Protein AF-0000000086642633 (afdb_homodimer)

Organism: NCBI:txid1208366

Structure (mmCIF, N/CA/C/O backbone):
data_AF-0000000086642633-model_v1
#
loop_
_entity.id
_entity.type
_entity.pdbx_description
1 polymer 'Tryptophan synthase beta chain-like PALP domain-containing protein'
#
loop_
_atom_site.group_PDB
_atom_site.id
_atom_site.type_symbol
_atom_site.label_atom_id
_atom_site.label_alt_id
_atom_site.label_comp_id
_atom_site.label_asym_id
_atom_site.label_entity_id
_atom_site.label_seq_id
_atom_site.pdbx_PDB_ins_code
_atom_site.Cartn_x
_atom_site.Cartn_y
_atom_site.Cartn_z
_atom_site.occupancy
_atom_site.B_iso_or_equiv
_atom_site.auth_seq_id
_atom_site.auth_comp_id
_atom_site.auth_asym_id
_atom_site.auth_atom_id
_atom_site.pdbx_PDB_model_num
ATOM 1 N N . MET A 1 1 ? 8.461 11.648 30.156 1 89.94 1 MET A N 1
ATOM 2 C CA . MET A 1 1 ? 7.816 10.391 30.516 1 89.94 1 MET A CA 1
ATOM 3 C C . MET A 1 1 ? 8.172 9.289 29.531 1 89.94 1 MET A C 1
ATOM 5 O O . MET A 1 1 ? 8.703 9.57 28.453 1 89.94 1 MET A O 1
ATOM 9 N N . ASP A 1 2 ? 7.84 8.078 29.891 1 93.12 2 ASP A N 1
ATOM 10 C CA . ASP A 1 2 ? 8.156 6.945 29.031 1 93.12 2 ASP A CA 1
ATOM 11 C C . ASP A 1 2 ? 7.156 6.832 27.891 1 93.12 2 ASP A C 1
ATOM 13 O O . ASP A 1 2 ? 6.02 7.293 28 1 93.12 2 ASP A O 1
ATOM 17 N N . THR A 1 3 ? 7.684 6.23 26.844 1 94.31 3 THR A N 1
ATOM 18 C CA . THR A 1 3 ? 6.844 6.059 25.656 1 94.31 3 THR A CA 1
ATOM 19 C C . THR A 1 3 ? 5.582 5.273 26 1 94.31 3 THR A C 1
ATOM 21 O O . THR A 1 3 ? 4.504 5.566 25.484 1 94.31 3 THR A O 1
ATOM 24 N N . SER A 1 4 ? 5.703 4.363 26.859 1 95.5 4 SER A N 1
ATOM 25 C CA . SER A 1 4 ? 4.559 3.545 27.234 1 95.5 4 SER A CA 1
ATOM 26 C C . SER A 1 4 ? 3.475 4.387 27.906 1 95.5 4 SER A C 1
ATOM 28 O O . SER A 1 4 ? 2.281 4.141 27.703 1 95.5 4 SER A O 1
ATOM 30 N N . ALA A 1 5 ? 3.865 5.359 28.656 1 95.75 5 ALA A N 1
ATOM 31 C CA . ALA A 1 5 ? 2.91 6.238 29.328 1 95.75 5 ALA A CA 1
ATOM 32 C C . ALA A 1 5 ? 2.143 7.082 28.312 1 95.75 5 ALA A C 1
ATOM 34 O O . ALA A 1 5 ? 0.933 7.281 28.453 1 95.75 5 ALA A O 1
ATOM 35 N N . VAL A 1 6 ? 2.832 7.578 27.328 1 96.56 6 VAL A N 1
ATOM 36 C CA . VAL A 1 6 ? 2.186 8.352 26.266 1 96.56 6 VAL A CA 1
ATOM 37 C C . VAL A 1 6 ? 1.169 7.484 25.531 1 96.56 6 VAL A C 1
ATOM 39 O O . VAL A 1 6 ? 0.028 7.898 25.312 1 96.56 6 VAL A O 1
ATOM 42 N N . ARG A 1 7 ? 1.552 6.273 25.172 1 96.31 7 ARG A N 1
ATOM 43 C CA . ARG A 1 7 ? 0.683 5.34 24.453 1 96.31 7 ARG A CA 1
ATOM 44 C C . ARG A 1 7 ? -0.564 5.023 25.281 1 96.31 7 ARG A C 1
ATOM 46 O O . ARG A 1 7 ? -1.667 4.941 24.734 1 96.31 7 ARG A O 1
ATOM 53 N N . GLU A 1 8 ? -0.361 4.809 26.547 1 96 8 GLU A N 1
ATOM 54 C CA . GLU A 1 8 ? -1.474 4.465 27.422 1 96 8 GLU A CA 1
ATOM 55 C C . GLU A 1 8 ? -2.502 5.59 27.484 1 96 8 GLU A C 1
ATOM 57 O O . GLU A 1 8 ? -3.707 5.336 27.5 1 96 8 GLU A O 1
ATOM 62 N N . GLN A 1 9 ? -2.025 6.812 27.547 1 96.62 9 GLN A N 1
ATOM 63 C CA . GLN A 1 9 ? -2.934 7.953 27.562 1 96.62 9 GLN A CA 1
ATOM 64 C C . GLN A 1 9 ? -3.723 8.055 26.266 1 96.62 9 GLN A C 1
ATOM 66 O O . GLN A 1 9 ? -4.926 8.32 26.281 1 96.62 9 GLN A O 1
ATOM 71 N N . ILE A 1 10 ? -3.039 7.812 25.172 1 97.5 10 ILE A N 1
ATOM 72 C CA . ILE A 1 10 ? -3.68 7.938 23.859 1 97.5 10 ILE A CA 1
ATOM 73 C C . ILE A 1 10 ? -4.672 6.797 23.656 1 97.5 10 ILE A C 1
ATOM 75 O O . ILE A 1 10 ? -5.738 6.988 23.062 1 97.5 10 ILE A O 1
ATOM 79 N N . ASP A 1 11 ? -4.34 5.629 24.156 1 95.88 11 ASP A N 1
ATOM 80 C CA . ASP A 1 11 ? -5.168 4.438 24 1 95.88 11 ASP A CA 1
ATOM 81 C C . ASP A 1 11 ? -6.52 4.609 24.688 1 95.88 11 ASP A C 1
ATOM 83 O O . ASP A 1 11 ? -7.465 3.873 24.406 1 95.88 11 ASP A O 1
ATOM 87 N N . GLN A 1 12 ? -6.645 5.59 25.578 1 96.44 12 GLN A N 1
ATOM 88 C CA . GLN A 1 12 ? -7.891 5.844 26.297 1 96.44 12 GLN A CA 1
ATOM 89 C C . GLN A 1 12 ? -8.859 6.66 25.453 1 96.44 12 GLN A C 1
ATOM 91 O O . GLN A 1 12 ? -10.047 6.75 25.766 1 96.44 12 GLN A O 1
ATOM 96 N N . LEU A 1 13 ? -8.375 7.238 24.406 1 97.44 13 LEU A N 1
ATOM 97 C CA . LEU A 1 13 ? -9.203 8.109 23.578 1 97.44 13 LEU A CA 1
ATOM 98 C C . LEU A 1 13 ? -10.047 7.285 22.609 1 97.44 13 LEU A C 1
ATOM 100 O O . LEU A 1 13 ? -9.609 6.234 22.125 1 97.44 13 LEU A O 1
ATOM 104 N N . PRO A 1 14 ? -11.305 7.801 22.297 1 97.38 14 PRO A N 1
ATOM 105 C CA . PRO A 1 14 ? -12.086 7.113 21.266 1 97.38 14 PRO A CA 1
ATOM 106 C C . PRO A 1 14 ? -11.336 7.004 19.938 1 97.38 14 PRO A C 1
ATOM 108 O O . PRO A 1 14 ? -10.742 7.98 19.484 1 97.38 14 PRO A O 1
ATOM 111 N N . ARG A 1 15 ? -11.359 5.805 19.391 1 97.62 15 ARG A N 1
ATOM 112 C CA . ARG A 1 15 ? -10.594 5.547 18.172 1 97.62 15 ARG A CA 1
ATOM 113 C C . ARG A 1 15 ? -11.258 4.48 17.328 1 97.62 15 ARG A C 1
ATOM 115 O O . ARG A 1 15 ? -11.656 3.428 17.828 1 97.62 15 ARG A O 1
ATOM 122 N N . ALA A 1 16 ? -11.516 4.777 16.047 1 97.25 16 ALA A N 1
ATOM 123 C CA . ALA A 1 16 ? -11.898 3.754 15.086 1 97.25 16 ALA A CA 1
ATOM 124 C C . ALA A 1 16 ? -10.68 3.119 14.43 1 97.25 16 ALA A C 1
ATOM 126 O O . ALA A 1 16 ? -10.117 3.672 13.477 1 97.25 16 ALA A O 1
ATOM 127 N N . ARG A 1 17 ? -10.328 1.979 14.875 1 96.06 17 ARG A N 1
ATOM 128 C CA . ARG A 1 17 ? -9.094 1.347 14.414 1 96.06 17 ARG A CA 1
ATOM 129 C C . ARG A 1 17 ? -9.297 0.68 13.055 1 96.06 17 ARG A C 1
ATOM 131 O O . ARG A 1 17 ? -9.758 -0.46 12.984 1 96.06 17 ARG A O 1
ATOM 138 N N . VAL A 1 18 ? -8.891 1.393 12 1 97.06 18 VAL A N 1
ATOM 139 C CA . VAL A 1 18 ? -9.094 0.884 10.648 1 97.06 18 VAL A CA 1
ATOM 140 C C . VAL A 1 18 ? -7.75 0.584 9.992 1 97.06 18 VAL A C 1
ATOM 142 O O . VAL A 1 18 ? -7.68 -0.142 9 1 97.06 18 VAL A O 1
ATOM 145 N N . GLY A 1 19 ? -6.699 1.185 10.445 1 97.38 19 GLY A N 1
ATOM 146 C CA . GLY A 1 19 ? -5.363 0.936 9.938 1 97.38 19 GLY A CA 1
ATOM 147 C C . GLY A 1 19 ? -4.629 -0.162 10.68 1 97.38 19 GLY A C 1
ATOM 148 O O . GLY A 1 19 ? -5.199 -0.81 11.562 1 97.38 19 GLY A O 1
ATOM 149 N N . PHE A 1 20 ? -3.408 -0.444 10.281 1 97.44 20 PHE A N 1
ATOM 150 C CA . PHE A 1 20 ? -2.572 -1.478 10.883 1 97.44 20 PHE A CA 1
ATOM 151 C C . PHE A 1 20 ? -1.32 -0.87 11.5 1 97.44 20 PHE A C 1
ATOM 153 O O . PHE A 1 20 ? -0.539 -0.209 10.812 1 97.44 20 PHE A O 1
ATOM 160 N N . TYR A 1 21 ? -1.123 -1.052 12.805 1 96.62 21 TYR A N 1
ATOM 161 C CA . TYR A 1 21 ? -0.053 -0.41 13.562 1 96.62 21 TYR A CA 1
ATOM 162 C C . TYR A 1 21 ? 0.633 -1.406 14.492 1 96.62 21 TYR A C 1
ATOM 164 O O . TYR A 1 21 ? 0.026 -2.396 14.906 1 96.62 21 TYR A O 1
ATOM 172 N N . PRO A 1 22 ? 1.928 -1.089 14.953 1 97.31 22 PRO A N 1
ATOM 173 C CA . PRO A 1 22 ? 2.75 -0.004 14.414 1 97.31 22 PRO A CA 1
ATOM 174 C C . PRO A 1 22 ? 3.1 -0.206 12.945 1 97.31 22 PRO A C 1
ATOM 176 O O . PRO A 1 22 ? 3.236 -1.344 12.484 1 97.31 22 PRO A O 1
ATOM 179 N N . THR A 1 23 ? 3.141 0.868 12.172 1 97.69 23 THR A N 1
ATOM 180 C CA . THR A 1 23 ? 3.623 0.768 10.797 1 97.69 23 THR A CA 1
ATOM 181 C C . THR A 1 23 ? 5.102 0.398 10.766 1 97.69 23 THR A C 1
ATOM 183 O O . THR A 1 23 ? 5.809 0.567 11.766 1 97.69 23 THR A O 1
ATOM 186 N N . PRO A 1 24 ? 5.59 -0.108 9.664 1 97.69 24 PRO A N 1
ATOM 187 C CA . PRO A 1 24 ? 6.984 -0.553 9.594 1 97.69 24 PRO A CA 1
ATOM 188 C C . PRO A 1 24 ? 7.977 0.593 9.773 1 97.69 24 PRO A C 1
ATOM 190 O O . PRO A 1 24 ? 7.68 1.735 9.414 1 97.69 24 PRO A O 1
ATOM 193 N N . PHE A 1 25 ? 9.039 0.326 10.391 1 98.19 25 PHE A N 1
ATOM 194 C CA . PHE A 1 25 ? 10.242 1.142 10.516 1 98.19 25 PHE A CA 1
ATOM 195 C C . PHE A 1 25 ? 11.484 0.34 10.141 1 98.19 25 PHE A C 1
ATOM 197 O O . PHE A 1 25 ? 11.781 -0.684 10.758 1 98.19 25 PHE A O 1
ATOM 204 N N . HIS A 1 26 ? 12.227 0.811 9.086 1 97.88 26 HIS A N 1
ATOM 205 C CA . HIS A 1 26 ? 13.336 -0.009 8.609 1 97.88 26 HIS A CA 1
ATOM 206 C C . HIS A 1 26 ? 14.43 0.851 7.992 1 97.88 26 HIS A C 1
ATOM 208 O O . HIS A 1 26 ? 14.18 1.978 7.562 1 97.88 26 HIS A O 1
ATOM 214 N N . GLN A 1 27 ? 15.602 0.299 7.934 1 98.12 27 GLN A N 1
ATOM 215 C CA . GLN A 1 27 ? 16.734 0.985 7.309 1 98.12 27 GLN A CA 1
ATOM 216 C C . GLN A 1 27 ? 16.672 0.856 5.789 1 98.12 27 GLN A C 1
ATOM 218 O O . GLN A 1 27 ? 16.312 -0.198 5.262 1 98.12 27 GLN A O 1
ATOM 223 N N . LEU A 1 28 ? 16.969 1.914 5.086 1 98.12 28 LEU A N 1
ATOM 224 C CA . LEU A 1 28 ? 17.219 1.903 3.648 1 98.12 28 LEU A CA 1
ATOM 225 C C . LEU A 1 28 ? 18.688 1.612 3.352 1 98.12 28 LEU A C 1
ATOM 227 O O . LEU A 1 28 ? 19.469 2.533 3.107 1 98.12 28 LEU A O 1
ATOM 231 N N . HIS A 1 29 ? 19.047 0.388 3.283 1 97.31 29 HIS A N 1
ATOM 232 C CA . HIS A 1 29 ? 20.438 -0.034 3.277 1 97.31 29 HIS A CA 1
ATOM 233 C C . HIS A 1 29 ? 21.172 0.493 2.047 1 97.31 29 HIS A C 1
ATOM 235 O O . HIS A 1 29 ? 22.312 0.971 2.148 1 97.31 29 HIS A O 1
ATOM 241 N N . ASN A 1 30 ? 20.531 0.387 0.901 1 97.69 30 ASN A N 1
ATOM 242 C CA . ASN A 1 30 ? 21.203 0.783 -0.331 1 97.69 30 ASN A CA 1
ATOM 243 C C . ASN A 1 30 ? 21.5 2.281 -0.354 1 97.69 30 ASN A C 1
ATOM 245 O O . ASN A 1 30 ? 22.609 2.693 -0.661 1 97.69 30 ASN A O 1
ATOM 249 N N . LEU A 1 31 ? 20.547 3.119 -0.002 1 98.12 31 LEU A N 1
ATOM 250 C CA . LEU A 1 31 ? 20.75 4.562 -0 1 98.12 31 LEU A CA 1
ATOM 251 C C . LEU A 1 31 ? 21.688 4.98 1.134 1 98.12 31 LEU A C 1
ATOM 253 O O . LEU A 1 31 ? 22.453 5.934 0.994 1 98.12 31 LEU A O 1
ATOM 257 N N . SER A 1 32 ? 21.562 4.281 2.271 1 98.5 32 SER A N 1
ATOM 258 C CA . SER A 1 32 ? 22.484 4.559 3.367 1 98.5 32 SER A CA 1
ATOM 259 C C . SER A 1 32 ? 23.938 4.438 2.91 1 98.5 32 SER A C 1
ATOM 261 O O . SER A 1 32 ? 24.75 5.328 3.168 1 98.5 32 SER A O 1
ATOM 263 N N . ASN A 1 33 ? 24.203 3.332 2.215 1 97.62 33 ASN A N 1
ATOM 264 C CA . ASN A 1 33 ? 25.562 3.086 1.725 1 97.62 33 ASN A CA 1
ATOM 265 C C . ASN A 1 33 ? 26 4.16 0.737 1 97.62 33 ASN A C 1
ATOM 267 O O . ASN A 1 33 ? 27.141 4.609 0.773 1 97.62 33 ASN A O 1
ATOM 271 N N . LYS A 1 34 ? 25.141 4.621 -0.072 1 97.25 34 LYS A N 1
ATOM 272 C CA . LYS A 1 34 ? 25.453 5.59 -1.118 1 97.25 34 LYS A CA 1
ATOM 273 C C . LYS A 1 34 ? 25.625 6.988 -0.539 1 97.25 34 LYS A C 1
ATOM 275 O O . LYS A 1 34 ? 26.438 7.773 -1.039 1 97.25 34 LYS A O 1
ATOM 280 N N . LEU A 1 35 ? 24.859 7.305 0.552 1 98.06 35 LEU A N 1
ATOM 281 C CA . LEU A 1 35 ? 24.781 8.688 1.021 1 98.06 35 LEU A CA 1
ATOM 282 C C . LEU A 1 35 ? 25.688 8.898 2.229 1 98.06 35 LEU A C 1
ATOM 284 O O . LEU A 1 35 ? 25.969 10.039 2.607 1 98.06 35 LEU A O 1
ATOM 288 N N . GLY A 1 36 ? 26.141 7.848 2.855 1 98.06 36 GLY A N 1
ATOM 289 C CA . GLY A 1 36 ? 27.047 7.949 3.99 1 98.06 36 GLY A CA 1
ATOM 290 C C . GLY A 1 36 ? 26.344 8.328 5.281 1 98.06 36 GLY A C 1
ATOM 291 O O . GLY A 1 36 ? 26.938 8.953 6.156 1 98.06 36 GLY A O 1
ATOM 292 N N . VAL A 1 37 ? 25.062 8.141 5.363 1 98.56 37 VAL A N 1
ATOM 293 C CA . VAL A 1 37 ? 24.266 8.258 6.578 1 98.56 37 VAL A CA 1
ATOM 294 C C . VAL A 1 37 ? 23.484 6.969 6.809 1 98.56 37 VAL A C 1
ATOM 296 O O . VAL A 1 37 ? 23.406 6.109 5.926 1 98.56 37 VAL A O 1
ATOM 299 N N . ASN A 1 38 ? 23.047 6.723 8.023 1 98.62 38 ASN A N 1
ATOM 300 C CA . ASN A 1 38 ? 22.094 5.656 8.297 1 98.62 38 ASN A CA 1
ATOM 301 C C . ASN A 1 38 ? 20.656 6.133 8.125 1 98.62 38 ASN A C 1
ATOM 303 O O . ASN A 1 38 ? 20.078 6.73 9.039 1 98.62 38 ASN A O 1
ATOM 307 N N . LEU A 1 39 ? 20.141 5.812 6.988 1 98.75 39 LEU A N 1
ATOM 308 C CA . LEU A 1 39 ? 18.812 6.32 6.609 1 98.75 39 LEU A CA 1
ATOM 309 C C . LEU A 1 39 ? 17.734 5.297 6.922 1 98.75 39 LEU A C 1
ATOM 311 O O . LEU A 1 39 ? 17.828 4.137 6.52 1 98.75 39 LEU A O 1
ATOM 315 N N . TYR A 1 40 ? 16.734 5.742 7.652 1 98.75 40 TYR A N 1
ATOM 316 C CA . TYR A 1 40 ? 15.578 4.926 8 1 98.75 40 TYR A CA 1
ATOM 317 C C . TYR A 1 40 ? 14.297 5.539 7.449 1 98.75 40 TYR A C 1
ATOM 319 O O . TYR A 1 40 ? 14.266 6.719 7.102 1 98.75 40 TYR A O 1
ATOM 327 N N . MET A 1 41 ? 13.32 4.707 7.355 1 98.5 41 MET A N 1
ATOM 328 C CA . MET A 1 41 ? 12.023 5.188 6.906 1 98.5 41 MET A CA 1
ATOM 329 C C . MET A 1 41 ? 10.906 4.641 7.793 1 98.5 41 MET A C 1
ATOM 331 O O . MET A 1 41 ? 10.891 3.453 8.117 1 98.5 41 MET A O 1
ATOM 335 N N . LYS A 1 42 ? 10.039 5.52 8.328 1 98.69 42 LYS A N 1
ATOM 336 C CA . LYS A 1 42 ? 8.773 5.168 8.953 1 98.69 42 LYS A CA 1
ATOM 337 C C . LYS A 1 42 ? 7.645 5.125 7.926 1 98.69 42 LYS A C 1
ATOM 339 O O . LYS A 1 42 ? 7.363 6.129 7.266 1 98.69 42 LYS A O 1
ATOM 344 N N . ARG A 1 43 ? 6.941 3.973 7.816 1 98.12 43 ARG A N 1
ATOM 345 C CA . ARG A 1 43 ? 6.148 3.67 6.629 1 98.12 43 ARG A CA 1
ATOM 346 C C . ARG A 1 43 ? 4.66 3.885 6.891 1 98.12 43 ARG A C 1
ATOM 348 O O . ARG A 1 43 ? 3.857 2.967 6.727 1 98.12 43 ARG A O 1
ATOM 355 N N . GLU A 1 44 ? 4.262 5.105 7.129 1 97.44 44 GLU A N 1
ATOM 356 C CA . GLU A 1 44 ? 2.84 5.398 7.285 1 97.44 44 GLU A CA 1
ATOM 357 C C . GLU A 1 44 ? 2.084 5.164 5.98 1 97.44 44 GLU A C 1
ATOM 359 O O . GLU A 1 44 ? 0.856 5.047 5.977 1 97.44 44 GLU A O 1
ATOM 364 N N . ASP A 1 45 ? 2.822 5.152 4.832 1 96.81 45 ASP A N 1
ATOM 365 C CA . ASP A 1 45 ? 2.209 4.84 3.545 1 96.81 45 ASP A CA 1
ATOM 366 C C . ASP A 1 45 ? 1.659 3.414 3.531 1 96.81 45 ASP A C 1
ATOM 368 O O . ASP A 1 45 ? 0.883 3.051 2.646 1 96.81 45 ASP A O 1
ATOM 372 N N . LEU A 1 46 ? 2.008 2.617 4.535 1 96.94 46 LEU A N 1
ATOM 373 C CA . LEU A 1 46 ? 1.561 1.229 4.602 1 96.94 46 LEU A CA 1
ATOM 374 C C . LEU A 1 46 ? 0.578 1.029 5.75 1 96.94 46 LEU A C 1
ATOM 376 O O . LEU A 1 46 ? 0.412 -0.089 6.242 1 96.94 46 LEU A O 1
ATOM 380 N N . ALA A 1 47 ? -0.109 2.074 6.172 1 96.31 47 ALA A N 1
ATOM 381 C CA . ALA A 1 47 ? -0.974 2.029 7.348 1 96.31 47 ALA A CA 1
ATOM 382 C C . ALA A 1 47 ? -2.287 1.317 7.035 1 96.31 47 ALA A C 1
ATOM 384 O O . ALA A 1 47 ? -3.002 0.891 7.945 1 96.31 47 ALA A O 1
ATOM 385 N N . GLY A 1 48 ? -2.639 1.139 5.707 1 93.88 48 GLY A N 1
ATOM 386 C CA . GLY A 1 48 ? -3.963 0.637 5.379 1 93.88 48 GLY A CA 1
ATOM 387 C C . GLY A 1 48 ? -5.062 1.657 5.609 1 93.88 48 GLY A C 1
ATOM 388 O O . GLY A 1 48 ? -4.781 2.834 5.852 1 93.88 48 GLY A O 1
ATOM 389 N N . PRO A 1 49 ? -6.332 1.353 5.465 1 93.69 49 PRO A N 1
ATOM 390 C CA . PRO A 1 49 ? -6.801 0.006 5.129 1 93.69 49 PRO A CA 1
ATOM 391 C C . PRO A 1 49 ? -6.523 -0.365 3.672 1 93.69 49 PRO A C 1
ATOM 393 O O . PRO A 1 49 ? -6.559 -1.545 3.314 1 93.69 49 PRO A O 1
ATOM 396 N N . SER A 1 50 ? -6.34 0.641 2.844 1 91.06 50 SER A N 1
ATOM 397 C CA . SER A 1 50 ? -6.008 0.37 1.449 1 91.06 50 SER A CA 1
ATOM 398 C C . SER A 1 50 ? -4.496 0.294 1.246 1 91.06 50 SER A C 1
ATOM 400 O O . SER A 1 50 ? -3.729 0.744 2.098 1 91.06 50 SER A O 1
ATOM 402 N N . ALA A 1 51 ? -4.148 -0.262 0.122 1 88.94 51 ALA A N 1
ATOM 403 C CA . ALA A 1 51 ? -2.736 -0.234 -0.248 1 88.94 51 ALA A CA 1
ATOM 404 C C . ALA A 1 51 ? -2.289 1.185 -0.589 1 88.94 51 ALA A C 1
ATOM 406 O O . ALA A 1 51 ? -1.113 1.524 -0.434 1 88.94 51 ALA A O 1
ATOM 407 N N . ILE A 1 52 ? -3.217 1.964 -1.113 1 90.94 52 ILE A N 1
ATOM 408 C CA . ILE A 1 52 ? -2.965 3.389 -1.3 1 90.94 52 ILE A CA 1
ATOM 409 C C . ILE A 1 52 ? -3.443 4.164 -0.073 1 90.94 52 ILE A C 1
ATOM 411 O O . ILE A 1 52 ? -4.617 4.523 0.021 1 90.94 52 ILE A O 1
ATOM 415 N N . SER A 1 53 ? -2.488 4.379 0.812 1 93.12 53 SER A N 1
ATOM 416 C CA . SER A 1 53 ? -2.799 4.898 2.141 1 93.12 53 SER A CA 1
ATOM 417 C C . SER A 1 53 ? -1.773 5.938 2.582 1 93.12 53 SER A C 1
ATOM 419 O O . SER A 1 53 ? -1.029 6.473 1.757 1 93.12 53 SER A O 1
ATOM 421 N N . GLY A 1 54 ? -1.869 6.27 3.857 1 95.19 54 GLY A N 1
ATOM 422 C CA . GLY A 1 54 ? -0.939 7.254 4.387 1 95.19 54 GLY A CA 1
ATOM 423 C C . GLY A 1 54 ? -1.243 7.648 5.82 1 95.19 54 GLY A C 1
ATOM 424 O O . GLY A 1 54 ? -2.021 6.977 6.504 1 95.19 54 GLY A O 1
ATOM 425 N N . SER A 1 55 ? -0.583 8.711 6.207 1 95.19 55 SER A N 1
ATOM 426 C CA . SER A 1 55 ? -0.589 9.117 7.605 1 95.19 55 SER A CA 1
ATOM 427 C C . SER A 1 55 ? -1.941 9.703 8.008 1 95.19 55 SER A C 1
ATOM 429 O O . SER A 1 55 ? -2.26 9.789 9.195 1 95.19 55 SER A O 1
ATOM 431 N N . LYS A 1 56 ? -2.715 10.141 7.039 1 95.12 56 LYS A N 1
ATOM 432 C CA . LYS A 1 56 ? -4 10.742 7.371 1 95.12 56 LYS A CA 1
ATOM 433 C C . LYS A 1 56 ? -5 9.688 7.844 1 95.12 56 LYS A C 1
ATOM 435 O O . LYS A 1 56 ? -6.012 10.023 8.469 1 95.12 56 LYS A O 1
ATOM 440 N N . VAL A 1 57 ? -4.715 8.492 7.559 1 96.38 57 VAL A N 1
ATOM 441 C CA . VAL A 1 57 ? -5.562 7.422 8.086 1 96.38 57 VAL A CA 1
ATOM 442 C C . VAL A 1 57 ? -5.5 7.418 9.609 1 96.38 57 VAL A C 1
ATOM 444 O O . VAL A 1 57 ? -6.531 7.348 10.281 1 96.38 57 VAL A O 1
ATOM 447 N N . ARG A 1 58 ? -4.344 7.551 10.102 1 96.25 58 ARG A N 1
ATOM 448 C CA . ARG A 1 58 ? -4.184 7.574 11.547 1 96.25 58 ARG A CA 1
ATOM 449 C C . ARG A 1 58 ? -4.918 8.758 12.164 1 96.25 58 ARG A C 1
ATOM 451 O O . ARG A 1 58 ? -5.539 8.633 13.219 1 96.25 58 ARG A O 1
ATOM 458 N N . LEU A 1 59 ? -4.809 9.906 11.531 1 96.81 59 LEU A N 1
ATOM 459 C CA . LEU A 1 59 ? -5.535 11.086 11.984 1 96.81 59 LEU A CA 1
ATOM 460 C C . LEU A 1 59 ? -7.039 10.828 12 1 96.81 59 LEU A C 1
ATOM 462 O O . LEU A 1 59 ? -7.711 11.133 12.984 1 96.81 59 LEU A O 1
ATOM 466 N N . SER A 1 60 ? -7.473 10.234 10.938 1 97.19 60 SER A N 1
ATOM 467 C CA . SER A 1 60 ? -8.906 10.008 10.773 1 97.19 60 SER A CA 1
ATOM 468 C C . SER A 1 60 ? -9.453 9.094 11.859 1 97.19 60 SER A C 1
ATOM 470 O O . SER A 1 60 ? -10.609 9.219 12.266 1 97.19 60 SER A O 1
ATOM 472 N N . GLU A 1 61 ? -8.664 8.188 12.383 1 98.12 61 GLU A N 1
ATOM 473 C CA . GLU A 1 61 ? -9.141 7.203 13.352 1 98.12 61 GLU A CA 1
ATOM 474 C C . GLU A 1 61 ? -9.656 7.883 14.617 1 98.12 61 GLU A C 1
ATOM 476 O O . GLU A 1 61 ? -10.617 7.41 15.234 1 98.12 61 GLU A O 1
ATOM 481 N N . PHE A 1 62 ? -9.055 8.961 15.016 1 98.19 62 PHE A N 1
ATOM 482 C CA . PHE A 1 62 ? -9.469 9.648 16.234 1 98.19 62 PHE A CA 1
ATOM 483 C C . PHE A 1 62 ? -10.711 10.5 15.977 1 98.19 62 PHE A C 1
ATOM 485 O O . PHE A 1 62 ? -11.578 10.609 16.844 1 98.19 62 PHE A O 1
ATOM 492 N N . ILE A 1 63 ? -10.805 11.07 14.789 1 98 63 ILE A N 1
ATOM 493 C CA . ILE A 1 63 ? -11.992 11.828 14.414 1 98 63 ILE A CA 1
ATOM 494 C C . ILE A 1 63 ? -13.18 10.883 14.266 1 98 63 ILE A C 1
ATOM 496 O O . ILE A 1 63 ? -14.25 11.117 14.844 1 98 63 ILE A O 1
ATOM 500 N N . LEU A 1 64 ? -12.977 9.82 13.578 1 97.94 64 LEU A N 1
ATOM 501 C CA . LEU A 1 64 ? -14.047 8.875 13.281 1 97.94 64 LEU A CA 1
ATOM 502 C C . LEU A 1 64 ? -14.461 8.117 14.539 1 97.94 64 LEU A C 1
ATOM 504 O O . LEU A 1 64 ? -15.641 7.789 14.711 1 97.94 64 LEU A O 1
ATOM 508 N N . GLY A 1 65 ? -13.438 7.801 15.391 1 97.88 65 GLY A N 1
ATOM 509 C CA . GLY A 1 65 ? -13.773 7.168 16.656 1 97.88 65 GLY A CA 1
ATOM 510 C C . GLY A 1 65 ? -14.742 7.988 17.5 1 97.88 65 GLY A C 1
ATOM 511 O O . GLY A 1 65 ? -15.711 7.453 18.031 1 97.88 65 GLY A O 1
ATOM 512 N N . GLN A 1 66 ? -14.438 9.289 17.578 1 97.06 66 GLN A N 1
ATOM 513 C CA . GLN A 1 66 ? -15.336 10.188 18.297 1 97.06 66 GLN A CA 1
ATOM 514 C C . GLN A 1 66 ? -16.688 10.297 17.594 1 97.06 66 GLN A C 1
ATOM 516 O O . GLN A 1 66 ? -17.734 10.312 18.25 1 97.06 66 GLN A O 1
ATOM 521 N N . ALA A 1 67 ? -16.672 10.383 16.281 1 97.5 67 ALA A N 1
ATOM 522 C CA . ALA A 1 67 ? -17.891 10.5 15.484 1 97.5 67 ALA A CA 1
ATOM 523 C C . ALA A 1 67 ? -18.797 9.289 15.688 1 97.5 67 ALA A C 1
ATOM 525 O O . ALA A 1 67 ? -20 9.438 15.922 1 97.5 67 ALA A O 1
ATOM 526 N N . VAL A 1 68 ? -18.219 8.125 15.641 1 97.12 68 VAL A N 1
ATOM 527 C CA . VAL A 1 68 ? -18.984 6.898 15.82 1 97.12 68 VAL A CA 1
ATOM 528 C C . VAL A 1 68 ? -19.578 6.871 17.234 1 97.12 68 VAL A C 1
ATOM 530 O O . VAL A 1 68 ? -20.766 6.578 17.391 1 97.12 68 VAL A O 1
ATOM 533 N N . LYS A 1 69 ? -18.844 7.219 18.219 1 97.12 69 LYS A N 1
ATOM 534 C CA . LYS A 1 69 ? -19.281 7.25 19.609 1 97.12 69 LYS A CA 1
ATOM 535 C C . LYS A 1 69 ? -20.469 8.203 19.797 1 97.12 69 LYS A C 1
ATOM 537 O O . LYS A 1 69 ? -21.375 7.934 20.578 1 97.12 69 LYS A O 1
ATOM 542 N N . GLU A 1 70 ? -20.453 9.242 19.047 1 97.31 70 GLU A N 1
ATOM 543 C CA . GLU A 1 70 ? -21.469 10.281 19.203 1 97.31 70 GLU A CA 1
ATOM 544 C C . GLU A 1 70 ? -22.625 10.094 18.234 1 97.31 70 GLU A C 1
ATOM 546 O O . GLU A 1 70 ? -23.547 10.914 18.172 1 97.31 70 GLU A O 1
ATOM 551 N N . GLY A 1 71 ? -22.531 9.141 17.391 1 97.19 71 GLY A N 1
ATOM 552 C CA . GLY A 1 71 ? -23.656 8.766 16.531 1 97.19 71 GLY A CA 1
ATOM 553 C C . GLY A 1 71 ? -23.688 9.516 15.219 1 97.19 71 GLY A C 1
ATOM 554 O O . GLY A 1 71 ? -24.75 9.68 14.609 1 97.19 71 GLY A O 1
ATOM 555 N N . TYR A 1 72 ? -22.578 10.062 14.812 1 97.94 72 TYR A N 1
ATOM 556 C CA . TYR A 1 72 ? -22.5 10.648 13.484 1 97.94 72 TYR A CA 1
ATOM 557 C C . TYR A 1 72 ? -22.609 9.578 12.406 1 97.94 72 TYR A C 1
ATOM 559 O O . TYR A 1 72 ? -22.172 8.438 12.602 1 97.94 72 TYR A O 1
ATOM 567 N N . THR A 1 73 ? -23.156 9.992 11.281 1 98.06 73 THR A N 1
ATOM 568 C CA . THR A 1 73 ? -23.344 9.047 10.188 1 98.06 73 THR A CA 1
ATOM 569 C C . THR A 1 73 ? -22.531 9.453 8.969 1 98.06 73 THR A C 1
ATOM 571 O O . THR A 1 73 ? -22.281 8.641 8.078 1 98.06 73 THR A O 1
ATOM 574 N N . HIS A 1 74 ? -22.172 10.789 8.883 1 98.19 74 HIS A N 1
ATOM 575 C CA . HIS A 1 74 ? -21.469 11.32 7.727 1 98.19 74 HIS A CA 1
ATOM 576 C C . HIS A 1 74 ? -20.234 12.109 8.148 1 98.19 74 HIS A C 1
ATOM 578 O O . HIS A 1 74 ? -20.203 12.664 9.25 1 98.19 74 HIS A O 1
ATOM 584 N N . VAL A 1 75 ? -19.312 12.078 7.305 1 97.44 75 VAL A N 1
ATOM 585 C CA . VAL A 1 75 ? -18.141 12.945 7.453 1 97.44 75 VAL A CA 1
ATOM 586 C C . VAL A 1 75 ? -17.969 13.781 6.191 1 97.44 75 VAL A C 1
ATOM 588 O O . VAL A 1 75 ? -17.984 13.258 5.078 1 97.44 75 VAL A O 1
ATOM 591 N N . ILE A 1 76 ? -17.781 15.094 6.316 1 97.69 76 ILE A N 1
ATOM 592 C CA . ILE A 1 76 ? -17.562 16.016 5.211 1 97.69 76 ILE A CA 1
ATOM 593 C C . ILE A 1 76 ? -16.156 16.625 5.316 1 97.69 76 ILE A C 1
ATOM 595 O O . ILE A 1 76 ? -15.773 17.141 6.371 1 97.69 76 ILE A O 1
ATOM 599 N N . THR A 1 77 ? -15.398 16.453 4.305 1 95.25 77 THR A N 1
ATOM 600 C CA . THR A 1 77 ? -14.07 17.047 4.285 1 95.25 77 THR A CA 1
ATOM 601 C C . THR A 1 77 ? -13.773 17.672 2.924 1 95.25 77 THR A C 1
ATOM 603 O O . THR A 1 77 ? -14.609 17.625 2.018 1 95.25 77 THR A O 1
ATOM 606 N N . HIS A 1 78 ? -12.625 18.422 2.822 1 92.19 78 HIS A N 1
ATOM 607 C CA . HIS A 1 78 ? -12.305 19.125 1.58 1 92.19 78 HIS A CA 1
ATOM 608 C C . HIS A 1 78 ? -10.805 19.109 1.306 1 92.19 78 HIS A C 1
ATOM 610 O O . HIS A 1 78 ? -10.016 18.75 2.182 1 92.19 78 HIS A O 1
ATOM 616 N N . GLY A 1 79 ? -10.438 19.391 0.08 1 88.69 79 GLY A N 1
ATOM 617 C CA . GLY A 1 79 ? -9.07 19.5 -0.386 1 88.69 79 GLY A CA 1
ATOM 618 C C . GLY A 1 79 ? -8.961 19.844 -1.859 1 88.69 79 GLY A C 1
ATOM 619 O O . GLY A 1 79 ? -9.977 20.078 -2.523 1 88.69 79 GLY A O 1
ATOM 620 N N . ALA A 1 80 ? -7.703 19.938 -2.301 1 82.5 80 ALA A N 1
ATOM 621 C CA . ALA A 1 80 ? -7.488 20.078 -3.74 1 82.5 80 ALA A CA 1
ATOM 622 C C . ALA A 1 80 ? -7.914 18.812 -4.48 1 82.5 80 ALA A C 1
ATOM 624 O O . ALA A 1 80 ? -8.055 17.75 -3.873 1 82.5 80 ALA A O 1
ATOM 625 N N . HIS A 1 81 ? -8.156 18.891 -5.742 1 78.88 81 HIS A N 1
ATOM 626 C CA . HIS A 1 81 ? -8.656 17.75 -6.516 1 78.88 81 HIS A CA 1
ATOM 627 C C . HIS A 1 81 ? -7.711 16.562 -6.422 1 78.88 81 HIS A C 1
ATOM 629 O O . HIS A 1 81 ? -8.148 15.414 -6.543 1 78.88 81 HIS A O 1
ATOM 635 N N . LEU A 1 82 ? -6.469 16.781 -6.121 1 79.56 82 LEU A N 1
ATOM 636 C CA . LEU A 1 82 ? -5.473 15.719 -6.02 1 79.56 82 LEU A CA 1
ATOM 637 C C . LEU A 1 82 ? -5.242 15.32 -4.566 1 79.56 82 LEU A C 1
ATOM 639 O O . LEU A 1 82 ? -4.324 14.555 -4.266 1 79.56 82 LEU A O 1
ATOM 643 N N . THR A 1 83 ? -6.102 15.672 -3.732 1 85.56 83 THR A N 1
ATOM 644 C CA . THR A 1 83 ? -5.828 15.594 -2.303 1 85.56 83 THR A CA 1
ATOM 645 C C . THR A 1 83 ? -5.672 14.141 -1.864 1 85.56 83 THR A C 1
ATOM 647 O O . THR A 1 83 ? -6.559 13.312 -2.098 1 85.56 83 THR A O 1
ATOM 650 N N . ASN A 1 84 ? -4.562 13.875 -1.143 1 89.44 84 ASN A N 1
ATOM 651 C CA . ASN A 1 84 ? -4.324 12.586 -0.512 1 89.44 84 ASN A CA 1
ATOM 652 C C . ASN A 1 84 ? -5.219 12.383 0.708 1 89.44 84 ASN A C 1
ATOM 654 O O . ASN A 1 84 ? -5.723 11.281 0.939 1 89.44 84 ASN A O 1
ATOM 658 N N . SER A 1 85 ? -5.418 13.461 1.423 1 92 85 SER A N 1
ATOM 659 C CA . SER A 1 85 ? -6.223 13.375 2.637 1 92 85 SER A CA 1
ATOM 660 C C . SER A 1 85 ? -7.668 13.008 2.312 1 92 85 SER A C 1
ATOM 662 O O . SER A 1 85 ? -8.305 12.258 3.055 1 92 85 SER A O 1
ATOM 664 N N . GLY A 1 86 ? -8.156 13.57 1.247 1 93.31 86 GLY A N 1
ATOM 665 C CA . GLY A 1 86 ? -9.516 13.234 0.849 1 93.31 86 GLY A CA 1
ATOM 666 C C . GLY A 1 86 ? -9.719 11.75 0.625 1 93.31 86 GLY A C 1
ATOM 667 O O . GLY A 1 86 ? -10.672 11.164 1.132 1 93.31 86 GLY A O 1
ATOM 668 N N . LEU A 1 87 ? -8.805 11.172 -0.102 1 94.5 87 LEU A N 1
ATOM 669 C CA . LEU A 1 87 ? -8.883 9.75 -0.391 1 94.5 87 LEU A CA 1
ATOM 670 C C . LEU A 1 87 ? -8.742 8.93 0.886 1 94.5 87 LEU A C 1
ATOM 672 O O . LEU A 1 87 ? -9.531 8.008 1.129 1 94.5 87 LEU A O 1
ATOM 676 N N . GLN A 1 88 ? -7.727 9.211 1.676 1 95.69 88 GLN A N 1
ATOM 677 C CA . GLN A 1 88 ? -7.441 8.445 2.889 1 95.69 88 GLN A CA 1
ATOM 678 C C . GLN A 1 88 ? -8.594 8.547 3.883 1 95.69 88 GLN A C 1
ATOM 680 O O . GLN A 1 88 ? -8.977 7.551 4.5 1 95.69 88 GLN A O 1
ATOM 685 N N . PHE A 1 89 ? -9.172 9.719 3.975 1 94.81 89 PHE A N 1
ATOM 686 C CA . PHE A 1 89 ? -10.305 9.914 4.871 1 94.81 89 PHE A CA 1
ATOM 687 C C . PHE A 1 89 ? -11.523 9.141 4.375 1 94.81 89 PHE A C 1
ATOM 689 O O . PHE A 1 89 ? -12.25 8.547 5.168 1 94.81 89 PHE A O 1
ATOM 696 N N . ALA A 1 90 ? -11.773 9.227 3.092 1 95.88 90 ALA A N 1
ATOM 697 C CA . ALA A 1 90 ? -12.914 8.516 2.516 1 95.88 90 ALA A CA 1
ATOM 698 C C . ALA A 1 90 ? -12.805 7.016 2.764 1 95.88 90 ALA A C 1
ATOM 700 O O . ALA A 1 90 ? -13.773 6.379 3.184 1 95.88 90 ALA A O 1
ATOM 701 N N . ALA A 1 91 ? -11.648 6.477 2.529 1 96.88 91 ALA A N 1
ATOM 702 C CA . ALA A 1 91 ? -11.43 5.051 2.746 1 96.88 91 ALA A CA 1
ATOM 703 C C . ALA A 1 91 ? -11.609 4.684 4.215 1 96.88 91 ALA A C 1
ATOM 705 O O . ALA A 1 91 ? -12.25 3.678 4.539 1 96.88 91 ALA A O 1
ATOM 706 N N . ALA A 1 92 ? -11.062 5.488 5.094 1 97.69 92 ALA A N 1
ATOM 707 C CA . ALA A 1 92 ? -11.172 5.242 6.531 1 97.69 92 ALA A CA 1
ATOM 708 C C . ALA A 1 92 ? -12.617 5.324 6.992 1 97.69 92 ALA A C 1
ATOM 710 O O . ALA A 1 92 ? -13.07 4.512 7.805 1 97.69 92 ALA A O 1
ATOM 711 N N . ALA A 1 93 ? -13.312 6.328 6.48 1 97.62 93 ALA A N 1
ATOM 712 C CA . ALA A 1 93 ? -14.719 6.496 6.844 1 97.62 93 ALA A CA 1
ATOM 713 C C . ALA A 1 93 ? -15.539 5.289 6.406 1 97.62 93 ALA A C 1
ATOM 715 O O . ALA A 1 93 ? -16.328 4.758 7.191 1 97.62 93 ALA A O 1
ATOM 716 N N . ALA A 1 94 ? -15.328 4.84 5.168 1 96.5 94 ALA A N 1
ATOM 717 C CA . ALA A 1 94 ? -16.031 3.666 4.668 1 96.5 94 ALA A CA 1
ATOM 718 C C . ALA A 1 94 ? -15.789 2.453 5.559 1 96.5 94 ALA A C 1
ATOM 720 O O . ALA A 1 94 ? -16.734 1.779 5.98 1 96.5 94 ALA A O 1
ATOM 721 N N . ALA A 1 95 ? -14.586 2.246 5.906 1 97.19 95 ALA A N 1
ATOM 722 C CA . ALA A 1 95 ? -14.203 1.109 6.742 1 97.19 95 ALA A CA 1
ATOM 723 C C . ALA A 1 95 ? -14.836 1.214 8.125 1 97.19 95 ALA A C 1
ATOM 725 O O . ALA A 1 95 ? -15.172 0.198 8.742 1 97.19 95 ALA A O 1
ATOM 726 N N . ALA A 1 96 ? -14.992 2.447 8.641 1 97.44 96 ALA A N 1
ATOM 727 C CA . ALA A 1 96 ? -15.523 2.68 9.977 1 97.44 96 ALA A CA 1
ATOM 728 C C . ALA A 1 96 ? -17.047 2.684 9.961 1 97.44 96 ALA A C 1
ATOM 730 O O . ALA A 1 96 ? -17.688 2.857 11.008 1 97.44 96 ALA A O 1
ATOM 731 N N . GLY A 1 97 ? -17.609 2.553 8.766 1 96.38 97 GLY A N 1
ATOM 732 C CA . GLY A 1 97 ? -19.062 2.479 8.656 1 96.38 97 GLY A CA 1
ATOM 733 C C . GLY A 1 97 ? -19.719 3.84 8.523 1 96.38 97 GLY A C 1
ATOM 734 O O . GLY A 1 97 ? -20.906 3.984 8.781 1 96.38 97 GLY A O 1
ATOM 735 N N . LEU A 1 98 ? -18.969 4.875 8.234 1 97.62 98 LEU A N 1
ATOM 736 C CA . LEU A 1 98 ? -19.5 6.215 8 1 97.62 98 LEU A CA 1
ATOM 737 C C . LEU A 1 98 ? -19.5 6.539 6.508 1 97.62 98 LEU A C 1
ATOM 739 O O . LEU A 1 98 ? -18.781 5.906 5.727 1 97.62 98 LEU A O 1
ATOM 743 N N . THR A 1 99 ? -20.297 7.52 6.105 1 97.56 99 THR A N 1
ATOM 744 C CA . THR A 1 99 ? -20.391 7.934 4.711 1 97.56 99 THR A CA 1
ATOM 745 C C . THR A 1 99 ? -19.578 9.195 4.465 1 97.56 99 THR A C 1
ATOM 747 O O . THR A 1 99 ? -19.844 10.25 5.043 1 97.56 99 THR A O 1
ATOM 750 N N . PRO A 1 100 ? -18.594 9.109 3.602 1 97.62 100 PRO A N 1
ATOM 751 C CA . PRO A 1 100 ? -17.781 10.289 3.324 1 97.62 100 PRO A CA 1
ATOM 752 C C . PRO A 1 100 ? -18.359 11.18 2.229 1 97.62 100 PRO A C 1
ATOM 754 O O . PRO A 1 100 ? -18.984 10.672 1.287 1 97.62 100 PRO A O 1
ATOM 757 N N . ILE A 1 101 ? -18.172 12.477 2.332 1 97.88 101 ILE A N 1
ATOM 758 C CA . ILE A 1 101 ? -18.484 13.484 1.328 1 97.88 101 ILE A CA 1
ATOM 759 C C . ILE A 1 101 ? -17.281 14.398 1.121 1 97.88 101 ILE A C 1
ATOM 761 O O . ILE A 1 101 ? -16.688 14.891 2.088 1 97.88 101 ILE A O 1
ATOM 765 N N . LEU A 1 102 ? -16.969 14.617 -0.181 1 96.75 102 LEU A N 1
ATOM 766 C CA . LEU A 1 102 ? -15.75 15.375 -0.49 1 96.75 102 LEU A CA 1
ATOM 767 C C . LEU A 1 102 ? -16.094 16.656 -1.244 1 96.75 102 LEU A C 1
ATOM 769 O O . LEU A 1 102 ? -16.875 16.625 -2.197 1 96.75 102 LEU A O 1
ATOM 773 N N . TYR A 1 103 ? -15.531 17.766 -0.798 1 94.06 103 TYR A N 1
ATOM 774 C CA . TYR A 1 103 ? -15.477 19.016 -1.553 1 94.06 103 TYR A CA 1
ATOM 775 C C . TYR A 1 103 ? -14.07 19.281 -2.07 1 94.06 103 TYR A C 1
ATOM 777 O O . TYR A 1 103 ? -13.133 19.438 -1.283 1 94.06 103 TYR A O 1
ATOM 785 N N . LEU A 1 104 ? -13.938 19.328 -3.381 1 90.62 104 LEU A N 1
ATOM 786 C CA . LEU A 1 104 ? -12.625 19.453 -3.998 1 90.62 104 LEU A CA 1
ATOM 787 C C . LEU A 1 104 ? -12.516 20.75 -4.785 1 90.62 104 LEU A C 1
ATOM 789 O O . LEU A 1 104 ? -13.43 21.109 -5.535 1 90.62 104 LEU A O 1
ATOM 793 N N . THR A 1 105 ? -11.422 21.391 -4.523 1 84.44 105 THR A N 1
ATOM 794 C CA . THR A 1 105 ? -11.141 22.594 -5.309 1 84.44 105 THR A CA 1
ATOM 795 C C . THR A 1 105 ? -10.305 22.25 -6.539 1 84.44 105 THR A C 1
ATOM 797 O O . THR A 1 105 ? -9.414 21.391 -6.473 1 84.44 105 THR A O 1
ATOM 800 N N . ARG A 1 106 ? -10.641 22.859 -7.59 1 80 106 ARG A N 1
ATOM 801 C CA . ARG A 1 106 ? -9.898 22.656 -8.828 1 80 106 ARG A CA 1
ATOM 802 C C . ARG A 1 106 ? -9.539 24 -9.469 1 80 106 ARG A C 1
ATOM 804 O O . ARG A 1 106 ? -10.398 24.859 -9.633 1 80 106 ARG A O 1
ATOM 811 N N . ASP A 1 107 ? -8.305 24.062 -9.711 1 72.81 107 ASP A N 1
ATOM 812 C CA . ASP A 1 107 ? -7.852 25.219 -10.484 1 72.81 107 ASP A CA 1
ATOM 813 C C . ASP A 1 107 ? -7.902 24.922 -11.984 1 72.81 107 ASP A C 1
ATOM 815 O O . ASP A 1 107 ? -7.043 24.219 -12.516 1 72.81 107 ASP A O 1
ATOM 819 N N . LEU A 1 108 ? -8.789 25.516 -12.672 1 74.38 108 LEU A N 1
ATOM 820 C CA . LEU A 1 108 ? -9.016 25.219 -14.086 1 74.38 108 LEU A CA 1
ATOM 821 C C . LEU A 1 108 ? -7.859 25.734 -14.938 1 74.38 108 LEU A C 1
ATOM 823 O O . LEU A 1 108 ? -7.652 25.266 -16.062 1 74.38 108 LEU A O 1
ATOM 827 N N . THR A 1 109 ? -7.098 26.656 -14.367 1 68.88 109 THR A N 1
ATOM 828 C CA . THR A 1 109 ? -5.961 27.203 -15.109 1 68.88 109 THR A CA 1
ATOM 829 C C . THR A 1 109 ? -4.852 26.172 -15.242 1 68.88 109 THR A C 1
ATOM 831 O O . THR A 1 109 ? -4.27 26 -16.312 1 68.88 109 THR A O 1
ATOM 834 N N . HIS A 1 110 ? -4.602 25.484 -14.164 1 64.56 110 HIS A N 1
ATOM 835 C CA . HIS A 1 110 ? -3.479 24.562 -14.156 1 64.56 110 HIS A CA 1
ATOM 836 C C . HIS A 1 110 ? -3.934 23.141 -14.484 1 64.56 110 HIS A C 1
ATOM 838 O O . HIS A 1 110 ? -3.162 22.344 -15.039 1 64.56 110 HIS A O 1
ATOM 844 N N . HIS A 1 111 ? -5.199 22.891 -14.172 1 67.38 111 HIS A N 1
ATOM 845 C CA . HIS A 1 111 ? -5.594 21.484 -14.242 1 67.38 111 HIS A CA 1
ATOM 846 C C . HIS A 1 111 ? -6.617 21.266 -15.352 1 67.38 111 HIS A C 1
ATOM 848 O O . HIS A 1 111 ? -6.91 20.109 -15.703 1 67.38 111 HIS A O 1
ATOM 854 N N . GLY A 1 112 ? -7.016 22.312 -16 1 65.5 112 GLY A N 1
ATOM 855 C CA . GLY A 1 112 ? -7.984 22.203 -17.078 1 65.5 112 GLY A CA 1
ATOM 856 C C . GLY A 1 112 ? -9.305 21.609 -16.625 1 65.5 112 GLY A C 1
ATOM 857 O O . GLY A 1 112 ? -9.586 21.547 -15.43 1 65.5 112 GLY A O 1
ATOM 858 N N . GLU A 1 113 ? -10.141 21.359 -17.594 1 70.75 113 GLU A N 1
ATOM 859 C CA . GLU A 1 113 ? -11.422 20.703 -17.344 1 70.75 113 GLU A CA 1
ATOM 860 C C . GLU A 1 113 ? -11.219 19.234 -16.953 1 70.75 113 GLU A C 1
ATOM 862 O O . GLU A 1 113 ? -10.219 18.625 -17.328 1 70.75 113 GLU A O 1
ATOM 867 N N . LEU A 1 114 ? -12.109 18.906 -16.078 1 71.88 114 LEU A N 1
ATOM 868 C CA . LEU A 1 114 ? -12.039 17.5 -15.711 1 71.88 114 LEU A CA 1
ATOM 869 C C . LEU A 1 114 ? -12.398 16.609 -16.891 1 71.88 114 LEU A C 1
ATOM 871 O O . LEU A 1 114 ? -13.547 16.594 -17.328 1 71.88 114 LEU A O 1
ATOM 875 N N . ASP A 1 115 ? -11.43 16.016 -17.516 1 69.62 115 ASP A N 1
ATOM 876 C CA . ASP A 1 115 ? -11.695 15.172 -18.672 1 69.62 115 ASP A CA 1
ATOM 877 C C . ASP A 1 115 ? -11.562 13.695 -18.328 1 69.62 115 ASP A C 1
ATOM 879 O O . ASP A 1 115 ? -12.086 12.828 -19.047 1 69.62 115 ASP A O 1
ATOM 883 N N . GLU A 1 116 ? -10.844 13.453 -17.297 1 76 116 GLU A N 1
ATOM 884 C CA . GLU A 1 116 ? -10.641 12.078 -16.859 1 76 116 GLU A CA 1
ATOM 885 C C . GLU A 1 116 ? -10.398 11.992 -15.359 1 76 116 GLU A C 1
ATOM 887 O O . GLU A 1 116 ? -9.789 12.891 -14.773 1 76 116 GLU A O 1
ATOM 892 N N . TYR A 1 117 ? -10.891 10.953 -14.758 1 83.19 117 TYR A N 1
ATOM 893 C CA . TYR A 1 117 ? -10.586 10.695 -13.359 1 83.19 117 TYR A CA 1
ATOM 894 C C . TYR A 1 117 ? -9.266 9.945 -13.227 1 83.19 117 TYR A C 1
ATOM 896 O O . TYR A 1 117 ? -9.078 8.883 -13.828 1 83.19 117 TYR A O 1
ATOM 904 N N . ARG A 1 118 ? -8.359 10.547 -12.492 1 85.81 118 ARG A N 1
ATOM 905 C CA . ARG A 1 118 ? -7.043 9.953 -12.289 1 85.81 118 ARG A CA 1
ATOM 906 C C . ARG A 1 118 ? -6.645 9.984 -10.82 1 85.81 118 ARG A C 1
ATOM 908 O O . ARG A 1 118 ? -7.195 10.758 -10.039 1 85.81 118 ARG A O 1
ATOM 915 N N . GLY A 1 119 ? -5.703 9.102 -10.5 1 89.38 119 GLY A N 1
ATOM 916 C CA . GLY A 1 119 ? -5.109 9.117 -9.172 1 89.38 119 GLY A CA 1
ATOM 917 C C . GLY A 1 119 ? -6.133 8.992 -8.055 1 89.38 119 GLY A C 1
ATOM 918 O O . GLY A 1 119 ? -6.969 8.086 -8.078 1 89.38 119 GLY A O 1
ATOM 919 N N . ASN A 1 120 ? -6.082 9.922 -7.137 1 91.69 120 ASN A N 1
ATOM 920 C CA . ASN A 1 120 ? -6.969 9.906 -5.98 1 91.69 120 ASN A CA 1
ATOM 921 C C . ASN A 1 120 ? -8.43 10.062 -6.391 1 91.69 120 ASN A C 1
ATOM 923 O O . ASN A 1 120 ? -9.312 9.422 -5.809 1 91.69 120 ASN A O 1
ATOM 927 N N . LEU A 1 121 ? -8.633 10.906 -7.363 1 90.25 121 LEU A N 1
ATOM 928 C CA . LEU A 1 121 ? -10 11.148 -7.797 1 90.25 121 LEU A CA 1
ATOM 929 C C . LEU A 1 121 ? -10.617 9.875 -8.375 1 90.25 121 LEU A C 1
ATOM 931 O O . LEU A 1 121 ? -11.797 9.594 -8.141 1 90.25 121 LEU A O 1
ATOM 935 N N . PHE A 1 122 ? -9.836 9.195 -9.117 1 90.56 122 PHE A N 1
ATOM 936 C CA . PHE A 1 122 ? -10.305 7.934 -9.68 1 90.56 122 PHE A CA 1
ATOM 937 C C . PHE A 1 122 ? -10.68 6.953 -8.578 1 90.56 122 PHE A C 1
ATOM 939 O O . PHE A 1 122 ? -11.727 6.301 -8.648 1 90.56 122 PHE A O 1
ATOM 946 N N . LEU A 1 123 ? -9.898 6.805 -7.598 1 93.25 123 LEU A N 1
ATOM 947 C CA . LEU A 1 123 ? -10.141 5.898 -6.48 1 93.25 123 LEU A CA 1
ATOM 948 C C . LEU A 1 123 ? -11.383 6.328 -5.699 1 93.25 123 LEU A C 1
ATOM 950 O O . LEU A 1 123 ? -12.172 5.484 -5.27 1 93.25 123 LEU A O 1
ATOM 954 N N . ASN A 1 124 ? -11.531 7.641 -5.512 1 93.5 124 ASN A N 1
ATOM 955 C CA . ASN A 1 124 ? -12.758 8.141 -4.887 1 93.5 124 ASN A CA 1
ATOM 956 C C . ASN A 1 124 ? -14 7.727 -5.672 1 93.5 124 ASN A C 1
ATOM 958 O O . ASN A 1 124 ? -15.031 7.406 -5.082 1 93.5 124 ASN A O 1
ATOM 962 N N . LYS A 1 125 ? -13.867 7.785 -6.934 1 91.25 125 LYS A N 1
ATOM 963 C CA . LYS A 1 125 ? -14.992 7.398 -7.789 1 91.25 125 LYS A CA 1
ATOM 964 C C . LYS A 1 125 ? -15.297 5.91 -7.648 1 91.25 125 LYS A C 1
ATOM 966 O O . LYS A 1 125 ? -16.469 5.512 -7.605 1 91.25 125 LYS A O 1
ATOM 971 N N . ILE A 1 126 ? -14.273 5.109 -7.645 1 92.25 126 ILE A N 1
ATOM 972 C CA . ILE A 1 126 ? -14.453 3.674 -7.453 1 92.25 126 ILE A CA 1
ATOM 973 C C . ILE A 1 126 ? -15.203 3.416 -6.152 1 92.25 126 ILE A C 1
ATOM 975 O O . ILE A 1 126 ? -16.062 2.537 -6.09 1 92.25 126 ILE A O 1
ATOM 979 N N . MET A 1 127 ? -14.938 4.207 -5.113 1 94.06 127 MET A N 1
ATOM 980 C CA . MET A 1 127 ? -15.602 4.082 -3.816 1 94.06 127 MET A CA 1
ATOM 981 C C . MET A 1 127 ? -17 4.695 -3.855 1 94.06 127 MET A C 1
ATOM 983 O O . MET A 1 127 ? -17.75 4.59 -2.887 1 94.06 127 MET A O 1
ATOM 987 N N . ASP A 1 128 ? -17.281 5.375 -4.914 1 93.19 128 ASP A N 1
ATOM 988 C CA . ASP A 1 128 ? -18.578 6.047 -5.098 1 93.19 128 ASP A CA 1
ATOM 989 C C . ASP A 1 128 ? -18.766 7.141 -4.055 1 93.19 128 ASP A C 1
ATOM 991 O O . ASP A 1 128 ? -19.859 7.289 -3.498 1 93.19 128 ASP A O 1
ATOM 995 N N . VAL A 1 129 ? -17.766 7.863 -3.779 1 95.5 129 VAL A N 1
ATOM 996 C CA . VAL A 1 129 ? -17.828 8.953 -2.814 1 95.5 129 VAL A CA 1
ATOM 997 C C . VAL A 1 129 ? -18.547 10.156 -3.432 1 95.5 129 VAL A C 1
ATOM 999 O O . VAL A 1 129 ? -18.219 10.578 -4.543 1 95.5 129 VAL A O 1
ATOM 1002 N N . GLU A 1 130 ? -19.562 10.664 -2.74 1 96.44 130 GLU A N 1
ATOM 1003 C CA . GLU A 1 130 ? -20.141 11.938 -3.15 1 96.44 130 GLU A CA 1
ATOM 1004 C C . GLU A 1 130 ? -19.078 13.039 -3.186 1 96.44 130 GLU A C 1
ATOM 1006 O O . GLU A 1 130 ? -18.469 13.352 -2.164 1 96.44 130 GLU A O 1
ATOM 1011 N N . THR A 1 131 ? -18.875 13.57 -4.41 1 94.56 131 THR A N 1
ATOM 1012 C CA . THR A 1 131 ? -17.812 14.555 -4.586 1 94.56 131 THR A CA 1
ATOM 1013 C C . THR A 1 131 ? -18.344 15.82 -5.238 1 94.56 131 THR A C 1
ATOM 1015 O O . THR A 1 131 ? -19 15.758 -6.281 1 94.56 131 THR A O 1
ATOM 1018 N N . HIS A 1 132 ? -18.094 16.938 -4.586 1 93.56 132 HIS A N 1
ATOM 1019 C CA . HIS A 1 132 ? -18.469 18.25 -5.105 1 93.56 132 HIS A CA 1
ATOM 1020 C C . HIS A 1 132 ? -17.234 19.047 -5.527 1 93.56 132 HIS A C 1
ATOM 1022 O O . HIS A 1 132 ? -16.266 19.156 -4.762 1 93.56 132 HIS A O 1
ATOM 1028 N N . PHE A 1 133 ? -17.297 19.609 -6.746 1 89.69 133 PHE A N 1
ATOM 1029 C CA . PHE A 1 133 ? -16.172 20.375 -7.258 1 89.69 133 PHE A CA 1
ATOM 1030 C C . PHE A 1 133 ? -16.438 21.875 -7.145 1 89.69 133 PHE A C 1
ATOM 1032 O O . PHE A 1 133 ? -17.516 22.344 -7.5 1 89.69 133 PHE A O 1
ATOM 1039 N N . ILE A 1 134 ? -15.508 22.5 -6.555 1 86.06 134 ILE A N 1
ATOM 1040 C CA . ILE A 1 134 ? -15.5 23.953 -6.527 1 86.06 134 ILE A CA 1
ATOM 1041 C C . ILE A 1 134 ? -14.391 24.484 -7.441 1 86.06 134 ILE A C 1
ATOM 1043 O O . ILE A 1 134 ? -13.211 24.453 -7.074 1 86.06 134 ILE A O 1
ATOM 1047 N N . ASN A 1 135 ? -14.812 24.938 -8.625 1 82.31 135 ASN A N 1
ATOM 1048 C CA . ASN A 1 135 ? -13.867 25.359 -9.656 1 82.31 135 ASN A CA 1
ATOM 1049 C C . ASN A 1 135 ? -13.484 26.828 -9.5 1 82.31 135 ASN A C 1
ATOM 1051 O O . ASN A 1 135 ? -14.32 27.656 -9.148 1 82.31 135 ASN A O 1
ATOM 1055 N N . SER A 1 136 ? -12.234 27.016 -9.578 1 71.31 136 SER A N 1
ATOM 1056 C CA . SER A 1 136 ? -11.758 28.406 -9.602 1 71.31 136 SER A CA 1
ATOM 1057 C C . SER A 1 136 ? -10.953 28.688 -10.859 1 71.31 136 SER A C 1
ATOM 1059 O O . SER A 1 136 ? -10.43 27.766 -11.492 1 71.31 136 SER A O 1
ATOM 1061 N N . LYS A 1 137 ? -11.203 29.859 -11.453 1 65.38 137 LYS A N 1
ATOM 1062 C CA . LYS A 1 137 ? -10.398 30.297 -12.586 1 65.38 137 LYS A CA 1
ATOM 1063 C C . LYS A 1 137 ? -9.328 31.297 -12.148 1 65.38 137 LYS A C 1
ATOM 1065 O O . LYS A 1 137 ? -9.648 32.375 -11.625 1 65.38 137 LYS A O 1
ATOM 1070 N N . GLY A 1 138 ? -8.094 31 -12.227 1 55.75 138 GLY A N 1
ATOM 1071 C CA . GLY A 1 138 ? -6.953 31.875 -12.031 1 55.75 138 GLY A CA 1
ATOM 1072 C C . GLY A 1 138 ? -6.789 32.312 -10.586 1 55.75 138 GLY A C 1
ATOM 1073 O O . GLY A 1 138 ? -7.68 32.125 -9.766 1 55.75 138 GLY A O 1
ATOM 1074 N N . GLY A 1 139 ? -5.484 32.781 -10.023 1 49.75 139 GLY A N 1
ATOM 1075 C CA . GLY A 1 139 ? -4.992 33.656 -8.961 1 49.75 139 GLY A CA 1
ATOM 1076 C C . GLY A 1 139 ? -4.938 32.969 -7.613 1 49.75 139 GLY A C 1
ATOM 1077 O O . GLY A 1 139 ? -5.086 33.594 -6.57 1 49.75 139 GLY A O 1
ATOM 1078 N N . GLY A 1 140 ? -4.535 31.594 -7.617 1 51.03 140 GLY A N 1
ATOM 1079 C CA . GLY A 1 140 ? -4.184 31.016 -6.332 1 51.03 140 GLY A CA 1
ATOM 1080 C C . GLY A 1 140 ? -5.309 31.078 -5.316 1 51.03 140 GLY A C 1
ATOM 1081 O O . GLY A 1 140 ? -5.059 31.188 -4.113 1 51.03 140 GLY A O 1
ATOM 1082 N N . GLN A 1 141 ? -6.438 31.281 -5.711 1 49.25 141 GLN A N 1
ATOM 1083 C CA . GLN A 1 141 ? -7.578 31.766 -4.945 1 49.25 141 GLN A CA 1
ATOM 1084 C C . GLN A 1 141 ? -7.984 30.766 -3.863 1 49.25 141 GLN A C 1
ATOM 1086 O O . GLN A 1 141 ? -8.523 31.156 -2.822 1 49.25 141 GLN A O 1
ATOM 1091 N N . TRP A 1 142 ? -7.723 29.547 -4.059 1 51.09 142 TRP A N 1
ATOM 1092 C CA . TRP A 1 142 ? -8.352 28.625 -3.111 1 51.09 142 TRP A CA 1
ATOM 1093 C C . TRP A 1 142 ? -7.738 28.766 -1.723 1 51.09 142 TRP A C 1
ATOM 1095 O O . TRP A 1 142 ? -8.367 28.438 -0.719 1 51.09 142 TRP A O 1
ATOM 1105 N N . MET A 1 143 ? -6.473 29.172 -1.811 1 51.16 143 MET A N 1
ATOM 1106 C CA . MET A 1 143 ? -5.781 29.406 -0.546 1 51.16 143 MET A CA 1
ATOM 1107 C C . MET A 1 143 ? -6.086 30.797 0.003 1 51.16 143 MET A C 1
ATOM 1109 O O . MET A 1 143 ? -5.656 31.141 1.105 1 51.16 143 MET A O 1
ATOM 1113 N N . VAL A 1 144 ? -6.988 31.422 -0.898 1 51.78 144 VAL A N 1
ATOM 1114 C CA . VAL A 1 144 ? -7.293 32.781 -0.448 1 51.78 144 VAL A CA 1
ATOM 1115 C C . VAL A 1 144 ? -8.633 32.781 0.293 1 51.78 144 VAL A C 1
ATOM 1117 O O . VAL A 1 144 ? -9.43 31.859 0.159 1 51.78 144 VAL A O 1
ATOM 1120 N N . ASN A 1 145 ? -8.781 33.719 1.146 1 57.72 145 ASN A N 1
ATOM 1121 C CA . ASN A 1 145 ? -9.875 33.969 2.08 1 57.72 145 ASN A CA 1
ATOM 1122 C C . ASN A 1 145 ? -11.234 33.719 1.422 1 57.72 145 ASN A C 1
ATOM 1124 O O . ASN A 1 145 ? -12.117 33.125 2.014 1 57.72 145 ASN A O 1
ATOM 1128 N N . GLU A 1 146 ? -11.359 34.062 0.162 1 62 146 GLU A N 1
ATOM 1129 C CA . GLU A 1 146 ? -12.672 33.906 -0.462 1 62 146 GLU A CA 1
ATOM 1130 C C . GLU A 1 146 ? -12.953 32.469 -0.818 1 62 146 GLU A C 1
ATOM 1132 O O . GLU A 1 146 ? -14.078 31.984 -0.643 1 62 146 GLU A O 1
ATOM 1137 N N . GLY A 1 147 ? -11.969 31.781 -1.227 1 69.5 147 GLY A N 1
ATOM 1138 C CA . GLY A 1 147 ? -12.109 30.375 -1.546 1 69.5 147 GLY A CA 1
ATOM 1139 C C . GLY A 1 147 ? -12.445 29.516 -0.338 1 69.5 147 GLY A C 1
ATOM 1140 O O . GLY A 1 147 ? -13.328 28.656 -0.406 1 69.5 147 GLY A O 1
ATOM 1141 N N . ASN A 1 148 ? -11.898 29.891 0.694 1 75.38 148 ASN A N 1
ATOM 1142 C CA . ASN A 1 148 ? -12.156 29.188 1.941 1 75.38 148 ASN A CA 1
ATOM 1143 C C . ASN A 1 148 ? -13.594 29.406 2.422 1 75.38 148 ASN A C 1
ATOM 1145 O O . ASN A 1 148 ? -14.219 28.484 2.955 1 75.38 148 ASN A O 1
ATOM 1149 N N . LYS A 1 149 ? -14.07 30.625 2.223 1 80.69 149 LYS A N 1
ATOM 1150 C CA . LYS A 1 149 ? -15.438 30.938 2.627 1 80.69 149 LYS A CA 1
ATOM 1151 C C . LYS A 1 149 ? -16.453 30.141 1.805 1 80.69 149 LYS A C 1
ATOM 1153 O O . LYS A 1 149 ? -17.438 29.625 2.344 1 80.69 149 LYS A O 1
ATOM 1158 N N . ILE A 1 150 ? -16.156 30.062 0.588 1 85.56 150 ILE A N 1
ATOM 1159 C CA . ILE A 1 150 ? -17.062 29.328 -0.293 1 85.56 150 ILE A CA 1
ATOM 1160 C C . ILE A 1 150 ? -17.078 27.844 0.081 1 85.56 150 ILE A C 1
ATOM 1162 O O . ILE A 1 150 ? -18.141 27.234 0.181 1 85.56 150 ILE A O 1
ATOM 1166 N N . ILE A 1 151 ? -15.977 27.359 0.375 1 88.12 151 ILE A N 1
ATOM 1167 C CA . ILE A 1 151 ? -15.859 25.938 0.697 1 88.12 151 ILE A CA 1
ATOM 1168 C C . ILE A 1 151 ? -16.531 25.656 2.035 1 88.12 151 ILE A C 1
ATOM 1170 O O . ILE A 1 151 ? -17.297 24.703 2.162 1 88.12 151 ILE A O 1
ATOM 1174 N N . THR A 1 152 ? -16.281 26.5 2.947 1 89.5 152 THR A N 1
ATOM 1175 C CA . THR A 1 152 ? -16.859 26.312 4.277 1 89.5 152 THR A CA 1
ATOM 1176 C C . THR A 1 152 ? -18.375 26.422 4.227 1 89.5 152 THR A C 1
ATOM 1178 O O . THR A 1 152 ? -19.078 25.594 4.82 1 89.5 152 THR A O 1
ATOM 1181 N N . SER A 1 153 ? -18.859 27.391 3.502 1 93.31 153 SER A N 1
ATOM 1182 C CA . SER A 1 153 ? -20.297 27.578 3.4 1 93.31 153 SER A CA 1
ATOM 1183 C C . SER A 1 153 ? -20.953 26.406 2.684 1 93.31 153 SER A C 1
ATOM 1185 O O . SER A 1 153 ? -22.062 26 3.037 1 93.31 153 SER A O 1
ATOM 1187 N N . SER A 1 154 ? -20.297 25.922 1.703 1 94.62 154 SER A N 1
ATOM 1188 C CA . SER A 1 154 ? -20.828 24.781 0.961 1 94.62 154 SER A CA 1
ATOM 1189 C C . SER A 1 154 ? -20.906 23.547 1.84 1 94.62 154 SER A C 1
ATOM 1191 O O . SER A 1 154 ? -21.906 22.812 1.8 1 94.62 154 SER A O 1
ATOM 1193 N N . MET A 1 155 ? -19.938 23.281 2.611 1 96.19 155 MET A N 1
ATOM 1194 C CA . MET A 1 155 ? -19.922 22.125 3.504 1 96.19 155 MET A CA 1
ATOM 1195 C C . MET A 1 155 ? -20.984 22.266 4.586 1 96.19 155 MET A C 1
ATOM 1197 O O . MET A 1 155 ? -21.672 21.297 4.906 1 96.19 155 MET A O 1
ATOM 1201 N N . GLU A 1 156 ? -21.156 23.484 5.066 1 97.31 156 GLU A N 1
ATOM 1202 C CA . GLU A 1 156 ? -22.172 23.734 6.078 1 97.31 156 GLU A CA 1
ATOM 1203 C C . GLU A 1 156 ? -23.578 23.547 5.508 1 97.31 156 GLU A C 1
ATOM 1205 O O . GLU A 1 156 ? -24.469 23.031 6.188 1 97.31 156 GLU A O 1
ATOM 1210 N N . ALA A 1 157 ? -23.734 23.984 4.332 1 97.62 157 ALA A N 1
ATOM 1211 C CA . ALA A 1 157 ? -25.031 23.797 3.676 1 97.62 157 ALA A CA 1
ATOM 1212 C C . ALA A 1 157 ? -25.359 22.312 3.514 1 97.62 157 ALA A C 1
ATOM 1214 O O . ALA A 1 157 ? -26.5 21.906 3.748 1 97.62 157 ALA A O 1
ATOM 1215 N N . ARG A 1 158 ? -24.406 21.562 3.098 1 97.88 158 ARG A N 1
ATOM 1216 C CA . ARG A 1 158 ? -24.609 20.125 2.932 1 97.88 158 ARG A CA 1
ATOM 1217 C C . ARG A 1 158 ? -24.906 19.453 4.27 1 97.88 158 ARG A C 1
ATOM 1219 O O . ARG A 1 158 ? -25.734 18.547 4.352 1 97.88 158 ARG A O 1
ATOM 1226 N N . ARG A 1 159 ? -24.219 19.875 5.32 1 98.19 159 ARG A N 1
ATOM 1227 C CA . ARG A 1 159 ? -24.5 19.375 6.66 1 98.19 159 ARG A CA 1
ATOM 1228 C C . ARG A 1 159 ? -25.938 19.656 7.066 1 98.1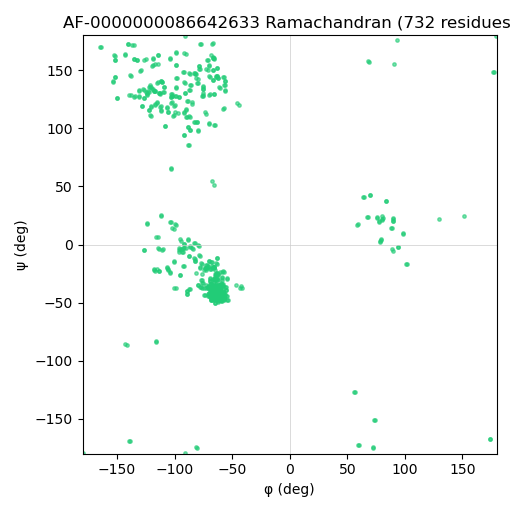9 159 ARG A C 1
ATOM 1230 O O . ARG A 1 159 ? -26.625 18.781 7.602 1 98.19 159 ARG A O 1
ATOM 1237 N N . ALA A 1 160 ? -26.391 20.844 6.773 1 98.25 160 ALA A N 1
ATOM 1238 C CA . ALA A 1 160 ? -27.75 21.219 7.113 1 98.25 160 ALA A CA 1
ATOM 1239 C C . ALA A 1 160 ? -28.766 20.344 6.375 1 98.25 160 ALA A C 1
ATOM 1241 O O . ALA A 1 160 ? -29.781 19.938 6.949 1 98.25 160 ALA A O 1
ATOM 1242 N N . GLU A 1 161 ? -28.484 20.094 5.137 1 98.31 161 GLU A N 1
ATOM 1243 C CA . GLU A 1 161 ? -29.344 19.203 4.355 1 98.31 161 GLU A CA 1
ATOM 1244 C C . GLU A 1 161 ? -29.422 17.812 4.98 1 98.31 161 GLU A C 1
ATOM 1246 O O . GLU A 1 161 ? -30.5 17.234 5.086 1 98.31 161 GLU A O 1
ATOM 1251 N N . LEU A 1 162 ? -28.297 17.312 5.375 1 98.25 162 LEU A N 1
ATOM 1252 C CA . LEU A 1 162 ? -28.219 15.984 5.98 1 98.25 162 LEU A CA 1
ATOM 1253 C C . LEU A 1 162 ? -28.969 15.953 7.309 1 98.25 162 LEU A C 1
ATOM 1255 O O . LEU A 1 162 ? -29.688 14.992 7.602 1 98.25 162 LEU A O 1
ATOM 1259 N N . GLU A 1 163 ? -28.797 17.016 8.055 1 97.62 163 GLU A N 1
ATOM 1260 C CA . GLU A 1 163 ? -29.484 17.094 9.344 1 97.62 163 GLU A CA 1
ATOM 1261 C C . GLU A 1 163 ? -31 17.141 9.164 1 97.62 163 GLU A C 1
ATOM 1263 O O . GLU A 1 163 ? -31.734 16.547 9.945 1 97.62 163 GLU A O 1
ATOM 1268 N N . ALA A 1 164 ? -31.391 17.828 8.125 1 98.06 164 ALA A N 1
ATOM 1269 C CA . ALA A 1 164 ? -32.812 17.875 7.812 1 98.06 164 ALA A CA 1
ATOM 1270 C C . ALA A 1 164 ? -33.344 16.5 7.449 1 98.06 164 ALA A C 1
ATOM 1272 O O . ALA A 1 164 ? -34.531 16.203 7.66 1 98.06 164 ALA A O 1
ATOM 1273 N N . GLU A 1 165 ? -32.531 15.672 7 1 97.62 165 GLU A N 1
ATOM 1274 C CA . GLU A 1 165 ? -32.906 14.312 6.602 1 97.62 165 GLU A CA 1
ATOM 1275 C C . GLU A 1 165 ? -32.75 13.336 7.762 1 97.62 165 GLU A C 1
ATOM 1277 O O . GLU A 1 165 ? -32.969 12.133 7.602 1 97.62 165 GLU A O 1
ATOM 1282 N N . GLY A 1 166 ? -32.25 13.82 8.953 1 97.69 166 GLY A N 1
ATOM 1283 C CA . GLY A 1 166 ? -32.156 12.984 10.141 1 97.69 166 GLY A CA 1
ATOM 1284 C C . GLY A 1 166 ? -30.766 12.406 10.352 1 97.69 166 GLY A C 1
ATOM 1285 O O . GLY A 1 166 ? -30.578 11.539 11.203 1 97.69 166 GLY A O 1
ATOM 1286 N N . HIS A 1 167 ? -29.812 12.883 9.562 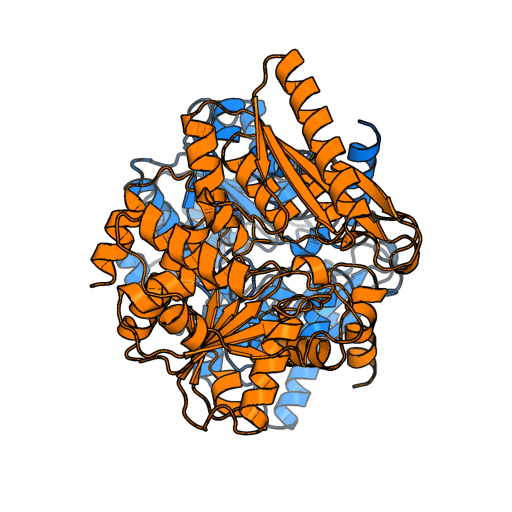1 98.12 167 HIS A N 1
ATOM 1287 C CA . HIS A 1 167 ? -28.438 12.43 9.703 1 98.12 167 HIS A CA 1
ATOM 1288 C C . HIS A 1 167 ? -27.609 13.422 10.516 1 98.12 167 HIS A C 1
ATOM 1290 O O . HIS A 1 167 ? -28.078 14.508 10.836 1 98.12 167 HIS A O 1
ATOM 1296 N N . ARG A 1 168 ? -26.484 12.969 10.938 1 98.12 168 ARG A N 1
ATOM 1297 C CA . ARG A 1 168 ? -25.484 13.828 11.578 1 98.12 168 ARG A CA 1
ATOM 1298 C C . ARG A 1 168 ? -24.156 13.773 10.836 1 98.12 168 ARG A C 1
ATOM 1300 O O . ARG A 1 168 ? -23.656 12.688 10.523 1 98.12 168 ARG A O 1
ATOM 1307 N N . ALA A 1 169 ? -23.609 14.969 10.57 1 98 169 ALA A N 1
ATOM 1308 C CA . ALA A 1 169 ? -22.375 15.016 9.812 1 98 169 ALA A CA 1
ATOM 1309 C C . ALA A 1 169 ? -21.297 15.82 10.547 1 98 169 ALA A C 1
ATOM 1311 O O . ALA A 1 169 ? -21.578 16.891 11.094 1 98 169 ALA A O 1
ATOM 1312 N N . ILE A 1 170 ? -20.125 15.297 10.617 1 97.06 170 ILE A N 1
ATOM 1313 C CA . ILE A 1 170 ? -18.984 16.031 11.164 1 97.06 170 ILE A CA 1
ATOM 1314 C C . ILE A 1 170 ? -18.156 16.625 10.023 1 97.06 170 ILE A C 1
ATOM 1316 O O . ILE A 1 170 ? -17.938 15.961 9.008 1 97.06 170 ILE A O 1
ATOM 1320 N N . ILE A 1 171 ? -17.766 17.875 10.156 1 96.5 171 ILE A N 1
ATOM 1321 C CA . ILE A 1 171 ? -16.938 18.547 9.164 1 96.5 171 ILE A CA 1
ATOM 1322 C C . ILE A 1 171 ? -15.477 18.531 9.602 1 96.5 171 ILE A C 1
ATOM 1324 O O . ILE A 1 171 ? -15.164 18.875 10.742 1 96.5 171 ILE A O 1
ATOM 1328 N N . VAL A 1 172 ? -14.641 18.078 8.711 1 94.31 172 VAL A N 1
ATOM 1329 C CA . VAL A 1 172 ? -13.203 18.031 8.938 1 94.31 172 VAL A CA 1
ATOM 1330 C C . VAL A 1 172 ? -12.484 18.891 7.902 1 94.31 172 VAL A C 1
ATOM 1332 O O . VAL A 1 172 ? -12.711 18.734 6.699 1 94.31 172 VAL A O 1
ATOM 1335 N N . ARG A 1 173 ? -11.562 19.688 8.32 1 89.44 173 ARG A N 1
ATOM 1336 C CA . ARG A 1 173 ? -10.852 20.578 7.414 1 89.44 173 ARG A CA 1
ATOM 1337 C C . ARG A 1 173 ? -9.789 19.828 6.617 1 89.44 173 ARG A C 1
ATOM 1339 O O . ARG A 1 173 ? -9.492 18.672 6.91 1 89.44 173 ARG A O 1
ATOM 1346 N N . ALA A 1 174 ? -9.195 20.562 5.648 1 86.62 174 ALA A N 1
ATOM 1347 C CA . ALA A 1 174 ? -8.203 19.984 4.746 1 86.62 174 ALA A CA 1
ATOM 1348 C C . ALA A 1 174 ? -7.043 19.375 5.527 1 86.62 174 ALA A C 1
ATOM 1350 O O . ALA A 1 174 ? -6.641 19.906 6.562 1 86.62 174 ALA A O 1
ATOM 1351 N N . GLY A 1 175 ? -6.602 18.234 5.02 1 86.75 175 GLY A N 1
ATOM 1352 C CA . GLY A 1 175 ? -5.453 17.578 5.625 1 86.75 175 GLY A CA 1
ATOM 1353 C C . GLY A 1 175 ? -5.797 16.828 6.891 1 86.75 175 GLY A C 1
ATOM 1354 O O . GLY A 1 175 ? -4.922 16.234 7.523 1 86.75 175 GLY A O 1
ATOM 1355 N N . GLY A 1 176 ? -7.074 16.828 7.23 1 88.12 176 GLY A N 1
ATOM 1356 C CA . GLY A 1 176 ? -7.465 16.172 8.477 1 88.12 176 GLY A CA 1
ATOM 1357 C C . GLY A 1 176 ? -7.223 17.031 9.695 1 88.12 176 GLY A C 1
ATOM 1358 O O . GLY A 1 176 ? -7.082 16.516 10.812 1 88.12 176 GLY A O 1
ATOM 1359 N N . ALA A 1 177 ? -7.137 18.312 9.43 1 89.31 177 ALA A N 1
ATOM 1360 C CA . ALA A 1 177 ? -6.871 19.234 10.531 1 89.31 177 ALA A CA 1
ATOM 1361 C C . ALA A 1 177 ? -8.078 19.344 11.461 1 89.31 177 ALA A C 1
ATOM 1363 O O . ALA A 1 177 ? -9.078 19.969 11.117 1 89.31 177 ALA A O 1
ATOM 1364 N N . HIS A 1 178 ? -7.98 18.75 12.531 1 93.38 178 HIS A N 1
ATOM 1365 C CA . HIS A 1 178 ? -8.992 18.703 13.578 1 93.38 178 HIS A CA 1
ATOM 1366 C C . HIS A 1 178 ? -8.359 18.469 14.953 1 93.38 178 HIS A C 1
ATOM 1368 O O . HIS A 1 178 ? -7.422 17.688 15.078 1 93.38 178 HIS A O 1
ATOM 1374 N N . PRO A 1 179 ? -8.859 19.141 15.93 1 94.25 179 PRO A N 1
ATOM 1375 C CA . PRO A 1 179 ? -8.25 19 17.25 1 94.25 179 PRO A CA 1
ATOM 1376 C C . PRO A 1 179 ? -8.25 17.562 17.766 1 94.25 179 PRO A C 1
ATOM 1378 O O . PRO A 1 179 ? -7.336 17.172 18.5 1 94.25 179 PRO A O 1
ATOM 1381 N N . LEU A 1 180 ? -9.172 16.797 17.359 1 95.44 180 LEU A N 1
ATOM 1382 C CA . LEU A 1 180 ? -9.281 15.406 17.797 1 95.44 180 LEU A CA 1
ATOM 1383 C C . LEU A 1 180 ? -8.156 14.562 17.203 1 95.44 180 LEU A C 1
ATOM 1385 O O . LEU A 1 180 ? -7.879 13.461 17.672 1 95.44 180 LEU A O 1
ATOM 1389 N N . ALA A 1 181 ? -7.488 15.094 16.219 1 96.31 181 ALA A N 1
ATOM 1390 C CA . ALA A 1 181 ? -6.703 14.219 15.359 1 96.31 181 ALA A CA 1
ATOM 1391 C C . ALA A 1 181 ? -5.211 14.328 15.672 1 96.31 181 ALA A C 1
ATOM 1393 O O . ALA A 1 181 ? -4.449 13.391 15.438 1 96.31 181 ALA A O 1
ATOM 1394 N N . PHE A 1 182 ? -4.746 15.414 16.234 1 96.62 182 PHE A N 1
ATOM 1395 C CA . PHE A 1 182 ? -3.324 15.734 16.266 1 96.62 182 PHE A CA 1
ATOM 1396 C C . PHE A 1 182 ? -2.564 14.766 17.156 1 96.62 182 PHE A C 1
ATOM 1398 O O . PHE A 1 182 ? -1.361 14.562 16.984 1 96.62 182 PHE A O 1
ATOM 1405 N N . VAL A 1 183 ? -3.252 14.102 18.078 1 97.62 183 VAL A N 1
ATOM 1406 C CA . VAL A 1 183 ? -2.629 13.148 19 1 97.62 183 VAL A CA 1
ATOM 1407 C C . VAL A 1 183 ? -2.129 11.93 18.219 1 97.62 183 VAL A C 1
ATOM 1409 O O . VAL A 1 183 ? -1.269 11.188 18.703 1 97.62 183 VAL A O 1
ATOM 1412 N N . ALA A 1 184 ? -2.631 11.742 17.047 1 97.94 184 ALA A N 1
ATOM 1413 C CA . ALA A 1 184 ? -2.305 10.578 16.219 1 97.94 184 ALA A CA 1
ATOM 1414 C C . ALA A 1 184 ? -0.802 10.492 15.977 1 97.94 184 ALA A C 1
ATOM 1416 O O . ALA A 1 184 ? -0.212 9.414 16.078 1 97.94 184 ALA A O 1
ATOM 1417 N N . HIS A 1 185 ? -0.187 11.609 15.703 1 98.12 185 HIS A N 1
ATOM 1418 C CA . HIS A 1 185 ? 1.216 11.562 15.305 1 98.12 185 HIS A CA 1
ATOM 1419 C C . HIS A 1 185 ? 2.133 11.594 16.531 1 98.12 185 HIS A C 1
ATOM 1421 O O . HIS A 1 185 ? 3.34 11.383 16.406 1 98.12 185 HIS A O 1
ATOM 1427 N N . ALA A 1 186 ? 1.573 11.852 17.719 1 98.44 186 ALA A N 1
ATOM 1428 C CA . ALA A 1 186 ? 2.342 11.516 18.906 1 98.44 186 ALA A CA 1
ATOM 1429 C C . ALA A 1 186 ? 2.625 10.023 18.984 1 98.44 186 ALA A C 1
ATOM 1431 O O . ALA A 1 186 ? 3.719 9.609 19.375 1 98.44 186 ALA A O 1
ATOM 1432 N N . LEU A 1 187 ? 1.663 9.273 18.531 1 97.75 187 LEU A N 1
ATOM 1433 C CA . LEU A 1 187 ? 1.841 7.828 18.484 1 97.75 187 LEU A CA 1
ATOM 1434 C C . LEU A 1 187 ? 2.879 7.449 17.422 1 97.75 187 LEU A C 1
ATOM 1436 O O . LEU A 1 187 ? 3.689 6.547 17.641 1 97.75 187 LEU A O 1
ATOM 1440 N N . THR A 1 188 ? 2.791 8.141 16.281 1 98.38 188 THR A N 1
ATOM 1441 C CA . THR A 1 188 ? 3.783 7.902 15.234 1 98.38 188 THR A CA 1
ATOM 1442 C C . THR A 1 188 ? 5.195 8.102 15.781 1 98.38 188 THR A C 1
ATOM 1444 O O . THR A 1 188 ? 6.082 7.277 15.547 1 98.38 188 THR A O 1
ATOM 1447 N N . PHE A 1 189 ? 5.355 9.156 16.516 1 98.56 189 PHE A N 1
ATOM 1448 C CA . PHE A 1 189 ? 6.66 9.5 17.078 1 98.56 189 PHE A CA 1
ATOM 1449 C C . PHE A 1 189 ? 7.105 8.445 18.094 1 98.56 189 PHE A C 1
ATOM 1451 O O . PHE A 1 189 ? 8.242 7.961 18.031 1 98.56 189 PHE A O 1
ATOM 1458 N N . VAL A 1 190 ? 6.223 8.078 18.969 1 98.19 190 VAL A N 1
ATOM 1459 C CA . VAL A 1 190 ? 6.523 7.102 20.016 1 98.19 190 VAL A CA 1
ATOM 1460 C C . VAL A 1 190 ? 6.895 5.766 19.375 1 98.19 190 VAL A C 1
ATOM 1462 O O . VAL A 1 190 ? 7.848 5.113 19.797 1 98.19 190 VAL A O 1
ATOM 1465 N N . GLU A 1 191 ? 6.168 5.375 18.391 1 98.25 191 GLU A N 1
ATOM 1466 C CA . GLU A 1 191 ? 6.48 4.145 17.656 1 98.25 191 GLU A CA 1
ATOM 1467 C C . GLU A 1 191 ? 7.879 4.203 17.062 1 98.25 191 GLU A C 1
ATOM 1469 O O . GLU A 1 191 ? 8.641 3.234 17.141 1 98.25 191 GLU A O 1
ATOM 1474 N N . MET A 1 192 ? 8.188 5.344 16.438 1 98.19 192 MET A N 1
ATOM 1475 C CA . MET A 1 192 ? 9.5 5.504 15.82 1 98.19 192 MET A CA 1
ATOM 1476 C C . MET A 1 192 ? 10.602 5.359 16.859 1 98.19 192 MET A C 1
ATOM 1478 O O . MET A 1 192 ? 11.625 4.715 16.609 1 98.19 192 MET A O 1
ATOM 1482 N N . LEU A 1 193 ? 10.391 5.949 18.031 1 97.94 193 LEU A N 1
ATOM 1483 C CA . LEU A 1 193 ? 11.383 5.867 19.094 1 97.94 193 LEU A CA 1
ATOM 1484 C C . LEU A 1 193 ? 11.555 4.426 19.562 1 97.94 193 LEU A C 1
ATOM 1486 O O . LEU A 1 193 ? 12.688 3.951 19.719 1 97.94 193 LEU A O 1
ATOM 1490 N N . GLU A 1 194 ? 10.453 3.758 19.766 1 98.06 194 GLU A N 1
ATOM 1491 C CA . GLU A 1 194 ? 10.5 2.377 20.234 1 98.06 194 GLU A CA 1
ATOM 1492 C C . GLU A 1 194 ? 11.141 1.46 19.203 1 98.06 194 GLU A C 1
ATOM 1494 O O . GLU A 1 194 ? 11.969 0.611 19.547 1 98.06 194 GLU A O 1
ATOM 1499 N N . GLN A 1 195 ? 10.781 1.646 17.984 1 98.25 195 GLN A N 1
ATOM 1500 C CA . GLN A 1 195 ? 11.297 0.808 16.922 1 98.25 195 GLN A CA 1
ATOM 1501 C C . GLN A 1 195 ? 12.781 1.079 16.672 1 98.25 195 GLN A C 1
ATOM 1503 O O . GLN A 1 195 ? 13.555 0.153 16.406 1 98.25 195 GLN A O 1
ATOM 1508 N N . SER A 1 196 ? 13.156 2.355 16.688 1 97.69 196 SER A N 1
ATOM 1509 C CA . SER A 1 196 ? 14.57 2.68 16.547 1 97.69 196 SER A CA 1
ATOM 1510 C C . SER A 1 196 ? 15.391 2.102 17.688 1 97.69 196 SER A C 1
ATOM 1512 O O . SER A 1 196 ? 16.453 1.523 17.469 1 97.69 196 SER A O 1
ATOM 1514 N N . LYS A 1 197 ? 14.898 2.197 18.906 1 96.31 197 LYS A N 1
ATOM 1515 C CA . LYS A 1 197 ? 15.578 1.645 20.078 1 96.31 197 LYS A CA 1
ATOM 1516 C C . LYS A 1 197 ? 15.727 0.129 19.969 1 96.31 197 LYS A C 1
ATOM 1518 O O . LYS A 1 197 ? 16.781 -0.425 20.281 1 96.31 197 LYS A O 1
ATOM 1523 N N . SER A 1 198 ? 14.703 -0.51 19.531 1 96.5 198 SER A N 1
ATOM 1524 C CA . SER A 1 198 ? 14.719 -1.959 19.359 1 96.5 198 SER A CA 1
ATOM 1525 C C . SER A 1 198 ? 15.758 -2.383 18.328 1 96.5 198 SER A C 1
ATOM 1527 O O . SER A 1 198 ? 16.281 -3.502 18.375 1 96.5 198 SER A O 1
ATOM 1529 N N . SER A 1 199 ? 16.031 -1.477 17.469 1 94.81 199 SER A N 1
ATOM 1530 C CA . SER A 1 199 ? 17.031 -1.752 16.438 1 94.81 199 SER A CA 1
ATOM 1531 C C . SER A 1 199 ? 18.422 -1.308 16.875 1 94.81 199 SER A C 1
ATOM 1533 O O . SER A 1 199 ? 19.375 -1.348 16.094 1 94.81 199 SER A O 1
ATOM 1535 N N . GLY A 1 200 ? 18.547 -0.755 18.078 1 95.94 200 GLY A N 1
ATOM 1536 C CA . GLY A 1 200 ? 19.812 -0.336 18.641 1 95.94 200 GLY A CA 1
ATOM 1537 C C . GLY A 1 200 ? 20.281 1.011 18.109 1 95.94 200 GLY A C 1
ATOM 1538 O O . GLY A 1 200 ? 21.484 1.287 18.078 1 95.94 200 GLY A O 1
ATOM 1539 N N . VAL A 1 201 ? 19.344 1.775 17.672 1 96.44 201 VAL A N 1
ATOM 1540 C CA . VAL A 1 201 ? 19.703 3.037 17.031 1 96.44 201 VAL A CA 1
ATOM 1541 C C . VAL A 1 201 ? 19.047 4.199 17.766 1 96.44 201 VAL A C 1
ATOM 1543 O O . VAL A 1 201 ? 17.891 4.105 18.188 1 96.44 201 VAL A O 1
ATOM 1546 N N . GLU A 1 202 ? 19.828 5.242 18 1 97.38 202 GLU A N 1
ATOM 1547 C CA . GLU A 1 202 ? 19.266 6.516 18.438 1 97.38 202 GLU A CA 1
ATOM 1548 C C . GLU A 1 202 ? 19.203 7.523 17.297 1 97.38 202 GLU A C 1
ATOM 1550 O O . GLU A 1 202 ? 20.234 7.871 16.703 1 97.38 202 GLU A O 1
ATOM 1555 N N . LEU A 1 203 ? 18.062 8.031 17 1 98.5 203 LEU A N 1
ATOM 1556 C CA . LEU A 1 203 ? 17.875 8.922 15.867 1 98.5 203 LEU A CA 1
ATOM 1557 C C . LEU A 1 203 ? 18.422 10.312 16.156 1 98.5 203 LEU A C 1
ATOM 1559 O O . LEU A 1 203 ? 18.188 10.867 17.234 1 98.5 203 LEU A O 1
ATOM 1563 N N . ASP A 1 204 ? 19.109 10.836 15.195 1 98.81 204 ASP A N 1
ATOM 1564 C CA . ASP A 1 204 ? 19.562 12.227 15.258 1 98.81 204 ASP A CA 1
ATOM 1565 C C . ASP A 1 204 ? 18.516 13.172 14.672 1 98.81 204 ASP A C 1
ATOM 1567 O O . ASP A 1 204 ? 18.281 14.25 15.227 1 98.81 204 ASP A O 1
ATOM 1571 N N . TYR A 1 205 ? 17.906 12.742 13.594 1 98.81 205 TYR A N 1
ATOM 1572 C CA . TYR A 1 205 ? 16.969 13.586 12.859 1 98.81 205 TYR A CA 1
ATOM 1573 C C . TYR A 1 205 ? 15.742 12.789 12.438 1 98.81 205 TYR A C 1
ATOM 1575 O O . TYR A 1 205 ? 15.844 11.602 12.117 1 98.81 205 TYR A O 1
ATOM 1583 N N . ILE A 1 206 ? 14.656 13.43 12.438 1 98.88 206 ILE A N 1
ATOM 1584 C CA . ILE A 1 206 ? 13.445 12.969 11.758 1 98.88 206 ILE A CA 1
ATOM 1585 C C . ILE A 1 206 ? 13.016 14 10.719 1 98.88 206 ILE A C 1
ATOM 1587 O O . ILE A 1 206 ? 12.781 15.172 11.047 1 98.88 206 ILE A O 1
ATOM 1591 N N . TYR A 1 207 ? 12.992 13.586 9.484 1 98.88 207 TYR A N 1
ATOM 1592 C CA . TYR A 1 207 ? 12.516 14.414 8.375 1 98.88 207 TYR A CA 1
ATOM 1593 C C . TYR A 1 207 ? 11.078 14.078 8.023 1 98.88 207 TYR A C 1
ATOM 1595 O O . TYR A 1 207 ? 10.68 12.914 8.078 1 98.88 207 TYR A O 1
ATOM 1603 N N . HIS A 1 208 ? 10.328 15.039 7.668 1 98.44 208 HIS A N 1
ATOM 1604 C CA . HIS A 1 208 ? 8.977 14.859 7.152 1 98.44 208 HIS A CA 1
ATOM 1605 C C . HIS A 1 208 ? 8.586 16 6.215 1 98.44 208 HIS A C 1
ATOM 1607 O O . HIS A 1 208 ? 9.281 17.016 6.145 1 98.44 208 HIS A O 1
ATOM 1613 N N . THR A 1 209 ? 7.559 15.734 5.457 1 97.5 209 THR A N 1
ATOM 1614 C CA . THR A 1 209 ? 6.984 16.75 4.586 1 97.5 209 THR A CA 1
ATOM 1615 C C . THR A 1 209 ? 5.871 17.516 5.301 1 97.5 209 THR A C 1
ATOM 1617 O O . THR A 1 209 ? 4.988 16.906 5.914 1 97.5 209 THR A O 1
ATOM 1620 N N . ALA A 1 210 ? 5.973 18.828 5.223 1 94.62 210 ALA A N 1
ATOM 1621 C CA . ALA A 1 210 ? 4.992 19.641 5.93 1 94.62 210 ALA A CA 1
ATOM 1622 C C . ALA A 1 210 ? 4.094 20.391 4.949 1 94.62 210 ALA A C 1
ATOM 1624 O O . ALA A 1 210 ? 4.578 21.172 4.117 1 94.62 210 ALA A O 1
ATOM 1625 N N . GLY A 1 211 ? 2.822 20.109 5.016 1 89.94 211 GLY A N 1
ATOM 1626 C CA . GLY A 1 211 ? 1.804 20.812 4.254 1 89.94 211 GLY A CA 1
ATOM 1627 C C . GLY A 1 211 ? 0.817 21.578 5.129 1 89.94 211 GLY A C 1
ATOM 1628 O O . GLY A 1 211 ? 1.084 22.703 5.547 1 89.94 211 GLY A O 1
ATOM 1629 N N . THR A 1 212 ? -0.208 20.859 5.613 1 82.38 212 THR A N 1
ATOM 1630 C CA . THR A 1 212 ? -1.274 21.484 6.387 1 82.38 212 THR A CA 1
ATOM 1631 C C . THR A 1 212 ? -0.914 21.516 7.871 1 82.38 212 THR A C 1
ATOM 1633 O O . THR A 1 212 ? -1.722 21.938 8.703 1 82.38 212 THR A O 1
ATOM 1636 N N . GLY A 1 213 ? 0.227 21.109 8.203 1 90.81 213 GLY A N 1
ATOM 1637 C CA . GLY A 1 213 ? 0.686 21.188 9.578 1 90.81 213 GLY A CA 1
ATOM 1638 C C . GLY A 1 213 ? -0.047 20.234 10.508 1 90.81 213 GLY A C 1
ATOM 1639 O O . GLY A 1 213 ? -0.385 20.594 11.633 1 90.81 213 GLY A O 1
ATOM 1640 N N . THR A 1 214 ? -0.238 19.031 10.008 1 91.75 214 THR A N 1
ATOM 1641 C CA . THR A 1 214 ? -1.013 18.094 10.82 1 91.75 214 THR A CA 1
ATOM 1642 C C . THR A 1 214 ? -0.107 17.031 11.438 1 91.75 214 THR A C 1
ATOM 1644 O O . THR A 1 214 ? -0.459 16.422 12.445 1 91.75 214 THR A O 1
ATOM 1647 N N . ALA A 1 215 ? 1.04 16.828 10.914 1 95.38 215 ALA A N 1
ATOM 1648 C CA . ALA A 1 215 ? 1.921 15.789 11.43 1 95.38 215 ALA A CA 1
ATOM 1649 C C . ALA A 1 215 ? 2.818 16.328 12.539 1 95.38 215 ALA A C 1
ATOM 1651 O O . ALA A 1 215 ? 2.945 15.711 13.594 1 95.38 215 ALA A O 1
ATOM 1652 N N . LEU A 1 216 ? 3.334 17.5 12.328 1 97.69 216 LEU A N 1
ATOM 1653 C CA . LEU A 1 216 ? 4.383 18.031 13.195 1 97.69 216 LEU A CA 1
ATOM 1654 C C . LEU A 1 216 ? 3.859 18.266 14.609 1 97.69 216 LEU A C 1
ATOM 1656 O O . LEU A 1 216 ? 4.52 17.891 15.586 1 97.69 216 LEU A O 1
ATOM 1660 N N . PRO A 1 217 ? 2.674 18.828 14.789 1 98.06 217 PRO A N 1
ATOM 1661 C CA . PRO A 1 217 ? 2.23 19.109 16.156 1 98.06 217 PRO A CA 1
ATOM 1662 C C . PRO A 1 217 ? 2.195 17.875 17.031 1 98.06 217 PRO A C 1
ATOM 1664 O O . PRO A 1 217 ? 2.662 17.906 18.172 1 98.06 217 PRO A O 1
ATOM 1667 N N . GLY A 1 218 ? 1.683 16.797 16.516 1 98.31 218 GLY A N 1
ATOM 1668 C CA . GLY A 1 218 ? 1.65 15.562 17.281 1 98.31 218 GLY A CA 1
ATOM 1669 C C . GLY A 1 218 ? 3.031 15.008 17.578 1 98.31 218 GLY A C 1
ATOM 1670 O O . GLY A 1 218 ? 3.309 14.586 18.703 1 98.31 218 GLY A O 1
ATOM 1671 N N . MET A 1 219 ? 3.85 15 16.594 1 98.56 219 MET A N 1
ATOM 1672 C CA . MET A 1 219 ? 5.207 14.492 16.781 1 98.56 219 MET A CA 1
ATOM 1673 C C . MET A 1 219 ? 5.969 15.336 17.797 1 98.56 219 MET A C 1
ATOM 1675 O O . MET A 1 219 ? 6.664 14.797 18.656 1 98.56 219 MET A O 1
ATOM 1679 N N . LEU A 1 220 ? 5.801 16.656 17.688 1 98.56 220 LEU A N 1
ATOM 1680 C CA . LEU A 1 220 ? 6.477 17.547 18.625 1 98.56 220 LEU A CA 1
ATOM 1681 C C . LEU A 1 220 ? 5.984 17.328 20.047 1 98.56 220 LEU A C 1
ATOM 1683 O O . LEU A 1 220 ? 6.777 17.344 20.984 1 98.56 220 LEU A O 1
ATOM 1687 N N . ALA A 1 221 ? 4.703 17.188 20.172 1 98.62 221 ALA A N 1
ATOM 1688 C CA . ALA A 1 221 ? 4.172 16.906 21.5 1 98.62 221 ALA A CA 1
ATOM 1689 C C . ALA A 1 221 ? 4.773 15.617 22.078 1 98.62 221 ALA A C 1
ATOM 1691 O O . ALA A 1 221 ? 5.184 15.578 23.234 1 98.62 221 ALA A O 1
ATOM 1692 N N . GLY A 1 222 ? 4.824 14.555 21.234 1 98.44 222 GLY A N 1
ATOM 1693 C CA . GLY A 1 222 ? 5.457 13.32 21.672 1 98.44 222 GLY A CA 1
ATOM 1694 C C . GLY A 1 222 ? 6.898 13.5 22.094 1 98.44 222 GLY A C 1
ATOM 1695 O O . GLY A 1 222 ? 7.32 12.961 23.125 1 98.44 222 GLY A O 1
ATOM 1696 N N . LYS A 1 223 ? 7.609 14.297 21.312 1 98.56 223 LYS A N 1
ATOM 1697 C CA . LYS A 1 223 ? 9.016 14.57 21.625 1 98.56 223 LYS A CA 1
ATOM 1698 C C . LYS A 1 223 ? 9.156 15.266 22.969 1 98.56 223 LYS A C 1
ATOM 1700 O O . LYS A 1 223 ? 9.969 14.852 23.797 1 98.56 223 LYS A O 1
ATOM 1705 N N . LEU A 1 224 ? 8.375 16.281 23.141 1 98.5 224 LEU A N 1
ATOM 1706 C CA . LEU A 1 224 ? 8.477 17.094 24.359 1 98.5 224 LEU A CA 1
ATOM 1707 C C . LEU A 1 224 ? 8.008 16.297 25.578 1 98.5 224 LEU A C 1
ATOM 1709 O O . LEU A 1 224 ? 8.578 16.438 26.656 1 98.5 224 LEU A O 1
ATOM 1713 N N . LEU A 1 225 ? 7.035 15.438 25.406 1 98.25 225 LEU A N 1
ATOM 1714 C CA . LEU A 1 225 ? 6.547 14.602 26.5 1 98.25 225 LEU A CA 1
ATOM 1715 C C . LEU A 1 225 ? 7.598 13.57 26.906 1 98.25 225 LEU A C 1
ATOM 1717 O O . LEU A 1 225 ? 7.742 13.258 28.094 1 98.25 225 LEU A O 1
ATOM 1721 N N . THR A 1 226 ? 8.336 13.047 25.938 1 97.75 226 THR A N 1
ATOM 1722 C CA . THR A 1 226 ? 9.273 11.961 26.203 1 97.75 226 THR A CA 1
ATOM 1723 C C . THR A 1 226 ? 10.664 12.508 26.516 1 97.75 226 THR A C 1
ATOM 1725 O O . THR A 1 226 ? 11.531 11.781 27 1 97.75 226 THR A O 1
ATOM 1728 N N . GLY A 1 227 ? 10.914 13.758 26.141 1 97.38 227 GLY A N 1
ATOM 1729 C CA . GLY A 1 227 ? 12.219 14.359 26.359 1 97.38 227 GLY A CA 1
ATOM 1730 C C . GLY A 1 227 ? 13.266 13.875 25.375 1 97.38 227 GLY A C 1
ATOM 1731 O O . GLY A 1 227 ? 14.461 13.883 25.688 1 97.38 227 GLY A O 1
ATOM 1732 N N . SER A 1 228 ? 12.844 13.398 24.234 1 97.56 228 SER A N 1
ATOM 1733 C CA . SER A 1 228 ? 13.766 12.883 23.219 1 97.56 228 SER A CA 1
ATOM 1734 C C . SER A 1 228 ? 14.633 14 22.641 1 97.56 228 SER A C 1
ATOM 1736 O O . SER A 1 228 ? 14.148 15.102 22.406 1 97.56 228 SER A O 1
ATOM 1738 N N . PRO A 1 229 ? 15.891 13.734 22.375 1 97.44 229 PRO A N 1
ATOM 1739 C CA . PRO A 1 229 ? 16.781 14.758 21.828 1 97.44 229 PRO A CA 1
ATOM 1740 C C . PRO A 1 229 ? 16.719 14.844 20.297 1 97.44 229 PRO A C 1
ATOM 1742 O O . PRO A 1 229 ? 17.391 15.68 19.703 1 97.44 229 PRO A O 1
ATOM 1745 N N . VAL A 1 230 ? 15.938 14.016 19.656 1 98.31 230 VAL A N 1
ATOM 1746 C CA . VAL A 1 230 ? 15.898 13.961 18.188 1 98.31 230 VAL A CA 1
ATOM 1747 C C . VAL A 1 230 ? 15.516 15.336 17.641 1 98.31 230 VAL A C 1
ATOM 1749 O O . VAL A 1 230 ? 14.727 16.062 18.25 1 98.31 230 VAL A O 1
ATOM 1752 N N . LYS A 1 231 ? 16.062 15.711 16.547 1 98.62 231 LYS A N 1
ATOM 1753 C CA . LYS A 1 231 ? 15.734 16.969 15.891 1 98.62 231 LYS A CA 1
ATOM 1754 C C . LYS A 1 231 ? 14.805 16.766 14.695 1 98.62 231 LYS A C 1
ATOM 1756 O O . LYS A 1 231 ? 15.094 15.938 13.82 1 98.62 231 LYS A O 1
ATOM 1761 N N . PHE A 1 232 ? 13.734 17.531 14.672 1 98.62 232 PHE A N 1
ATOM 1762 C CA . PHE A 1 232 ? 12.836 17.5 13.523 1 98.62 232 PHE A CA 1
ATOM 1763 C C . PHE A 1 232 ? 13.305 18.453 12.43 1 98.62 232 PHE A C 1
ATOM 1765 O O . PHE A 1 232 ? 13.766 19.562 12.719 1 98.62 232 PHE A O 1
ATOM 1772 N N . ARG A 1 233 ? 13.25 18.016 11.242 1 98.62 233 ARG A N 1
ATOM 1773 C CA . ARG A 1 233 ? 13.422 18.828 10.047 1 98.62 233 ARG A CA 1
ATOM 1774 C C . ARG A 1 233 ? 12.195 18.734 9.133 1 98.62 233 ARG A C 1
ATOM 1776 O O . ARG A 1 233 ? 11.906 17.672 8.594 1 98.62 233 ARG A O 1
ATOM 1783 N N . SER A 1 234 ? 11.539 19.875 8.977 1 98.38 234 SER A N 1
ATOM 1784 C CA . SER A 1 234 ? 10.312 19.906 8.195 1 98.38 234 SER A CA 1
ATOM 1785 C C . SER A 1 234 ? 10.539 20.562 6.836 1 98.38 234 SER A C 1
ATOM 1787 O O . SER A 1 234 ? 10.836 21.75 6.758 1 98.38 234 SER A O 1
ATOM 1789 N N . ILE A 1 235 ? 10.398 19.75 5.777 1 98.31 235 ILE A N 1
ATOM 1790 C CA . ILE A 1 235 ? 10.438 20.297 4.426 1 98.31 235 ILE A CA 1
ATOM 1791 C C . ILE A 1 235 ? 9.031 20.688 3.986 1 98.31 235 ILE A C 1
ATOM 1793 O O . ILE A 1 235 ? 8.156 19.828 3.865 1 98.31 235 ILE A O 1
ATOM 1797 N N . THR A 1 236 ? 8.812 21.984 3.742 1 95.38 236 THR A N 1
ATOM 1798 C CA . THR A 1 236 ? 7.453 22.438 3.502 1 95.38 236 THR A CA 1
ATOM 1799 C C . THR A 1 236 ? 7.133 22.438 2.008 1 95.38 236 THR A C 1
ATOM 1801 O O . THR A 1 236 ? 8.023 22.625 1.178 1 95.38 236 THR A O 1
ATOM 1804 N N . ILE A 1 237 ? 5.875 22.188 1.674 1 92.06 237 ILE A N 1
ATOM 1805 C CA . ILE A 1 237 ? 5.438 22.188 0.281 1 92.06 237 ILE A CA 1
ATOM 1806 C C . ILE A 1 237 ? 4.539 23.391 0.014 1 92.06 237 ILE A C 1
ATOM 1808 O O . ILE A 1 237 ? 4 23.547 -1.085 1 92.06 237 ILE A O 1
ATOM 1812 N N . ASN A 1 238 ? 4.242 24.141 0.982 1 87.69 238 ASN A N 1
ATOM 1813 C CA . ASN A 1 238 ? 3.557 25.438 0.924 1 87.69 238 ASN A CA 1
ATOM 1814 C C . ASN A 1 238 ? 4.156 26.438 1.91 1 87.69 238 ASN A C 1
ATOM 1816 O O . ASN A 1 238 ? 4.973 26.062 2.758 1 87.69 238 ASN A O 1
ATOM 1820 N N . ALA A 1 239 ? 3.729 27.672 1.837 1 86.25 239 ALA A N 1
ATOM 1821 C CA . ALA A 1 239 ? 4.332 28.734 2.635 1 86.25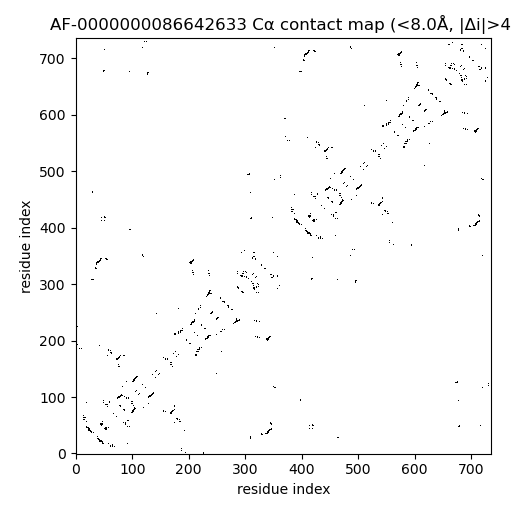 239 ALA A CA 1
ATOM 1822 C C . ALA A 1 239 ? 3.885 28.656 4.09 1 86.25 239 ALA A C 1
ATOM 1824 O O . ALA A 1 239 ? 2.703 28.438 4.371 1 86.25 239 ALA A O 1
ATOM 1825 N N . TYR A 1 240 ? 4.918 28.781 4.949 1 86.25 240 TYR A N 1
ATOM 1826 C CA . TYR A 1 240 ? 4.711 28.906 6.387 1 86.25 240 TYR A CA 1
ATOM 1827 C C . TYR A 1 240 ? 5.172 30.281 6.883 1 86.25 240 TYR A C 1
ATOM 1829 O O . TYR A 1 240 ? 6.184 30.812 6.418 1 86.25 240 TYR A O 1
ATOM 1837 N N . GLY A 1 241 ? 4.527 30.906 7.734 1 82.44 241 GLY A N 1
ATOM 1838 C CA . GLY A 1 241 ? 5.043 32.156 8.297 1 82.44 241 GLY A CA 1
ATOM 1839 C C . GLY A 1 241 ? 4.074 32.812 9.25 1 82.44 241 GLY A C 1
ATOM 1840 O O . GLY A 1 241 ? 2.91 32.406 9.344 1 82.44 241 GLY A O 1
ATOM 1841 N N . ASP A 1 242 ? 4.621 33.5 10.234 1 74.12 242 ASP A N 1
ATOM 1842 C CA . ASP A 1 242 ? 3.812 34.281 11.188 1 74.12 242 ASP A CA 1
ATOM 1843 C C . ASP A 1 242 ? 3.723 35.75 10.789 1 74.12 242 ASP A C 1
ATOM 1845 O O . ASP A 1 242 ? 3.027 36.531 11.438 1 74.12 242 ASP A O 1
ATOM 1849 N N . LYS A 1 243 ? 4.465 36.188 9.734 1 60.56 243 LYS A N 1
ATOM 1850 C CA . LYS A 1 243 ? 4.574 37.625 9.523 1 60.56 243 LYS A CA 1
ATOM 1851 C C . LYS A 1 243 ? 3.244 38.219 9.078 1 60.56 243 LYS A C 1
ATOM 1853 O O . LYS A 1 243 ? 2.508 37.594 8.312 1 60.56 243 LYS A O 1
ATOM 1858 N N . ALA A 1 244 ? 2.936 39.25 9.82 1 52.47 244 ALA A N 1
ATOM 1859 C CA . ALA A 1 244 ? 1.782 40.062 9.477 1 52.47 244 ALA A CA 1
ATOM 1860 C C . ALA A 1 244 ? 1.755 40.375 7.977 1 52.47 244 ALA A C 1
ATOM 1862 O O . ALA A 1 244 ? 2.773 40.75 7.395 1 52.47 244 ALA A O 1
ATOM 1863 N N . GLY A 1 245 ? 0.765 40.031 7.273 1 49.75 245 GLY A N 1
ATOM 1864 C CA . GLY A 1 245 ? 0.628 40.25 5.84 1 49.75 245 GLY A CA 1
ATOM 1865 C C . GLY A 1 245 ? 0.925 39 5.02 1 49.75 245 GLY A C 1
ATOM 1866 O O . GLY A 1 245 ? 0.686 39 3.811 1 49.75 245 GLY A O 1
ATOM 1867 N N . ASP A 1 246 ? 1.566 38.094 5.688 1 51.84 246 ASP A N 1
ATOM 1868 C CA . ASP A 1 246 ? 1.985 36.938 4.938 1 51.84 246 ASP A CA 1
ATOM 1869 C C . ASP A 1 246 ? 0.794 36.031 4.625 1 51.84 246 ASP A C 1
ATOM 1871 O O . ASP A 1 246 ? -0.091 35.844 5.465 1 51.84 246 ASP A O 1
ATOM 1875 N N . VAL A 1 247 ? 0.542 35.969 3.355 1 52.31 247 VAL A N 1
ATOM 1876 C CA . VAL A 1 247 ? -0.451 35.031 2.828 1 52.31 247 VAL A CA 1
ATOM 1877 C C . VAL A 1 247 ? 0.04 33.625 3.01 1 52.31 247 VAL A C 1
ATOM 1879 O O . VAL A 1 247 ? 0.427 32.969 2.039 1 52.31 247 VAL A O 1
ATOM 1882 N N . SER A 1 248 ? 0.381 33.312 4.367 1 61.47 248 SER A N 1
ATOM 1883 C CA . SER A 1 248 ? 0.827 31.953 4.613 1 61.47 248 SER A CA 1
ATOM 1884 C C . SER A 1 248 ? -0.356 31 4.75 1 61.47 248 SER A C 1
ATOM 1886 O O . SER A 1 248 ? -1.431 31.406 5.203 1 61.47 248 SER A O 1
ATOM 1888 N N . PHE A 1 249 ? -0.082 29.875 4.23 1 70.12 249 PHE A N 1
ATOM 1889 C CA . PHE A 1 249 ? -1.104 28.828 4.336 1 70.12 249 PHE A CA 1
ATOM 1890 C C . PHE A 1 249 ? -1.268 28.391 5.785 1 70.12 249 PHE A C 1
ATOM 1892 O O . PHE A 1 249 ? -2.391 28.203 6.262 1 70.12 249 PHE A O 1
ATOM 1899 N N . ILE A 1 250 ? -0.067 28.344 6.492 1 83.44 250 ILE A N 1
ATOM 1900 C CA . ILE A 1 250 ? -0.092 27.906 7.887 1 83.44 250 ILE A CA 1
ATOM 1901 C C . ILE A 1 250 ? 0.834 28.797 8.719 1 83.44 250 ILE A C 1
ATOM 1903 O O . ILE A 1 250 ? 1.995 29 8.352 1 83.44 250 ILE A O 1
ATOM 1907 N N . GLY A 1 251 ? 0.385 29.359 9.82 1 87.44 251 GLY A N 1
ATOM 1908 C CA . GLY A 1 251 ? 1.209 30.125 10.75 1 87.44 251 GLY A CA 1
ATOM 1909 C C . GLY A 1 251 ? 1.957 29.234 11.734 1 87.44 251 GLY A C 1
ATOM 1910 O O . GLY A 1 251 ? 1.467 28.172 12.125 1 87.44 251 GLY A O 1
ATOM 1911 N N . ILE A 1 252 ? 3.127 29.734 12.086 1 93.12 252 ILE A N 1
ATOM 1912 C CA . ILE A 1 252 ? 3.906 29.016 13.086 1 93.12 252 ILE A CA 1
ATOM 1913 C C . ILE A 1 252 ? 3.117 28.938 14.391 1 93.12 252 ILE A C 1
ATOM 1915 O O . ILE A 1 252 ? 3.158 27.922 15.086 1 93.12 252 ILE A O 1
ATOM 1919 N N . GLN A 1 253 ? 2.422 30 14.68 1 94 253 GLN A N 1
ATOM 1920 C CA . GLN A 1 253 ? 1.602 30.016 15.883 1 94 253 GLN A CA 1
ATOM 1921 C C . GLN A 1 253 ? 0.548 28.906 15.844 1 94 253 GLN A C 1
ATOM 1923 O O . GLN A 1 253 ? 0.201 28.344 16.875 1 94 253 GLN A O 1
ATOM 1928 N N . THR A 1 254 ? 0.058 28.641 14.68 1 93.31 254 THR A N 1
ATOM 1929 C CA . THR A 1 254 ? -0.906 27.562 14.531 1 93.31 254 THR A CA 1
ATOM 1930 C C . THR A 1 254 ? -0.3 26.234 14.977 1 93.31 254 THR A C 1
ATOM 1932 O O . THR A 1 254 ? -0.958 25.438 15.648 1 93.31 254 THR A O 1
ATOM 1935 N N . ILE A 1 255 ? 0.934 26 14.617 1 96.31 255 ILE A N 1
ATOM 1936 C CA . ILE A 1 255 ? 1.63 24.781 15.016 1 96.31 255 ILE A CA 1
ATOM 1937 C C . ILE A 1 255 ? 1.779 24.75 16.531 1 96.31 255 ILE A C 1
ATOM 1939 O O . ILE A 1 255 ? 1.51 23.719 17.172 1 96.31 255 ILE A O 1
ATOM 1943 N N . VAL A 1 256 ? 2.129 25.875 17.078 1 97.56 256 VAL A N 1
ATOM 1944 C CA . VAL A 1 256 ? 2.312 26 18.531 1 97.56 256 VAL A CA 1
ATOM 1945 C C . VAL A 1 256 ? 1.001 25.672 19.234 1 97.56 256 VAL A C 1
ATOM 1947 O O . VAL A 1 256 ? 0.978 24.875 20.188 1 97.56 256 VAL A O 1
ATOM 1950 N N . ASP A 1 257 ? -0.048 26.25 18.766 1 97.12 257 ASP A N 1
ATOM 1951 C CA . ASP A 1 257 ? -1.354 26.047 19.391 1 97.12 257 ASP A CA 1
ATOM 1952 C C . ASP A 1 257 ? -1.799 24.594 19.266 1 97.12 257 ASP A C 1
ATOM 1954 O O . ASP A 1 257 ? -2.396 24.047 20.203 1 97.12 257 ASP A O 1
ATOM 1958 N N . ARG A 1 258 ? -1.489 23.984 18.172 1 97.31 258 ARG A N 1
ATOM 1959 C CA . ARG A 1 258 ? -1.846 22.578 17.984 1 97.31 258 ARG A CA 1
ATOM 1960 C C . ARG A 1 258 ? -1.049 21.688 18.922 1 97.31 258 ARG A C 1
ATOM 1962 O O . ARG A 1 258 ? -1.579 20.703 19.438 1 97.31 258 ARG A O 1
ATOM 1969 N N . VAL A 1 259 ? 0.194 22 19.141 1 98.69 259 VAL A N 1
ATOM 1970 C CA . VAL A 1 259 ? 1.006 21.25 20.094 1 98.69 259 VAL A CA 1
ATOM 1971 C C . VAL A 1 259 ? 0.388 21.344 21.484 1 98.69 259 VAL A C 1
ATOM 1973 O O . VAL A 1 259 ? 0.218 20.328 22.156 1 98.69 259 VAL A O 1
ATOM 1976 N N . LYS A 1 260 ? 0.033 22.547 21.859 1 98.69 260 LYS A N 1
ATOM 1977 C CA . LYS A 1 260 ? -0.59 22.75 23.172 1 98.69 260 LYS A CA 1
ATOM 1978 C C . LYS A 1 260 ? -1.9 21.984 23.281 1 98.69 260 LYS A C 1
ATOM 1980 O O . LYS A 1 260 ? -2.207 21.422 24.328 1 98.69 260 LYS A O 1
ATOM 1985 N N . GLY A 1 261 ? -2.582 21.969 22.203 1 98.12 261 GLY A N 1
ATOM 1986 C CA . GLY A 1 261 ? -3.816 21.203 22.172 1 98.12 261 GLY A CA 1
ATOM 1987 C C . GLY A 1 261 ? -3.607 19.719 22.406 1 98.12 261 GLY A C 1
ATOM 1988 O O . GLY A 1 261 ? -4.43 19.062 23.062 1 98.12 261 GLY A O 1
ATOM 1989 N N . VAL A 1 262 ? -2.535 19.172 21.891 1 98.38 262 VAL A N 1
ATOM 1990 C CA . VAL A 1 262 ? -2.229 17.75 22.078 1 98.38 262 VAL A CA 1
ATOM 1991 C C . VAL A 1 262 ? -1.926 17.5 23.562 1 98.38 262 VAL A C 1
ATOM 1993 O O . VAL A 1 262 ? -2.402 16.516 24.125 1 98.38 262 VAL A O 1
ATOM 1996 N N . PHE A 1 263 ? -1.176 18.406 24.203 1 98.38 263 PHE A N 1
ATOM 1997 C CA . PHE A 1 263 ? -0.888 18.281 25.625 1 98.38 263 PHE A CA 1
ATOM 1998 C C . PHE A 1 263 ? -2.176 18.281 26.438 1 98.38 263 PHE A C 1
ATOM 2000 O O . PHE A 1 263 ? -2.391 17.406 27.281 1 98.38 263 PHE A O 1
ATOM 2007 N N . GLU A 1 264 ? -3.02 19.188 26.156 1 97.88 264 GLU A N 1
ATOM 2008 C CA . GLU A 1 264 ? -4.273 19.328 26.891 1 97.88 264 GLU A CA 1
ATOM 2009 C C . GLU A 1 264 ? -5.152 18.094 26.703 1 97.88 264 GLU A C 1
ATOM 2011 O O . GLU A 1 264 ? -5.746 17.609 27.672 1 97.88 264 GLU A O 1
ATOM 2016 N N . ARG A 1 265 ? -5.168 17.625 25.516 1 96.88 265 ARG A N 1
ATOM 2017 C CA . ARG A 1 265 ? -5.984 16.453 25.219 1 96.88 265 ARG A CA 1
ATOM 2018 C C . ARG A 1 265 ? -5.48 15.227 25.969 1 96.88 265 ARG A C 1
ATOM 2020 O O . ARG A 1 265 ? -6.266 14.344 26.328 1 96.88 265 ARG A O 1
ATOM 2027 N N . LEU A 1 266 ? -4.219 15.188 26.234 1 97.06 266 LEU A N 1
ATOM 2028 C CA . LEU A 1 266 ? -3.623 14.047 26.922 1 97.06 266 LEU A CA 1
ATOM 2029 C C . LEU A 1 266 ? -3.578 14.281 28.422 1 97.06 266 LEU A C 1
ATOM 2031 O O . LEU A 1 266 ? -3.07 13.445 29.172 1 97.06 266 LEU A O 1
ATOM 2035 N N . GLY A 1 267 ? -4 15.461 28.906 1 95.75 267 GLY A N 1
ATOM 2036 C CA . GLY A 1 267 ? -4.121 15.742 30.328 1 95.75 267 GLY A CA 1
ATOM 2037 C C . GLY A 1 267 ? -2.852 16.312 30.922 1 95.75 267 GLY A C 1
ATOM 2038 O O . GLY A 1 267 ? -2.617 16.188 32.125 1 95.75 267 GLY A O 1
ATOM 2039 N N . TYR A 1 268 ? -2.047 16.859 30.109 1 97.31 268 TYR A N 1
ATOM 2040 C CA . TYR A 1 268 ? -0.802 17.453 30.594 1 97.31 268 TYR A CA 1
ATOM 2041 C C . TYR A 1 268 ? -0.787 18.953 30.391 1 97.31 268 TYR A C 1
ATOM 2043 O O . TYR A 1 268 ? -1.457 19.469 29.5 1 97.31 268 TYR A O 1
ATOM 2051 N N . SER A 1 269 ? -0.022 19.688 31.172 1 97.75 269 SER A N 1
ATOM 2052 C CA . SER A 1 269 ? 0.2 21.109 30.969 1 97.75 269 SER A CA 1
ATOM 2053 C C . SER A 1 269 ? 1.161 21.359 29.812 1 97.75 269 SER A C 1
ATOM 2055 O O . SER A 1 269 ? 2.252 20.781 29.766 1 97.75 269 SER A O 1
ATOM 2057 N N . PRO A 1 270 ? 0.768 22.188 28.922 1 98.12 270 PRO A N 1
ATOM 2058 C CA . PRO A 1 270 ? 1.66 22.453 27.797 1 98.12 270 PRO A CA 1
ATOM 2059 C C . PRO A 1 270 ? 2.893 23.266 28.188 1 98.12 270 PRO A C 1
ATOM 2061 O O . PRO A 1 270 ? 2.838 24.047 29.141 1 98.12 270 PRO A O 1
ATOM 2064 N N . PRO A 1 271 ? 3.959 23.031 27.469 1 98.12 271 PRO A N 1
ATOM 2065 C CA . PRO A 1 271 ? 5.098 23.953 27.625 1 98.12 271 PRO A CA 1
ATOM 2066 C C . PRO A 1 271 ? 4.801 25.359 27.125 1 98.12 271 PRO A C 1
ATOM 2068 O O . PRO A 1 271 ? 3.768 25.594 26.5 1 98.12 271 PRO A O 1
ATOM 2071 N N . SER A 1 272 ? 5.77 26.281 27.375 1 98.38 272 SER A N 1
ATOM 2072 C CA . SER A 1 272 ? 5.613 27.656 26.891 1 98.38 272 SER A CA 1
ATOM 2073 C C . SER A 1 272 ? 5.777 27.719 25.375 1 98.38 272 SER A C 1
ATOM 2075 O O . SER A 1 272 ? 6.383 26.828 24.781 1 98.38 272 SER A O 1
ATOM 2077 N N . ASP A 1 273 ? 5.258 28.734 24.781 1 98.06 273 ASP A N 1
ATOM 2078 C CA . ASP A 1 273 ? 5.363 28.938 23.328 1 98.06 273 ASP A CA 1
ATOM 2079 C C . ASP A 1 273 ? 6.82 28.922 22.875 1 98.06 273 ASP A C 1
ATOM 2081 O O . ASP A 1 273 ? 7.145 28.359 21.828 1 98.06 273 ASP A O 1
ATOM 2085 N N . ASP A 1 274 ? 7.645 29.516 23.688 1 98 274 ASP A N 1
ATOM 2086 C CA . ASP A 1 274 ? 9.047 29.641 23.312 1 98 274 ASP A CA 1
ATOM 2087 C C . ASP A 1 274 ? 9.711 28.266 23.203 1 98 274 ASP A C 1
ATOM 2089 O O . ASP A 1 274 ? 10.531 28.031 22.312 1 98 274 ASP A O 1
ATOM 2093 N N . ILE A 1 275 ? 9.367 27.422 24.125 1 98.25 275 ILE A N 1
ATOM 2094 C CA . ILE A 1 275 ? 9.93 26.078 24.125 1 98.25 275 ILE A CA 1
ATOM 2095 C C . ILE A 1 275 ? 9.477 25.328 22.875 1 98.25 275 ILE A C 1
ATOM 2097 O O . ILE A 1 275 ? 10.289 24.672 22.219 1 98.25 275 ILE A O 1
ATOM 2101 N N . ILE A 1 276 ? 8.211 25.438 22.531 1 98.5 276 ILE A N 1
ATOM 2102 C CA . ILE A 1 276 ? 7.66 24.766 21.359 1 98.5 276 ILE A CA 1
ATOM 2103 C C . ILE A 1 276 ? 8.273 25.344 20.094 1 98.5 276 ILE A C 1
ATOM 2105 O O . ILE A 1 276 ? 8.711 24.594 19.219 1 98.5 276 ILE A O 1
ATOM 2109 N N . ARG A 1 277 ? 8.352 26.656 20 1 97.25 277 ARG A N 1
ATOM 2110 C CA . ARG A 1 277 ? 8.875 27.344 18.812 1 97.25 277 ARG A CA 1
ATOM 2111 C C . ARG A 1 277 ? 10.328 26.953 18.562 1 97.25 277 ARG A C 1
ATOM 2113 O O . ARG A 1 277 ? 10.758 26.844 17.406 1 97.25 277 ARG A O 1
ATOM 2120 N N . ALA A 1 278 ? 11.07 26.75 19.609 1 97.75 278 ALA A N 1
ATOM 2121 C CA . ALA A 1 278 ? 12.484 26.406 19.5 1 97.75 278 ALA A CA 1
ATOM 2122 C C . ALA A 1 278 ? 12.664 25.047 18.828 1 97.75 278 ALA A C 1
ATOM 2124 O O . ALA A 1 278 ? 13.734 24.75 18.297 1 97.75 278 ALA A O 1
ATOM 2125 N N . GLU A 1 279 ? 11.602 24.203 18.859 1 97.94 279 GLU A N 1
ATOM 2126 C CA . GLU A 1 279 ? 11.68 22.859 18.297 1 97.94 279 GLU A CA 1
ATOM 2127 C C . GLU A 1 279 ? 11.219 22.844 16.844 1 97.94 279 GLU A C 1
ATOM 2129 O O . GLU A 1 279 ? 11.336 21.812 16.156 1 97.94 279 GLU A O 1
ATOM 2134 N N . ILE A 1 280 ? 10.695 23.953 16.312 1 97.5 280 ILE A N 1
ATOM 2135 C CA . ILE A 1 280 ? 10.148 24.016 14.969 1 97.5 280 ILE A CA 1
ATOM 2136 C C . ILE A 1 280 ? 11.234 24.453 13.984 1 97.5 280 ILE A C 1
ATOM 2138 O O . ILE A 1 280 ? 11.805 25.531 14.125 1 97.5 280 ILE A O 1
ATOM 2142 N N . ASN A 1 281 ? 11.617 23.578 13.094 1 97.5 281 ASN A N 1
ATOM 2143 C CA . ASN A 1 281 ? 12.562 23.859 12.008 1 97.5 281 ASN A CA 1
ATOM 2144 C C . ASN A 1 281 ? 11.93 23.594 10.641 1 97.5 281 ASN A C 1
ATOM 2146 O O . ASN A 1 281 ? 11.672 22.453 10.281 1 97.5 281 ASN A O 1
ATOM 2150 N N . LEU A 1 282 ? 11.703 24.656 9.906 1 96.62 282 LEU A N 1
ATOM 2151 C CA . LEU A 1 282 ? 11.055 24.594 8.594 1 96.62 282 LEU A CA 1
ATOM 2152 C C . LEU A 1 282 ? 12.023 25 7.492 1 96.62 282 LEU A C 1
ATOM 2154 O O . LEU A 1 282 ? 12.758 25.969 7.633 1 96.62 282 LEU A O 1
ATOM 2158 N N . ASP A 1 283 ? 12.125 24.219 6.48 1 97.25 283 ASP A N 1
ATOM 2159 C CA . ASP A 1 283 ? 12.828 24.594 5.258 1 97.25 283 ASP A CA 1
ATOM 2160 C C . ASP A 1 283 ? 11.859 24.75 4.09 1 97.25 283 ASP A C 1
ATOM 2162 O O . ASP A 1 283 ? 11.266 23.766 3.637 1 97.25 283 ASP A O 1
ATOM 2166 N N . GLN A 1 284 ? 11.711 25.938 3.562 1 94.62 284 GLN A N 1
ATOM 2167 C CA . GLN A 1 284 ? 10.734 26.234 2.525 1 94.62 284 GLN A CA 1
ATOM 2168 C C . GLN A 1 284 ? 11.383 26.281 1.146 1 94.62 284 GLN A C 1
ATOM 2170 O O . GLN A 1 284 ? 10.781 26.766 0.184 1 94.62 284 GLN A O 1
ATOM 2175 N N . GLY A 1 285 ? 12.562 25.812 1.036 1 95.5 285 GLY A N 1
ATOM 2176 C CA . GLY A 1 285 ? 13.352 25.906 -0.183 1 95.5 285 GLY A CA 1
ATOM 2177 C C . GLY A 1 285 ? 12.961 24.875 -1.224 1 95.5 285 GLY A C 1
ATOM 2178 O O . GLY A 1 285 ? 13.461 24.906 -2.352 1 95.5 285 GLY A O 1
ATOM 2179 N N . PHE A 1 286 ? 11.992 24 -0.935 1 96.19 286 PHE A N 1
ATOM 2180 C CA . PHE A 1 286 ? 11.719 22.891 -1.839 1 96.19 286 PHE A CA 1
ATOM 2181 C C . PHE A 1 286 ? 10.258 22.906 -2.279 1 96.19 286 PHE A C 1
ATOM 2183 O O . PHE A 1 286 ? 9.742 21.891 -2.756 1 96.19 286 PHE A O 1
ATOM 2190 N N . ILE A 1 287 ? 9.602 23.969 -2.135 1 91.75 287 ILE A N 1
ATOM 2191 C CA . ILE A 1 287 ? 8.211 24.125 -2.545 1 91.75 287 ILE A CA 1
ATOM 2192 C C . ILE A 1 287 ? 8.109 24.016 -4.062 1 91.75 287 ILE A C 1
ATOM 2194 O O . ILE A 1 287 ? 7.168 23.406 -4.586 1 91.75 287 ILE A O 1
ATOM 2198 N N . GLY A 1 288 ? 9.188 24.469 -4.746 1 89 288 GLY A N 1
ATOM 2199 C CA . GLY A 1 288 ? 9.125 24.547 -6.195 1 89 288 GLY A CA 1
ATOM 2200 C C . GLY A 1 288 ? 8.273 25.703 -6.691 1 89 288 GLY A C 1
ATOM 2201 O O . GLY A 1 288 ? 8.211 26.75 -6.059 1 89 288 GLY A O 1
ATOM 2202 N N . GLU A 1 289 ? 7.668 25.531 -7.898 1 83.81 289 GLU A N 1
ATOM 2203 C CA . GLU A 1 289 ? 6.898 26.609 -8.516 1 83.81 289 GLU A CA 1
ATOM 2204 C C . GLU A 1 289 ? 5.629 26.906 -7.723 1 83.81 289 GLU A C 1
ATOM 2206 O O . GLU A 1 289 ? 5.238 28.062 -7.582 1 83.81 289 GLU A O 1
ATOM 2211 N N . ASP A 1 290 ? 4.969 25.781 -7.293 1 80.69 290 ASP A N 1
ATOM 2212 C CA . ASP A 1 290 ? 3.732 25.953 -6.535 1 80.69 290 ASP A CA 1
ATOM 2213 C C . ASP A 1 290 ? 3.338 24.672 -5.82 1 80.69 290 ASP A C 1
ATOM 2215 O O . ASP A 1 290 ? 3.955 23.625 -6.031 1 80.69 290 ASP A O 1
ATOM 2219 N N . TYR A 1 291 ? 2.342 24.922 -4.977 1 77 291 TYR A N 1
ATOM 2220 C CA . TYR A 1 291 ? 1.694 23.75 -4.398 1 77 291 TYR A CA 1
ATOM 2221 C C . TYR A 1 291 ? 1.062 22.891 -5.484 1 77 291 TYR A C 1
ATOM 2223 O O . TYR A 1 291 ? 0.451 23.406 -6.422 1 77 291 TYR A O 1
ATOM 2231 N N . GLY A 1 292 ? 1.28 21.531 -5.355 1 78.38 292 GLY A N 1
ATOM 2232 C CA . GLY A 1 292 ? 0.657 20.609 -6.293 1 78.38 292 GLY A CA 1
ATOM 2233 C C . GLY A 1 292 ? 1.387 20.531 -7.621 1 78.38 292 GLY A C 1
ATOM 2234 O O . GLY A 1 292 ? 0.916 19.875 -8.555 1 78.38 292 GLY A O 1
ATOM 2235 N N . VAL A 1 293 ? 2.473 21.219 -7.68 1 82 293 VAL A N 1
ATOM 2236 C CA . VAL A 1 293 ? 3.291 21.172 -8.891 1 82 293 VAL A CA 1
ATOM 2237 C C . VAL A 1 293 ? 4.617 20.484 -8.586 1 82 293 VAL A C 1
ATOM 2239 O O . VAL A 1 293 ? 5.309 20.828 -7.629 1 82 293 VAL A O 1
ATOM 2242 N N . PRO A 1 294 ? 4.953 19.531 -9.391 1 86.62 294 PRO A N 1
ATOM 2243 C CA . PRO A 1 294 ? 6.219 18.844 -9.141 1 86.62 294 PRO A CA 1
ATOM 2244 C C . PRO A 1 294 ? 7.434 19.719 -9.43 1 86.62 294 PRO A C 1
ATOM 2246 O O . PRO A 1 294 ? 7.328 20.703 -10.156 1 86.62 294 PRO A O 1
ATOM 2249 N N . SER A 1 295 ? 8.547 19.469 -8.797 1 89.31 295 SER A N 1
ATOM 2250 C CA . SER A 1 295 ? 9.82 20.125 -9.07 1 89.31 295 SER A CA 1
ATOM 2251 C C . SER A 1 295 ? 10.844 19.141 -9.625 1 89.31 295 SER A C 1
ATOM 2253 O O . SER A 1 295 ? 10.672 17.922 -9.508 1 89.31 295 SER A O 1
ATOM 2255 N N . VAL A 1 296 ? 11.906 19.703 -10.234 1 90.25 296 VAL A N 1
ATOM 2256 C CA . VAL A 1 296 ? 12.984 18.859 -10.75 1 90.25 296 VAL A CA 1
ATOM 2257 C C . VAL A 1 296 ? 13.617 18.062 -9.609 1 90.25 296 VAL A C 1
ATOM 2259 O O . VAL A 1 296 ? 13.93 16.891 -9.766 1 90.25 296 VAL A O 1
ATOM 2262 N N . GLU A 1 297 ? 13.727 18.719 -8.469 1 93.69 297 GLU A N 1
ATOM 2263 C CA . GLU A 1 297 ? 14.344 18.078 -7.309 1 93.69 297 GLU A CA 1
ATOM 2264 C C . GLU A 1 297 ? 13.477 16.938 -6.781 1 93.69 297 GLU A C 1
ATOM 2266 O O . GLU A 1 297 ? 13.984 15.883 -6.414 1 93.69 297 GLU A O 1
ATOM 2271 N N . SER A 1 298 ? 12.188 17.188 -6.738 1 93.81 298 SER A N 1
ATOM 2272 C CA . SER A 1 298 ? 11.297 16.141 -6.242 1 93.81 298 SER A CA 1
ATOM 2273 C C . SER A 1 298 ? 11.289 14.93 -7.172 1 93.81 298 SER A C 1
ATOM 2275 O O . SER A 1 298 ? 11.297 13.789 -6.711 1 93.81 298 SER A O 1
ATOM 2277 N N . ILE A 1 299 ? 11.312 15.156 -8.461 1 92.12 299 ILE A N 1
ATOM 2278 C CA . ILE A 1 299 ? 11.305 14.078 -9.445 1 92.12 299 ILE A CA 1
ATOM 2279 C C . ILE A 1 299 ? 12.586 13.25 -9.32 1 92.12 299 ILE A C 1
ATOM 2281 O O . ILE A 1 299 ? 12.539 12.023 -9.297 1 92.12 299 ILE A O 1
ATOM 2285 N N . SER A 1 300 ? 13.672 13.961 -9.203 1 93.62 300 SER A N 1
ATOM 2286 C CA . SER A 1 300 ? 14.961 13.289 -9.039 1 93.62 300 SER A CA 1
ATOM 2287 C C . SER A 1 300 ? 14.977 12.445 -7.773 1 93.62 300 SER A C 1
ATOM 2289 O O . SER A 1 300 ? 15.516 11.336 -7.773 1 93.62 300 SER A O 1
ATOM 2291 N N . ALA A 1 301 ? 14.438 12.969 -6.715 1 96.25 301 ALA A N 1
ATOM 2292 C CA . ALA A 1 301 ? 14.398 12.266 -5.438 1 96.25 301 ALA A CA 1
ATOM 2293 C C . ALA A 1 301 ? 13.555 10.992 -5.543 1 96.25 301 ALA A C 1
ATOM 2295 O O . ALA A 1 301 ? 13.93 9.945 -5.004 1 96.25 301 ALA A O 1
ATOM 2296 N N . ILE A 1 302 ? 12.469 11.078 -6.258 1 95.62 302 ILE A N 1
ATOM 2297 C CA . ILE A 1 302 ? 11.57 9.938 -6.453 1 95.62 302 ILE A CA 1
ATOM 2298 C C . ILE A 1 302 ? 12.305 8.828 -7.199 1 95.62 302 ILE A C 1
ATOM 2300 O O . ILE A 1 302 ? 12.266 7.668 -6.789 1 95.62 302 ILE A O 1
ATOM 2304 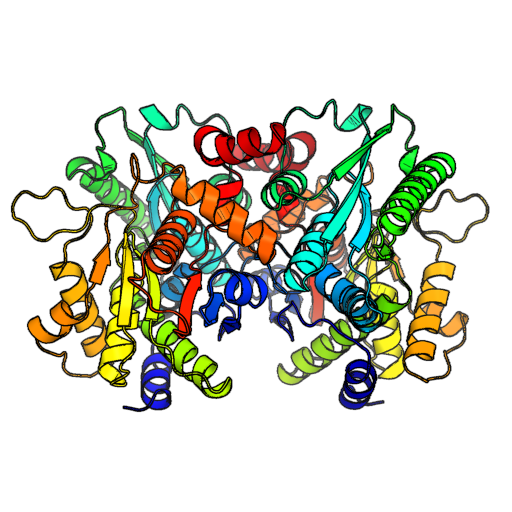N N . GLN A 1 303 ? 12.953 9.188 -8.219 1 94.06 303 GLN A N 1
ATOM 2305 C CA . GLN A 1 303 ? 13.672 8.203 -9.031 1 94.06 303 GLN A CA 1
ATOM 2306 C C . GLN A 1 303 ? 14.805 7.566 -8.242 1 94.06 303 GLN A C 1
ATOM 2308 O O . GLN A 1 303 ? 15.016 6.352 -8.32 1 94.06 303 GLN A O 1
ATOM 2313 N N . LYS A 1 304 ? 15.484 8.375 -7.512 1 96 304 LYS A N 1
ATOM 2314 C CA . LYS A 1 304 ? 16.609 7.879 -6.723 1 96 304 LYS A CA 1
ATOM 2315 C C . LYS A 1 304 ? 16.141 6.848 -5.699 1 96 304 LYS A C 1
ATOM 2317 O O . LYS A 1 304 ? 16.75 5.781 -5.566 1 96 304 LYS A O 1
ATOM 2322 N N . LEU A 1 305 ? 15.094 7.168 -4.984 1 97.56 305 LEU A N 1
ATOM 2323 C CA . LEU A 1 305 ? 14.57 6.246 -3.979 1 97.56 305 LEU A CA 1
ATOM 2324 C C . LEU A 1 305 ? 14.031 4.98 -4.633 1 97.56 305 LEU A C 1
ATOM 2326 O O . LEU A 1 305 ? 14.273 3.873 -4.145 1 97.56 305 LEU A O 1
ATOM 2330 N N . ALA A 1 306 ? 13.305 5.129 -5.711 1 96.12 306 ALA A N 1
ATOM 2331 C CA . ALA A 1 306 ? 12.711 3.988 -6.402 1 96.12 306 ALA A CA 1
ATOM 2332 C C . ALA A 1 306 ? 13.789 3.047 -6.934 1 96.12 306 ALA A C 1
ATOM 2334 O O . ALA A 1 306 ? 13.688 1.828 -6.77 1 96.12 306 ALA A O 1
ATOM 2335 N N . ARG A 1 307 ? 14.828 3.605 -7.531 1 95.06 307 ARG A N 1
ATOM 2336 C CA . ARG A 1 307 ? 15.898 2.811 -8.117 1 95.06 307 ARG A CA 1
ATOM 2337 C C . ARG A 1 307 ? 16.672 2.057 -7.039 1 95.06 307 ARG A C 1
ATOM 2339 O O . ARG A 1 307 ? 17.062 0.904 -7.238 1 95.06 307 ARG A O 1
ATOM 2346 N N . ALA A 1 308 ? 16.812 2.697 -5.91 1 97.06 308 ALA A N 1
ATOM 2347 C CA . ALA A 1 308 ? 17.688 2.143 -4.883 1 97.06 308 ALA A CA 1
ATOM 2348 C C . ALA A 1 308 ? 16.938 1.166 -3.984 1 97.06 308 ALA A C 1
ATOM 2350 O O . ALA A 1 308 ? 17.5 0.173 -3.523 1 97.06 308 ALA A O 1
ATOM 2351 N N . GLU A 1 309 ? 15.672 1.499 -3.686 1 97.94 309 GLU A N 1
ATOM 2352 C CA . GLU A 1 309 ? 15.016 0.789 -2.594 1 97.94 309 GLU A CA 1
ATOM 2353 C C . GLU A 1 309 ? 13.688 0.19 -3.049 1 97.94 309 GLU A C 1
ATOM 2355 O O . GLU A 1 309 ? 13.039 -0.535 -2.293 1 97.94 309 GLU A O 1
ATOM 2360 N N . GLY A 1 310 ? 13.25 0.449 -4.301 1 96.44 310 GLY A N 1
ATOM 2361 C CA . GLY A 1 310 ? 11.953 -0.017 -4.758 1 96.44 310 GLY A CA 1
ATOM 2362 C C . GLY A 1 310 ? 10.789 0.663 -4.055 1 96.44 310 GLY A C 1
ATOM 2363 O O . GLY A 1 310 ? 9.711 0.083 -3.924 1 96.44 310 GLY A O 1
ATOM 2364 N N . ILE A 1 311 ? 10.969 1.838 -3.518 1 97.38 311 ILE A N 1
ATOM 2365 C CA . ILE A 1 311 ? 9.945 2.576 -2.785 1 97.38 311 ILE A CA 1
ATOM 2366 C C . ILE A 1 311 ? 9.523 3.805 -3.586 1 97.38 311 ILE A C 1
ATOM 2368 O O . ILE A 1 311 ? 10.359 4.488 -4.176 1 97.38 311 ILE A O 1
ATOM 2372 N N . PHE A 1 312 ? 8.219 4.125 -3.609 1 95.5 312 PHE A N 1
ATOM 2373 C CA . PHE A 1 312 ? 7.68 5.207 -4.422 1 95.5 312 PHE A CA 1
ATOM 2374 C C . PHE A 1 312 ? 7.18 6.348 -3.545 1 95.5 312 PHE A C 1
ATOM 2376 O O . PHE A 1 312 ? 6.586 6.113 -2.492 1 95.5 312 PHE A O 1
ATOM 2383 N N . LEU A 1 313 ? 7.438 7.555 -4.008 1 95.69 313 LEU A N 1
ATOM 2384 C CA . LEU A 1 313 ? 6.945 8.789 -3.4 1 95.69 313 LEU A CA 1
ATOM 2385 C C . LEU A 1 313 ? 6.074 9.562 -4.379 1 95.69 313 LEU A C 1
ATOM 2387 O O . LEU A 1 313 ? 6.203 9.406 -5.594 1 95.69 313 LEU A O 1
ATOM 2391 N N . GLY A 1 314 ? 5.168 10.359 -3.854 1 92.94 314 GLY A N 1
ATOM 2392 C CA . GLY A 1 314 ? 4.402 11.258 -4.707 1 92.94 314 GLY A CA 1
ATOM 2393 C C . GLY A 1 314 ? 5.172 12.5 -5.117 1 92.94 314 GLY A C 1
ATOM 2394 O O . GLY A 1 314 ? 5.996 13.008 -4.348 1 92.94 314 GLY A O 1
ATOM 2395 N N . PRO A 1 315 ? 4.859 13.016 -6.246 1 90.75 315 PRO A N 1
ATOM 2396 C CA . PRO A 1 315 ? 5.703 14.07 -6.824 1 90.75 315 PRO A CA 1
ATOM 2397 C C . PRO A 1 315 ? 5.465 15.438 -6.184 1 90.75 315 PRO A C 1
ATOM 2399 O O . PRO A 1 315 ? 6.316 16.328 -6.285 1 90.75 315 PRO A O 1
ATOM 2402 N N . VAL A 1 316 ? 4.352 15.633 -5.531 1 87.06 316 VAL A N 1
ATOM 2403 C CA . VAL A 1 316 ? 3.998 17 -5.145 1 87.06 316 VAL A CA 1
ATOM 2404 C C . VAL A 1 316 ? 3.98 17.109 -3.623 1 87.06 316 VAL A C 1
ATOM 2406 O O . VAL A 1 316 ? 3.551 18.141 -3.078 1 87.06 316 VAL A O 1
ATOM 2409 N N . TYR A 1 317 ? 4.395 16.078 -2.943 1 92.5 317 TYR A N 1
ATOM 2410 C CA . TYR A 1 317 ? 4.402 16.078 -1.485 1 92.5 317 TYR A CA 1
ATOM 2411 C C . TYR A 1 317 ? 5.629 15.344 -0.946 1 92.5 317 TYR A C 1
ATOM 2413 O O . TYR A 1 317 ? 6.727 15.906 -0.91 1 92.5 317 TYR A O 1
ATOM 2421 N N . THR A 1 318 ? 5.578 14.031 -0.799 1 96.56 318 THR A N 1
ATOM 2422 C CA . THR A 1 318 ? 6.68 13.305 -0.177 1 96.56 318 THR A CA 1
ATOM 2423 C C . THR A 1 318 ? 7.938 13.391 -1.037 1 96.56 318 THR A C 1
ATOM 2425 O O . THR A 1 318 ? 9.055 13.367 -0.517 1 96.56 318 THR A O 1
ATOM 2428 N N . GLY A 1 319 ? 7.766 13.484 -2.338 1 96.38 319 GLY A N 1
ATOM 2429 C CA . GLY A 1 319 ? 8.922 13.695 -3.191 1 96.38 319 GLY A CA 1
ATOM 2430 C C . GLY A 1 319 ? 9.695 14.961 -2.857 1 96.38 319 GLY A C 1
ATOM 2431 O O . GLY A 1 319 ? 10.922 14.961 -2.855 1 96.38 319 GLY A O 1
ATOM 2432 N N . LYS A 1 320 ? 8.977 16.047 -2.566 1 96.44 320 LYS A N 1
ATOM 2433 C CA . LYS A 1 320 ? 9.602 17.312 -2.188 1 96.44 320 LYS A CA 1
ATOM 2434 C C . LYS A 1 320 ? 10.289 17.188 -0.832 1 96.44 320 LYS A C 1
ATOM 2436 O O . LYS A 1 320 ? 11.391 17.719 -0.646 1 96.44 320 LYS A O 1
ATOM 2441 N N . GLY A 1 321 ? 9.594 16.531 0.086 1 98.31 321 GLY A N 1
ATOM 2442 C CA . GLY A 1 321 ? 10.203 16.281 1.386 1 98.31 321 GLY A CA 1
ATOM 2443 C C . GLY A 1 321 ? 11.508 15.516 1.306 1 98.31 321 GLY A C 1
ATOM 2444 O O . GLY A 1 321 ? 12.5 15.891 1.933 1 98.31 321 GLY A O 1
ATOM 2445 N N . PHE A 1 322 ? 11.508 14.477 0.551 1 98.62 322 PHE A N 1
ATOM 2446 C CA . PHE A 1 322 ? 12.688 13.633 0.416 1 98.62 322 PHE A CA 1
ATOM 2447 C C . PHE A 1 322 ? 13.797 14.359 -0.324 1 98.62 322 PHE A C 1
ATOM 2449 O O . PHE A 1 322 ? 14.977 14.172 -0.029 1 98.62 322 PHE A O 1
ATOM 2456 N N . ALA A 1 323 ? 13.43 15.227 -1.301 1 98.25 323 ALA A N 1
ATOM 2457 C CA . ALA A 1 323 ? 14.406 16.062 -1.984 1 98.25 323 ALA A CA 1
ATOM 2458 C C . ALA A 1 323 ? 15.148 16.953 -0.994 1 98.25 323 ALA A C 1
ATOM 2460 O O . ALA A 1 323 ? 16.375 17.125 -1.085 1 98.25 323 ALA A O 1
ATOM 2461 N N . GLY A 1 324 ? 14.383 17.547 -0.109 1 98.75 324 GLY A N 1
ATOM 2462 C CA . GLY A 1 324 ? 15.008 18.359 0.924 1 98.75 324 GLY A CA 1
ATOM 2463 C C . GLY A 1 324 ? 15.977 17.578 1.788 1 98.75 324 GLY A C 1
ATOM 2464 O O . GLY A 1 324 ? 17.078 18.047 2.082 1 98.75 324 GLY A O 1
ATOM 2465 N N . LEU A 1 325 ? 15.625 16.359 2.188 1 98.88 325 LEU A N 1
ATOM 2466 C CA . LEU A 1 325 ? 16.484 15.477 2.965 1 98.88 325 LEU A CA 1
ATOM 2467 C C . LEU A 1 325 ? 17.781 15.18 2.209 1 98.88 325 LEU A C 1
ATOM 2469 O O . LEU A 1 325 ? 18.875 15.32 2.76 1 98.88 325 LEU A O 1
ATOM 2473 N N . LEU A 1 326 ? 17.641 14.805 0.943 1 98.75 326 LEU A N 1
ATOM 2474 C CA . LEU A 1 326 ? 18.812 14.477 0.134 1 98.75 326 LEU A CA 1
ATOM 2475 C C . LEU A 1 326 ? 19.734 15.688 0.02 1 98.75 326 LEU A C 1
ATOM 2477 O O . LEU A 1 326 ? 20.953 15.539 0.107 1 98.75 326 LEU A O 1
ATOM 2481 N N . HIS A 1 327 ? 19.141 16.828 -0.187 1 98.62 327 HIS A N 1
ATOM 2482 C CA . HIS A 1 327 ? 19.938 18.047 -0.286 1 98.62 327 HIS A CA 1
ATOM 2483 C C . HIS A 1 327 ? 20.688 18.328 1.013 1 98.62 327 HIS A C 1
ATOM 2485 O O . HIS A 1 327 ? 21.859 18.688 0.989 1 98.62 327 HIS A O 1
ATOM 2491 N N . HIS A 1 328 ? 20 18.188 2.139 1 98.81 328 HIS A N 1
ATOM 2492 C CA . HIS A 1 328 ? 20.625 18.453 3.434 1 98.81 328 HIS A CA 1
ATOM 2493 C C . HIS A 1 328 ? 21.781 17.484 3.701 1 98.81 328 HIS A C 1
ATOM 2495 O O . HIS A 1 328 ? 22.781 17.859 4.309 1 98.81 328 HIS A O 1
ATOM 2501 N N . ILE A 1 329 ? 21.625 16.25 3.248 1 98.56 329 ILE A N 1
ATOM 2502 C CA . ILE A 1 329 ? 22.703 15.266 3.385 1 98.56 329 ILE A CA 1
ATOM 2503 C C . ILE A 1 329 ? 23.875 15.672 2.502 1 98.56 329 ILE A C 1
ATOM 2505 O O . ILE A 1 329 ? 25.016 15.75 2.975 1 98.56 329 ILE A O 1
ATOM 2509 N N . ARG A 1 330 ? 23.625 16.016 1.267 1 97.75 330 ARG A N 1
ATOM 2510 C CA . ARG A 1 330 ? 24.656 16.328 0.296 1 97.75 330 ARG A CA 1
ATOM 2511 C C . ARG A 1 330 ? 25.406 17.609 0.69 1 97.75 330 ARG A C 1
ATOM 2513 O O . ARG A 1 330 ? 26.609 17.719 0.479 1 97.75 330 ARG A O 1
ATOM 2520 N N . SER A 1 331 ? 24.688 18.578 1.259 1 97.81 331 SER A N 1
ATOM 2521 C CA . SER A 1 331 ? 25.266 19.875 1.6 1 97.81 331 SER A CA 1
ATOM 2522 C C . SER A 1 331 ? 26 19.812 2.939 1 97.81 331 SER A C 1
ATOM 2524 O O . SER A 1 331 ? 26.656 20.781 3.338 1 97.81 331 SER A O 1
ATOM 2526 N N . GLY A 1 332 ? 25.812 18.734 3.719 1 97.69 332 GLY A N 1
ATOM 2527 C CA . GLY A 1 332 ? 26.5 18.578 4.988 1 97.69 332 GLY A CA 1
ATOM 2528 C C . GLY A 1 332 ? 25.688 19.078 6.172 1 97.69 332 GLY A C 1
ATOM 2529 O O . GLY A 1 332 ? 26.141 18.984 7.316 1 97.69 332 GLY A O 1
ATOM 2530 N N . LYS A 1 333 ? 24.562 19.594 5.898 1 98.06 333 LYS A N 1
ATOM 2531 C CA . LYS A 1 333 ? 23.672 19.984 6.988 1 98.06 333 LYS A CA 1
ATOM 2532 C C . LYS A 1 333 ? 23.344 18.797 7.887 1 98.06 333 LYS A C 1
ATOM 2534 O O . LYS A 1 333 ? 23.109 18.969 9.086 1 98.06 333 LYS A O 1
ATOM 2539 N N . VAL A 1 334 ? 23.25 17.641 7.32 1 98.44 334 VAL A N 1
ATOM 2540 C CA . VAL A 1 334 ? 23.203 16.375 8.039 1 98.44 334 VAL A CA 1
ATOM 2541 C C . VAL A 1 334 ? 24.562 15.711 8 1 98.44 334 VAL A C 1
ATOM 2543 O O . VAL A 1 334 ? 25.016 15.266 6.945 1 98.44 334 VAL A O 1
ATOM 2546 N N . PRO A 1 335 ? 25.203 15.633 9.078 1 98.31 335 PRO A N 1
ATOM 2547 C CA . PRO A 1 335 ? 26.562 15.086 9.094 1 98.31 335 PRO A CA 1
ATOM 2548 C C . PRO A 1 335 ? 26.609 13.617 8.672 1 98.31 335 PRO A C 1
ATOM 2550 O O . PRO A 1 335 ? 25.672 12.867 8.93 1 98.31 335 PRO A O 1
ATOM 2553 N N . ALA A 1 336 ? 27.766 13.242 8.117 1 98.06 336 ALA A N 1
ATOM 2554 C CA . ALA A 1 336 ? 28.016 11.844 7.773 1 98.06 336 ALA A CA 1
ATOM 2555 C C . ALA A 1 336 ? 27.859 10.945 9 1 98.06 336 ALA A C 1
ATOM 2557 O O . ALA A 1 336 ? 28.266 11.32 10.102 1 98.06 336 ALA A O 1
ATOM 2558 N N . GLY A 1 337 ? 27.234 9.828 8.859 1 98.19 337 GLY A N 1
ATOM 2559 C CA . GLY A 1 337 ? 27.094 8.852 9.93 1 98.19 337 GLY A CA 1
ATOM 2560 C C . GLY A 1 337 ? 25.859 9.086 10.789 1 98.19 337 GLY A C 1
ATOM 2561 O O . GLY A 1 337 ? 25.531 8.266 11.641 1 98.19 337 GLY A O 1
ATOM 2562 N N . SER A 1 338 ? 25.125 10.172 10.516 1 98.69 338 SER A N 1
ATOM 2563 C CA . SER A 1 338 ? 23.922 10.461 11.281 1 98.69 338 SER A CA 1
ATOM 2564 C C . SER A 1 338 ? 22.875 9.375 11.086 1 98.69 338 SER A C 1
ATOM 2566 O O . SER A 1 338 ? 22.797 8.742 10.031 1 98.69 338 SER A O 1
ATOM 2568 N N . ASN A 1 339 ? 22.125 9.102 12.141 1 98.81 339 ASN A N 1
ATOM 2569 C CA . ASN A 1 339 ? 20.906 8.305 12.055 1 98.81 339 ASN A CA 1
ATOM 2570 C C . ASN A 1 339 ? 19.688 9.172 11.734 1 98.81 339 ASN A C 1
ATOM 2572 O O . ASN A 1 339 ? 19.234 9.961 12.578 1 98.81 339 ASN A O 1
ATOM 2576 N N . VAL A 1 340 ? 19.172 9 10.523 1 98.81 340 VAL A N 1
ATOM 2577 C CA . VAL A 1 340 ? 18.125 9.891 10.031 1 98.81 340 VAL A CA 1
ATOM 2578 C C . VAL A 1 340 ? 16.906 9.07 9.617 1 98.81 340 VAL A C 1
ATOM 2580 O O . VAL A 1 340 ? 17.031 8.062 8.914 1 98.81 340 VAL A O 1
ATOM 2583 N N . ALA A 1 341 ? 15.758 9.453 10.109 1 98.81 341 ALA A N 1
ATOM 2584 C CA . ALA A 1 341 ? 14.516 8.82 9.672 1 98.81 341 ALA A CA 1
ATOM 2585 C C . ALA A 1 341 ? 13.688 9.766 8.812 1 98.81 341 ALA A C 1
ATOM 2587 O O . ALA A 1 341 ? 13.602 10.961 9.102 1 98.81 341 ALA A O 1
ATOM 2588 N N . PHE A 1 342 ? 13.164 9.258 7.723 1 98.88 342 PHE A N 1
ATOM 2589 C CA . PHE A 1 342 ? 12.164 9.961 6.926 1 98.88 342 PHE A CA 1
ATOM 2590 C C . PHE A 1 342 ? 10.773 9.391 7.176 1 98.88 342 PHE A C 1
ATOM 2592 O O . PHE A 1 342 ? 10.57 8.18 7.078 1 98.88 342 PHE A O 1
ATOM 2599 N N . LEU A 1 343 ? 9.828 10.25 7.52 1 98.69 343 LEU A N 1
ATOM 2600 C CA . LEU A 1 343 ? 8.438 9.844 7.656 1 98.69 343 LEU A CA 1
ATOM 2601 C C . LEU A 1 343 ? 7.742 9.812 6.297 1 98.69 343 LEU A C 1
ATOM 2603 O O . LEU A 1 343 ? 7.457 10.867 5.719 1 98.69 343 LEU A O 1
ATOM 2607 N N . HIS A 1 344 ? 7.516 8.617 5.785 1 98.12 344 HIS A N 1
ATOM 2608 C CA . HIS A 1 344 ? 6.738 8.461 4.559 1 98.12 344 HIS A CA 1
ATOM 2609 C C . HIS A 1 344 ? 5.242 8.531 4.848 1 98.12 344 HIS A C 1
ATOM 2611 O O . HIS A 1 344 ? 4.648 7.559 5.32 1 98.12 344 HIS A O 1
ATOM 2617 N N . THR A 1 345 ? 4.605 9.633 4.512 1 96.5 345 THR A N 1
ATOM 2618 C CA . THR A 1 345 ? 3.236 9.898 4.941 1 96.5 345 THR A CA 1
ATOM 2619 C C . THR A 1 345 ? 2.238 9.461 3.875 1 96.5 345 THR A C 1
ATOM 2621 O O . THR A 1 345 ? 1.041 9.734 3.988 1 96.5 345 THR A O 1
ATOM 2624 N N . GLY A 1 346 ? 2.723 8.891 2.836 1 94 346 GLY A N 1
ATOM 2625 C CA . GLY A 1 346 ? 1.836 8.367 1.808 1 94 346 GLY A CA 1
ATOM 2626 C C . GLY A 1 346 ? 1.512 9.383 0.728 1 94 346 GLY A C 1
ATOM 2627 O O . GLY A 1 346 ? 1.651 10.594 0.942 1 94 346 GLY A O 1
ATOM 2628 N N . ASP A 1 347 ? 1.132 9.016 -0.537 1 91.56 347 ASP A N 1
ATOM 2629 C CA . ASP A 1 347 ? 0.669 9.852 -1.642 1 91.56 347 ASP A CA 1
ATOM 2630 C C . ASP A 1 347 ? 1.013 9.219 -2.988 1 91.56 347 ASP A C 1
ATOM 2632 O O . ASP A 1 347 ? 1.166 9.922 -3.988 1 91.56 347 ASP A O 1
ATOM 2636 N N . ALA A 1 348 ? 1.169 7.945 -2.963 1 88.88 348 ALA A N 1
ATOM 2637 C CA . ALA A 1 348 ? 1.645 7.242 -4.152 1 88.88 348 ALA A CA 1
ATOM 2638 C C . ALA A 1 348 ? 0.639 7.355 -5.293 1 88.88 348 ALA A C 1
ATOM 2640 O O . ALA A 1 348 ? 1.011 7.27 -6.469 1 88.88 348 ALA A O 1
ATOM 2641 N N . ALA A 1 349 ? -0.622 7.559 -4.98 1 90.19 349 ALA A N 1
ATOM 2642 C CA . ALA A 1 349 ? -1.645 7.645 -6.02 1 90.19 349 ALA A CA 1
ATOM 2643 C C . ALA A 1 349 ? -1.398 8.844 -6.938 1 90.19 349 ALA A C 1
ATOM 2645 O O . ALA A 1 349 ? -1.826 8.844 -8.094 1 90.19 349 ALA A O 1
ATOM 2646 N N . ASN A 1 350 ? -0.721 9.828 -6.434 1 90.19 350 ASN A N 1
ATOM 2647 C CA . ASN A 1 350 ? -0.44 11.016 -7.23 1 90.19 350 ASN A CA 1
ATOM 2648 C C . ASN A 1 350 ? 0.52 10.711 -8.375 1 90.19 350 ASN A C 1
ATOM 2650 O O . ASN A 1 350 ? 0.645 11.5 -9.32 1 90.19 350 ASN A O 1
ATOM 2654 N N . LEU A 1 351 ? 1.17 9.594 -8.312 1 90.31 351 LEU A N 1
ATOM 2655 C CA . LEU A 1 351 ? 2.045 9.172 -9.398 1 90.31 351 LEU A CA 1
ATOM 2656 C C . LEU A 1 351 ? 1.236 8.852 -10.656 1 90.31 351 LEU A C 1
ATOM 2658 O O . LEU A 1 351 ? 1.788 8.797 -11.75 1 90.31 351 LEU A O 1
ATOM 2662 N N . PHE A 1 352 ? 0.015 8.617 -10.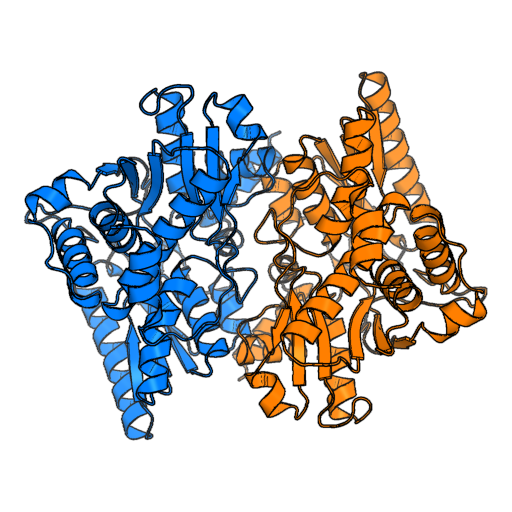477 1 89.06 352 PHE A N 1
ATOM 2663 C CA . PHE A 1 352 ? -0.801 8.172 -11.594 1 89.06 352 PHE A CA 1
ATOM 2664 C C . PHE A 1 352 ? -1.667 9.305 -12.125 1 89.06 352 PHE A C 1
ATOM 2666 O O . PHE A 1 352 ? -2.67 9.07 -12.797 1 89.06 352 PHE A O 1
ATOM 2673 N N . GLU A 1 353 ? -1.255 10.492 -11.781 1 84.5 353 GLU A N 1
ATOM 2674 C CA . GLU A 1 353 ? -1.92 11.688 -12.297 1 84.5 353 GLU A CA 1
ATOM 2675 C C . GLU A 1 353 ? -1.435 12.023 -13.703 1 84.5 353 GLU A C 1
ATOM 2677 O O . GLU A 1 353 ? -0.686 11.258 -14.312 1 84.5 353 GLU A O 1
ATOM 2682 N N . SER A 1 354 ? -1.885 13.141 -14.234 1 71.44 354 SER A N 1
ATOM 2683 C CA . SER A 1 354 ? -1.579 13.555 -15.602 1 71.44 354 SER A CA 1
ATOM 2684 C C . SER A 1 354 ? -0.097 13.883 -15.758 1 71.44 354 SER A C 1
ATOM 2686 O O . SER A 1 354 ? 0.616 14.055 -14.773 1 71.44 354 SER A O 1
ATOM 2688 N N . SER A 1 355 ? 0.292 13.883 -17.047 1 69.25 355 SER A N 1
ATOM 2689 C CA . SER A 1 355 ? 1.681 14.148 -17.406 1 69.25 355 SER A CA 1
ATOM 2690 C C . SER A 1 355 ? 2.166 15.461 -16.812 1 69.25 355 SER A C 1
ATOM 2692 O O . SER A 1 355 ? 3.365 15.648 -16.594 1 69.25 355 SER A O 1
ATOM 2694 N N . ALA A 1 356 ? 1.267 16.359 -16.641 1 62.88 356 ALA A N 1
ATOM 2695 C CA . ALA A 1 356 ? 1.636 17.641 -16.031 1 62.88 356 ALA A CA 1
ATOM 2696 C C . ALA A 1 356 ? 2.219 17.438 -14.633 1 62.88 356 ALA A C 1
ATOM 2698 O O . ALA A 1 356 ? 3.033 18.234 -14.172 1 62.88 356 ALA A O 1
ATOM 2699 N N . VAL A 1 357 ? 1.86 16.359 -14.078 1 60.88 357 VAL A N 1
ATOM 2700 C CA . VAL A 1 357 ? 2.311 16.062 -12.719 1 60.88 357 VAL A CA 1
ATOM 2701 C C . VAL A 1 357 ? 3.504 15.117 -12.766 1 60.88 357 VAL A C 1
ATOM 2703 O O . VAL A 1 357 ? 4.469 15.281 -12.008 1 60.88 357 VAL A O 1
ATOM 2706 N N . VAL A 1 358 ? 3.424 14.164 -13.742 1 65.94 358 VAL A N 1
ATOM 2707 C CA . VAL A 1 358 ? 4.383 13.07 -13.641 1 65.94 358 VAL A CA 1
ATOM 2708 C C . VAL A 1 358 ? 5.293 13.07 -14.867 1 65.94 358 VAL A C 1
ATOM 2710 O O . VAL A 1 358 ? 6.301 12.359 -14.906 1 65.94 358 VAL A O 1
ATOM 2713 N N . GLY A 1 359 ? 4.805 13.703 -15.898 1 61.25 359 GLY A N 1
ATOM 2714 C CA . GLY A 1 359 ? 5.363 13.578 -17.234 1 61.25 359 GLY A CA 1
ATOM 2715 C C . GLY A 1 359 ? 6.875 13.711 -17.266 1 61.25 359 GLY A C 1
ATOM 2716 O O . GLY A 1 359 ? 7.543 13.023 -18.047 1 61.25 359 GLY A O 1
ATOM 2717 N N . GLU A 1 360 ? 7.348 14.508 -16.438 1 63.31 360 GLU A N 1
ATOM 2718 C CA . GLU A 1 360 ? 8.789 14.719 -16.547 1 63.31 360 GLU A CA 1
ATOM 2719 C C . GLU A 1 360 ? 9.562 13.508 -16.031 1 63.31 360 GLU A C 1
ATOM 2721 O O . GLU A 1 360 ? 10.719 13.297 -16.422 1 63.31 360 GLU A O 1
ATOM 2726 N N . ILE A 1 361 ? 8.859 12.734 -15.242 1 60.41 361 ILE A N 1
ATOM 2727 C CA . ILE A 1 361 ? 9.547 11.539 -14.773 1 60.41 361 ILE A CA 1
ATOM 2728 C C . ILE A 1 361 ? 9.859 10.625 -15.961 1 60.41 361 ILE A C 1
ATOM 2730 O O . ILE A 1 361 ? 10.938 10.031 -16.031 1 60.41 361 ILE A O 1
ATOM 2734 N N . VAL A 1 362 ? 8.859 10.562 -16.938 1 55.81 362 VAL A N 1
ATOM 2735 C CA . VAL A 1 362 ? 8.938 9.688 -18.109 1 55.81 362 VAL A CA 1
ATOM 2736 C C . VAL A 1 362 ? 9.953 10.25 -19.109 1 55.81 362 VAL A C 1
ATOM 2738 O O . VAL A 1 362 ? 10.711 9.5 -19.719 1 55.81 362 VAL A O 1
ATOM 2741 N N . ASP A 1 363 ? 9.883 11.484 -19.297 1 55.69 363 ASP A N 1
ATOM 2742 C CA . ASP A 1 363 ? 10.758 12.094 -20.312 1 55.69 363 ASP A CA 1
ATOM 2743 C C . ASP A 1 363 ? 12.227 11.93 -19.922 1 55.69 363 ASP A C 1
ATOM 2745 O O . ASP A 1 363 ? 13.094 11.859 -20.797 1 55.69 363 ASP A O 1
ATOM 2749 N N . SER A 1 364 ? 12.461 11.867 -18.766 1 49.12 364 SER A N 1
ATOM 2750 C CA . SER A 1 364 ? 13.844 11.672 -18.328 1 49.12 364 SER A CA 1
ATOM 2751 C C . SER A 1 364 ? 14.281 10.227 -18.516 1 49.12 364 SER A C 1
ATOM 2753 O O . SER A 1 364 ? 15.477 9.953 -18.672 1 49.12 364 SER A O 1
ATOM 2755 N N . VAL A 1 365 ? 13.383 9.336 -18.422 1 43.59 365 VAL A N 1
ATOM 2756 C CA . VAL A 1 365 ? 13.695 7.922 -18.562 1 43.59 365 VAL A CA 1
ATOM 2757 C C . VAL A 1 365 ? 13.898 7.586 -20.047 1 43.59 365 VAL A C 1
ATOM 2759 O O . VAL A 1 365 ? 14.625 6.645 -20.375 1 43.59 365 VAL A O 1
ATOM 2762 N N . LYS A 1 366 ? 13.18 8.117 -21.047 1 44.47 366 LYS A N 1
ATOM 2763 C CA . LYS A 1 366 ? 13.336 7.887 -22.484 1 44.47 366 LYS A CA 1
ATOM 2764 C C . LYS A 1 366 ? 14.734 8.273 -22.953 1 44.47 366 LYS A C 1
ATOM 2766 O O . LYS A 1 366 ? 15.188 7.832 -24 1 44.47 366 LYS A O 1
ATOM 2771 N N . ARG A 1 367 ? 15.344 9.195 -22.359 1 39.94 367 ARG A N 1
ATOM 2772 C CA . ARG A 1 367 ? 16.625 9.641 -22.906 1 39.94 367 ARG A CA 1
ATOM 2773 C C . ARG A 1 367 ? 17.734 8.648 -22.578 1 39.94 367 ARG A C 1
ATOM 2775 O O . ARG A 1 367 ? 18.859 8.789 -23.047 1 39.94 367 ARG A O 1
ATOM 2782 N N . ASN A 1 368 ? 17.578 7.867 -21.5 1 32.28 368 ASN A N 1
ATOM 2783 C CA . ASN A 1 368 ? 18.734 6.984 -21.359 1 32.28 368 ASN A CA 1
ATOM 2784 C C . ASN A 1 368 ? 18.5 5.652 -22.062 1 32.28 368 ASN A C 1
ATOM 2786 O O . ASN A 1 368 ? 17.453 5.035 -21.922 1 32.28 368 ASN A O 1
ATOM 2790 N N . MET B 1 1 ? 1.632 -31.328 11.875 1 89.94 1 MET B N 1
ATOM 2791 C CA . MET B 1 1 ? 2.57 -30.656 12.766 1 89.94 1 MET B CA 1
ATOM 2792 C C . MET B 1 1 ? 2.068 -29.266 13.117 1 89.94 1 MET B C 1
ATOM 2794 O O . MET B 1 1 ? 1.146 -28.75 12.477 1 89.94 1 MET B O 1
ATOM 2798 N N . ASP B 1 2 ? 2.723 -28.672 14.094 1 93.06 2 ASP B N 1
ATOM 2799 C CA . ASP B 1 2 ? 2.311 -27.344 14.539 1 93.06 2 ASP B CA 1
ATOM 2800 C C . ASP B 1 2 ? 2.826 -26.266 13.594 1 93.06 2 ASP B C 1
ATOM 2802 O O . ASP B 1 2 ? 3.834 -26.453 12.906 1 93.06 2 ASP B O 1
ATOM 2806 N N . THR B 1 3 ? 2.061 -25.188 13.609 1 94.31 3 THR B N 1
ATOM 2807 C CA . THR B 1 3 ? 2.428 -24.078 12.75 1 94.31 3 THR B CA 1
ATOM 2808 C C . THR B 1 3 ? 3.84 -23.594 13.062 1 94.31 3 THR B C 1
ATOM 2810 O O . THR B 1 3 ? 4.594 -23.219 12.156 1 94.31 3 THR B O 1
ATOM 2813 N N . SER B 1 4 ? 4.191 -23.625 14.258 1 95.38 4 SER B N 1
ATOM 2814 C CA . SER B 1 4 ? 5.52 -23.172 14.664 1 95.38 4 SER B CA 1
ATOM 2815 C C . SER B 1 4 ? 6.613 -24.031 14.047 1 95.38 4 SER B C 1
ATOM 2817 O O . SER B 1 4 ? 7.68 -23.531 13.688 1 95.38 4 SER B O 1
ATOM 2819 N N . ALA B 1 5 ? 6.363 -25.297 13.922 1 95.62 5 ALA B N 1
ATOM 2820 C CA . ALA B 1 5 ? 7.336 -26.203 13.328 1 95.62 5 ALA B CA 1
ATOM 2821 C C . ALA B 1 5 ? 7.535 -25.906 11.844 1 95.62 5 ALA B C 1
ATOM 2823 O O . ALA B 1 5 ? 8.664 -25.922 11.344 1 95.62 5 ALA B O 1
ATOM 2824 N N . VAL B 1 6 ? 6.453 -25.609 11.156 1 96.5 6 VAL B N 1
ATOM 2825 C CA . VAL B 1 6 ? 6.535 -25.25 9.742 1 96.5 6 VAL B CA 1
ATOM 2826 C C . VAL B 1 6 ? 7.348 -23.969 9.586 1 96.5 6 VAL B C 1
ATOM 2828 O O . VAL B 1 6 ? 8.25 -23.906 8.75 1 96.5 6 VAL B O 1
ATOM 2831 N N . ARG B 1 7 ? 7.062 -22.969 10.383 1 96.19 7 ARG B N 1
ATOM 2832 C CA . ARG B 1 7 ? 7.758 -21.688 10.344 1 96.19 7 ARG B CA 1
ATOM 2833 C C . ARG B 1 7 ? 9.25 -21.859 10.594 1 96.19 7 ARG B C 1
ATOM 2835 O O . ARG B 1 7 ? 10.078 -21.234 9.938 1 96.19 7 ARG B O 1
ATOM 2842 N N . GLU B 1 8 ? 9.562 -22.672 11.562 1 95.94 8 GLU B N 1
ATOM 2843 C CA . GLU B 1 8 ? 10.961 -22.891 11.922 1 95.94 8 GLU B CA 1
ATOM 2844 C C . GLU B 1 8 ? 11.734 -23.516 10.758 1 95.94 8 GLU B C 1
ATOM 2846 O O . GLU B 1 8 ? 12.891 -23.156 10.523 1 95.94 8 GLU B O 1
ATOM 2851 N N . GLN B 1 9 ? 11.117 -24.453 10.086 1 96.62 9 GLN B N 1
ATOM 2852 C CA . GLN B 1 9 ? 11.773 -25.078 8.938 1 96.62 9 GLN B CA 1
ATOM 2853 C C . GLN B 1 9 ? 12.008 -24.062 7.82 1 96.62 9 GLN B C 1
ATOM 2855 O O . GLN B 1 9 ? 13.07 -24.062 7.199 1 96.62 9 GLN B O 1
ATOM 2860 N N . ILE B 1 10 ? 11.023 -23.219 7.605 1 97.44 10 ILE B N 1
ATOM 2861 C CA . ILE B 1 10 ? 11.117 -22.234 6.523 1 97.44 10 ILE B CA 1
ATOM 2862 C C . ILE B 1 10 ? 12.148 -21.172 6.883 1 97.44 10 ILE B C 1
ATOM 2864 O O . ILE B 1 10 ? 12.875 -20.688 6.012 1 97.44 10 ILE B O 1
ATOM 2868 N N . ASP B 1 11 ? 12.219 -20.812 8.148 1 95.81 11 ASP B N 1
ATOM 2869 C CA . ASP B 1 11 ? 13.117 -19.766 8.617 1 95.81 11 ASP B CA 1
ATOM 2870 C C . ASP B 1 11 ? 14.578 -20.156 8.406 1 95.81 11 ASP B C 1
ATOM 2872 O O . ASP B 1 11 ? 15.469 -19.312 8.438 1 95.81 11 ASP B O 1
ATOM 2876 N N . GLN B 1 12 ? 14.859 -21.438 8.164 1 96.38 12 GLN B N 1
ATOM 2877 C CA . GLN B 1 12 ? 16.219 -21.922 7.945 1 96.38 12 GLN B CA 1
ATOM 2878 C C . GLN B 1 12 ? 16.656 -21.688 6.504 1 96.38 12 GLN B C 1
ATOM 2880 O O . GLN B 1 12 ? 17.844 -21.781 6.191 1 96.38 12 GLN B O 1
ATOM 2885 N N . LEU B 1 13 ? 15.742 -21.391 5.656 1 97.44 13 LEU B N 1
ATOM 2886 C CA . LEU B 1 13 ? 16.062 -21.219 4.242 1 97.44 13 LEU B CA 1
ATOM 2887 C C . LEU B 1 13 ? 16.609 -19.828 3.971 1 97.44 13 LEU B C 1
ATOM 2889 O O . LEU B 1 13 ? 16.219 -18.859 4.621 1 97.44 13 LEU B O 1
ATOM 2893 N N . PRO B 1 14 ? 17.562 -19.734 2.957 1 97.31 14 PRO B N 1
ATOM 2894 C CA . PRO B 1 14 ? 18.016 -18.406 2.576 1 97.31 14 PRO B CA 1
ATOM 2895 C C . PRO B 1 14 ? 16.875 -17.484 2.158 1 97.31 14 PRO B C 1
ATOM 2897 O O . PRO B 1 14 ? 15.992 -17.906 1.402 1 97.31 14 PRO B O 1
ATOM 2900 N N . ARG B 1 15 ? 16.906 -16.281 2.709 1 97.62 15 ARG B N 1
ATOM 2901 C CA . ARG B 1 15 ? 15.797 -15.359 2.471 1 97.62 15 ARG B CA 1
ATOM 2902 C C . ARG B 1 15 ? 16.281 -13.914 2.512 1 97.62 15 ARG B C 1
ATOM 2904 O O . ARG B 1 15 ? 17 -13.523 3.432 1 97.62 15 ARG B O 1
ATOM 2911 N N . ALA B 1 16 ? 16 -13.141 1.464 1 97.25 16 ALA B N 1
ATOM 2912 C CA . ALA B 1 16 ? 16.188 -11.688 1.509 1 97.25 16 ALA B CA 1
ATOM 2913 C C . ALA B 1 16 ? 14.93 -11 2.031 1 97.25 16 ALA B C 1
ATOM 2915 O O . ALA B 1 16 ? 13.984 -10.766 1.276 1 97.25 16 ALA B O 1
ATOM 2916 N N . ARG B 1 17 ? 14.953 -10.625 3.248 1 96.06 17 ARG B N 1
ATOM 2917 C CA . ARG B 1 17 ? 13.766 -10.078 3.885 1 96.06 17 ARG B CA 1
ATOM 2918 C C . ARG B 1 17 ? 13.57 -8.609 3.51 1 96.06 17 ARG B C 1
ATOM 2920 O O . ARG B 1 17 ? 14.156 -7.723 4.133 1 96.06 17 ARG B O 1
ATOM 2927 N N . VAL B 1 18 ? 12.695 -8.375 2.516 1 97.06 18 VAL B N 1
ATOM 2928 C CA . VAL B 1 18 ? 12.477 -7.016 2.029 1 97.06 18 VAL B CA 1
ATOM 2929 C C . VAL B 1 18 ? 11.055 -6.566 2.357 1 97.06 18 VAL B C 1
ATOM 2931 O O . VAL B 1 18 ? 10.75 -5.371 2.334 1 97.06 18 VAL B O 1
ATOM 2934 N N . GLY B 1 19 ? 10.156 -7.473 2.562 1 97.38 19 GLY B N 1
ATOM 2935 C CA . GLY B 1 19 ? 8.789 -7.16 2.934 1 97.38 19 GLY B CA 1
ATOM 2936 C C . GLY B 1 19 ? 8.57 -7.102 4.434 1 97.38 19 GLY B C 1
ATOM 2937 O O . GLY B 1 19 ? 9.523 -7.223 5.207 1 97.38 19 GLY B O 1
ATOM 2938 N N . PHE B 1 20 ? 7.363 -6.816 4.855 1 97.44 20 PHE B N 1
ATOM 2939 C CA . PHE B 1 20 ? 6.992 -6.703 6.262 1 97.44 20 PHE B CA 1
ATOM 2940 C C . PHE B 1 20 ? 5.969 -7.766 6.637 1 97.44 20 PHE B C 1
ATOM 2942 O O . PHE B 1 20 ? 4.887 -7.828 6.043 1 97.44 20 PHE B O 1
ATOM 2949 N N . TYR B 1 21 ? 6.281 -8.648 7.602 1 96.62 21 TYR B N 1
ATOM 2950 C CA . TYR B 1 21 ? 5.469 -9.805 7.961 1 96.62 21 TYR B CA 1
ATOM 2951 C C . TYR B 1 21 ? 5.34 -9.93 9.477 1 96.62 21 TYR B C 1
ATOM 2953 O O . TYR B 1 21 ? 6.211 -9.469 10.219 1 96.62 21 TYR B O 1
ATOM 2961 N N . PRO B 1 22 ? 4.273 -10.688 9.977 1 97.31 22 PRO B N 1
ATOM 2962 C CA . PRO B 1 22 ? 3.141 -11.156 9.172 1 97.31 22 PRO B CA 1
ATOM 2963 C C . PRO B 1 22 ? 2.32 -10 8.594 1 97.31 22 PRO B C 1
ATOM 2965 O O . PRO B 1 22 ? 2.223 -8.938 9.203 1 97.31 22 PRO B O 1
ATOM 2968 N N . THR B 1 23 ? 1.824 -10.164 7.375 1 97.69 23 THR B N 1
ATOM 2969 C CA . THR B 1 23 ? 0.899 -9.18 6.824 1 97.69 23 THR B CA 1
ATOM 2970 C C . THR B 1 23 ? -0.406 -9.164 7.617 1 97.69 23 THR B C 1
ATOM 2972 O O . THR B 1 23 ? -0.721 -10.117 8.32 1 97.69 23 THR B O 1
ATOM 2975 N N . PRO B 1 24 ? -1.161 -8.094 7.527 1 97.69 24 PRO B N 1
ATOM 2976 C CA . PRO B 1 24 ? -2.389 -7.988 8.32 1 97.69 24 PRO B CA 1
ATOM 2977 C C . PRO B 1 24 ? -3.428 -9.039 7.941 1 97.69 24 PRO B C 1
ATOM 2979 O O . PRO B 1 24 ? -3.475 -9.484 6.793 1 97.69 24 PRO B O 1
ATOM 2982 N N . PHE B 1 25 ? -4.141 -9.492 8.883 1 98.19 25 PHE B N 1
ATOM 2983 C CA . PHE B 1 25 ? -5.332 -10.328 8.797 1 98.19 25 PHE B CA 1
ATOM 2984 C C . PHE B 1 25 ? -6.473 -9.734 9.609 1 98.19 25 PHE B C 1
ATOM 2986 O O . PHE B 1 25 ? -6.348 -9.555 10.82 1 98.19 25 PHE B O 1
ATOM 2993 N N . HIS B 1 26 ? -7.617 -9.398 8.922 1 97.88 26 HIS B N 1
ATOM 2994 C CA . HIS B 1 26 ? -8.672 -8.688 9.648 1 97.88 26 HIS B CA 1
ATOM 2995 C C . HIS B 1 26 ? -10.039 -8.992 9.062 1 97.88 26 HIS B C 1
ATOM 2997 O O . HIS B 1 26 ? -10.148 -9.391 7.895 1 97.88 26 HIS B O 1
ATOM 3003 N N . GLN B 1 27 ? -11.047 -8.781 9.852 1 98.12 27 GLN B N 1
ATOM 3004 C CA . GLN B 1 27 ? -12.422 -8.969 9.398 1 98.12 27 GLN B CA 1
ATOM 3005 C C . GLN B 1 27 ? -12.898 -7.766 8.594 1 98.12 27 GLN B C 1
ATOM 3007 O O . GLN B 1 27 ? -12.586 -6.621 8.93 1 98.12 27 GLN B O 1
ATOM 3012 N N . LEU B 1 28 ? -13.609 -8.008 7.523 1 98.12 28 LEU B N 1
ATOM 3013 C CA . LEU B 1 28 ? -14.352 -6.992 6.789 1 98.12 28 LEU B CA 1
ATOM 3014 C C . LEU B 1 28 ? -15.758 -6.828 7.355 1 98.12 28 LEU B C 1
ATOM 3016 O O . LEU B 1 28 ? -16.719 -7.391 6.824 1 98.12 28 LEU B O 1
ATOM 3020 N N . HIS B 1 29 ? -15.906 -6.023 8.352 1 97.38 29 HIS B N 1
ATOM 3021 C CA . HIS B 1 29 ? -17.125 -5.973 9.156 1 97.38 29 HIS B CA 1
ATOM 3022 C C . HIS B 1 29 ? -18.328 -5.547 8.32 1 97.38 29 HIS B C 1
ATOM 3024 O O . HIS B 1 29 ? -19.406 -6.133 8.438 1 97.38 29 HIS B O 1
ATOM 3030 N N . ASN B 1 30 ? -18.141 -4.527 7.508 1 97.69 30 ASN B N 1
ATOM 3031 C CA . ASN B 1 30 ? -19.266 -4.008 6.742 1 97.69 30 ASN B CA 1
ATOM 3032 C C . ASN B 1 30 ? -19.797 -5.035 5.746 1 97.69 30 ASN B C 1
ATOM 3034 O O . ASN B 1 30 ? -21 -5.273 5.668 1 97.69 30 ASN B O 1
ATOM 3038 N N . LEU B 1 31 ? -18.938 -5.688 4.992 1 98.19 31 LEU B N 1
ATOM 3039 C CA . LEU B 1 31 ? -19.359 -6.684 4.012 1 98.19 31 LEU B CA 1
ATOM 3040 C C . LEU B 1 31 ? -19.875 -7.941 4.707 1 98.19 31 LEU B C 1
ATOM 3042 O O . LEU B 1 31 ? -20.781 -8.602 4.207 1 98.19 31 LEU B O 1
ATOM 3046 N N . SER B 1 32 ? -19.219 -8.297 5.836 1 98.5 32 SER B N 1
ATOM 3047 C CA . SER B 1 32 ? -19.719 -9.438 6.605 1 98.5 32 SER B CA 1
ATOM 3048 C C . SER B 1 32 ? -21.188 -9.266 6.949 1 98.5 32 SER B C 1
ATOM 3050 O O . SER B 1 32 ? -22 -10.188 6.742 1 98.5 32 SER B O 1
ATOM 3052 N N . ASN B 1 33 ? -21.516 -8.07 7.453 1 97.69 33 ASN B N 1
ATOM 3053 C CA . ASN B 1 33 ? -22.891 -7.777 7.836 1 97.69 33 ASN B CA 1
ATOM 3054 C C . ASN B 1 33 ? -23.828 -7.848 6.637 1 97.69 33 ASN B C 1
ATOM 3056 O O . ASN B 1 33 ? -24.938 -8.375 6.738 1 97.69 33 ASN B O 1
ATOM 3060 N N . LYS B 1 34 ? -23.406 -7.402 5.523 1 97.25 34 LYS B N 1
ATOM 3061 C CA . LYS B 1 34 ? -24.25 -7.332 4.324 1 97.25 34 LYS B CA 1
ATOM 3062 C C . LYS B 1 34 ? -24.438 -8.711 3.703 1 97.25 34 LYS B C 1
ATOM 3064 O O . LYS B 1 34 ? -25.484 -9 3.127 1 97.25 34 LYS B O 1
ATOM 3069 N N . LEU B 1 35 ? -23.375 -9.594 3.822 1 98.06 35 LEU B N 1
ATOM 3070 C CA . LEU B 1 35 ? -23.375 -10.836 3.059 1 98.06 35 LEU B CA 1
ATOM 3071 C C . LEU B 1 35 ? -23.797 -12.008 3.93 1 98.06 35 LEU B C 1
ATOM 3073 O O . LEU B 1 35 ? -24.109 -13.086 3.416 1 98.06 35 LEU B O 1
ATOM 3077 N N . GLY B 1 36 ? -23.812 -11.844 5.227 1 98.06 36 GLY B N 1
ATOM 3078 C CA . GLY B 1 36 ? -24.25 -12.891 6.137 1 98.06 36 GLY B CA 1
ATOM 3079 C C . GLY B 1 36 ? -23.203 -13.969 6.359 1 98.06 36 GLY B C 1
ATOM 3080 O O . GLY B 1 36 ? -23.531 -15.125 6.613 1 98.06 36 GLY B O 1
ATOM 3081 N N . VAL B 1 37 ? -21.969 -13.68 6.09 1 98.56 37 VAL B N 1
ATOM 3082 C CA . VAL B 1 37 ? -20.812 -14.516 6.418 1 98.56 37 VAL B CA 1
ATOM 3083 C C . VAL B 1 37 ? -19.797 -13.695 7.203 1 98.56 37 VAL B C 1
ATOM 3085 O O . VAL B 1 37 ? -19.906 -12.477 7.297 1 98.56 37 VAL B O 1
ATOM 3088 N N . ASN B 1 38 ? -18.922 -14.352 7.934 1 98.69 38 ASN B N 1
ATOM 3089 C CA . ASN B 1 38 ? -17.766 -13.68 8.531 1 98.69 38 ASN B CA 1
ATOM 3090 C C . ASN B 1 38 ? -16.578 -13.633 7.559 1 98.69 38 ASN B C 1
ATOM 3092 O O . ASN B 1 38 ? -15.828 -14.602 7.441 1 98.69 38 ASN B O 1
ATOM 3096 N N . LEU B 1 39 ? -16.469 -12.5 6.934 1 98.75 39 LEU B N 1
ATOM 3097 C CA . LEU B 1 39 ? -15.484 -12.352 5.867 1 98.75 39 LEU B CA 1
ATOM 3098 C C . LEU B 1 39 ? -14.203 -11.711 6.398 1 98.75 39 LEU B C 1
ATOM 3100 O O . LEU B 1 39 ? -14.25 -10.664 7.051 1 98.75 39 LEU B O 1
ATOM 3104 N N . TYR B 1 40 ? -13.102 -12.375 6.141 1 98.75 40 TYR B N 1
ATOM 3105 C CA . TYR B 1 40 ? -11.781 -11.898 6.52 1 98.75 40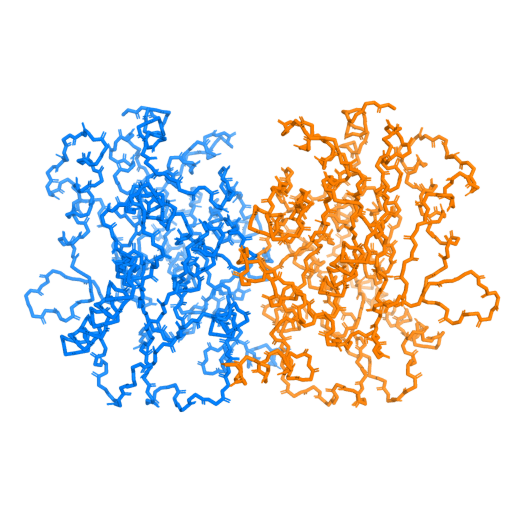 TYR B CA 1
ATOM 3106 C C . TYR B 1 40 ? -10.906 -11.688 5.289 1 98.75 40 TYR B C 1
ATOM 3108 O O . TYR B 1 40 ? -11.203 -12.211 4.211 1 98.75 40 TYR B O 1
ATOM 3116 N N . MET B 1 41 ? -9.898 -10.914 5.488 1 98.56 41 MET B N 1
ATOM 3117 C CA . MET B 1 41 ? -8.953 -10.68 4.402 1 98.56 41 MET B CA 1
ATOM 3118 C C . MET B 1 41 ? -7.516 -10.781 4.91 1 98.56 41 MET B C 1
ATOM 3120 O O . MET B 1 41 ? -7.184 -10.227 5.957 1 98.56 41 MET B O 1
ATOM 3124 N N . LYS B 1 42 ? -6.68 -11.609 4.258 1 98.69 42 LYS B N 1
ATOM 3125 C CA . LYS B 1 42 ? -5.23 -11.617 4.418 1 98.69 42 LYS B CA 1
ATOM 3126 C C . LYS B 1 42 ? -4.566 -10.648 3.443 1 98.69 42 LYS B C 1
ATOM 3128 O O . LYS B 1 42 ? -4.711 -10.781 2.227 1 98.69 42 LYS B O 1
ATOM 3133 N N . ARG B 1 43 ? -3.768 -9.688 3.965 1 98.12 43 ARG B N 1
ATOM 3134 C CA . ARG B 1 43 ? -3.42 -8.484 3.213 1 98.12 43 ARG B CA 1
ATOM 3135 C C . ARG B 1 43 ? -1.999 -8.57 2.666 1 98.12 43 ARG B C 1
ATOM 3137 O O . ARG B 1 43 ? -1.167 -7.707 2.949 1 98.12 43 ARG B O 1
ATOM 3144 N N . GLU B 1 44 ? -1.748 -9.484 1.767 1 97.44 44 GLU B N 1
ATOM 3145 C CA . GLU B 1 44 ? -0.439 -9.547 1.124 1 97.44 44 GLU B CA 1
ATOM 3146 C C . GLU B 1 44 ? -0.182 -8.32 0.262 1 97.44 44 GLU B C 1
ATOM 3148 O O . GLU B 1 44 ? 0.962 -8.031 -0.099 1 97.44 44 GLU B O 1
ATOM 3153 N N . ASP B 1 45 ? -1.271 -7.586 -0.112 1 96.81 45 ASP B N 1
ATOM 3154 C CA . ASP B 1 45 ? -1.124 -6.336 -0.848 1 96.81 45 ASP B CA 1
ATOM 3155 C C . ASP B 1 45 ? -0.385 -5.293 -0.014 1 96.81 45 ASP B C 1
ATOM 3157 O O . ASP B 1 45 ? 0.066 -4.273 -0.542 1 96.81 45 ASP B O 1
ATOM 3161 N N . LEU B 1 46 ? -0.208 -5.559 1.271 1 96.88 46 LEU B N 1
ATOM 3162 C CA . LEU B 1 46 ? 0.46 -4.613 2.16 1 96.88 46 LEU B CA 1
ATOM 3163 C C . LEU B 1 46 ? 1.812 -5.156 2.613 1 96.88 46 LEU B C 1
ATOM 3165 O O . LEU B 1 46 ? 2.334 -4.746 3.652 1 96.88 46 LEU B O 1
ATOM 3169 N N . ALA B 1 47 ? 2.422 -6.043 1.84 1 96.31 47 ALA B N 1
ATOM 3170 C CA . ALA B 1 47 ? 3.648 -6.73 2.238 1 96.31 47 ALA B CA 1
ATOM 3171 C C . ALA B 1 47 ? 4.859 -5.812 2.098 1 96.31 47 ALA B C 1
ATOM 3173 O O . ALA B 1 47 ? 5.918 -6.078 2.674 1 96.31 47 ALA B O 1
ATOM 3174 N N . GLY B 1 48 ? 4.73 -4.648 1.336 1 93.94 48 GLY B N 1
ATOM 3175 C CA . GLY B 1 48 ? 5.91 -3.854 1.032 1 93.94 48 GLY B CA 1
ATOM 3176 C C . GLY B 1 48 ? 6.824 -4.508 0.012 1 93.94 48 GLY B C 1
ATOM 3177 O O . GLY B 1 48 ? 6.453 -5.5 -0.614 1 93.94 48 GLY B O 1
ATOM 3178 N N . PRO B 1 49 ? 7.988 -4.008 -0.32 1 93.75 49 PRO B N 1
ATOM 3179 C CA . PRO B 1 49 ? 8.523 -2.799 0.308 1 93.75 49 PRO B CA 1
ATOM 3180 C C . PRO B 1 49 ? 7.812 -1.53 -0.154 1 93.75 49 PRO B C 1
ATOM 3182 O O . PRO B 1 49 ? 7.922 -0.485 0.493 1 93.75 49 PRO B O 1
ATOM 3185 N N . SER B 1 50 ? 7.16 -1.611 -1.292 1 91.12 50 SER B N 1
ATOM 3186 C CA . SER B 1 50 ? 6.402 -0.458 -1.77 1 91.12 50 SER B CA 1
ATOM 3187 C C . SER B 1 50 ? 4.953 -0.516 -1.296 1 91.12 50 SER B C 1
ATOM 3189 O O . SER B 1 50 ? 4.48 -1.565 -0.857 1 91.12 50 SER B O 1
ATOM 3191 N N . ALA B 1 51 ? 4.32 0.608 -1.415 1 88.75 51 ALA B N 1
ATOM 3192 C CA . ALA B 1 51 ? 2.885 0.623 -1.146 1 88.75 51 ALA B CA 1
ATOM 3193 C C . ALA B 1 51 ? 2.117 -0.144 -2.219 1 88.75 51 ALA B C 1
ATOM 3195 O O . ALA B 1 51 ? 1.038 -0.68 -1.956 1 88.75 51 ALA B O 1
ATOM 3196 N N . ILE B 1 52 ? 2.656 -0.122 -3.43 1 91 52 ILE B N 1
ATOM 3197 C CA . ILE B 1 52 ? 2.123 -0.973 -4.488 1 91 52 ILE B CA 1
ATOM 3198 C C . ILE B 1 52 ? 2.873 -2.303 -4.508 1 91 52 ILE B C 1
ATOM 3200 O O . ILE B 1 52 ? 3.926 -2.418 -5.141 1 91 52 ILE B O 1
ATOM 3204 N N . SER B 1 53 ? 2.283 -3.256 -3.807 1 93.31 53 SER B N 1
ATOM 3205 C CA . SER B 1 53 ? 2.959 -4.52 -3.525 1 93.31 53 SER B CA 1
ATOM 3206 C C . SER B 1 53 ? 2.006 -5.699 -3.662 1 93.31 53 SER B C 1
ATOM 3208 O O . SER B 1 53 ? 0.937 -5.574 -4.266 1 93.31 53 SER B O 1
ATOM 3210 N N . GLY B 1 54 ? 2.49 -6.844 -3.197 1 95.25 54 GLY B N 1
ATOM 3211 C CA . GLY B 1 54 ? 1.666 -8.039 -3.279 1 95.25 54 GLY B CA 1
ATOM 3212 C C . GLY B 1 54 ? 2.395 -9.297 -2.844 1 95.25 54 GLY B C 1
ATOM 3213 O O . GLY B 1 54 ? 3.471 -9.219 -2.248 1 95.25 54 GLY B O 1
ATOM 3214 N N . SER B 1 55 ? 1.749 -10.391 -3.158 1 95.12 55 SER B N 1
ATOM 3215 C CA . SER B 1 55 ? 2.191 -11.68 -2.645 1 95.12 55 SER B CA 1
ATOM 3216 C C . SER B 1 55 ? 3.479 -12.133 -3.322 1 95.12 55 SER B C 1
ATOM 3218 O O . SER B 1 55 ? 4.184 -13.008 -2.807 1 95.12 55 SER B O 1
ATOM 3220 N N . LYS B 1 56 ? 3.775 -11.594 -4.48 1 95.06 56 LYS B N 1
ATOM 3221 C CA . LYS B 1 56 ? 4.973 -12.031 -5.195 1 95.06 56 LYS B CA 1
ATOM 3222 C C . LYS B 1 56 ? 6.234 -11.508 -4.512 1 95.06 56 LYS B C 1
ATOM 3224 O O . LYS B 1 56 ? 7.332 -12.016 -4.758 1 95.06 56 LYS B O 1
ATOM 3229 N N . VAL B 1 57 ? 6.078 -10.547 -3.707 1 96.31 57 VAL B N 1
ATOM 3230 C CA . VAL B 1 57 ? 7.223 -10.078 -2.932 1 96.31 57 VAL B CA 1
ATOM 3231 C C . VAL B 1 57 ? 7.715 -11.195 -2.02 1 96.31 57 VAL B C 1
ATOM 3233 O O . VAL B 1 57 ? 8.922 -11.469 -1.952 1 96.31 57 VAL B O 1
ATOM 3236 N N . ARG B 1 58 ? 6.809 -11.844 -1.419 1 96.25 58 ARG B N 1
ATOM 3237 C CA . ARG B 1 58 ? 7.18 -12.938 -0.535 1 96.25 58 ARG B CA 1
ATOM 3238 C C . ARG B 1 58 ? 7.879 -14.055 -1.309 1 96.25 58 ARG B C 1
ATOM 3240 O O . ARG B 1 58 ? 8.852 -14.633 -0.826 1 96.25 58 ARG B O 1
ATOM 3247 N N . LEU B 1 59 ? 7.363 -14.367 -2.471 1 96.75 59 LEU B N 1
ATOM 3248 C CA . LEU B 1 59 ? 8 -15.367 -3.328 1 96.75 59 LEU B CA 1
ATOM 3249 C C . LEU B 1 59 ? 9.43 -14.953 -3.672 1 96.75 59 LEU B C 1
ATOM 3251 O O . LEU B 1 59 ? 10.352 -15.766 -3.568 1 96.75 59 LEU B O 1
ATOM 3255 N N . SER B 1 60 ? 9.531 -13.711 -4.023 1 97.19 60 SER B N 1
ATOM 3256 C CA . SER B 1 60 ? 10.82 -13.195 -4.477 1 97.19 60 SER B CA 1
ATOM 3257 C C . SER B 1 60 ? 11.867 -13.289 -3.373 1 97.19 60 SER B C 1
ATOM 3259 O O . SER B 1 60 ? 13.055 -13.477 -3.652 1 97.19 60 SER B O 1
ATOM 3261 N N . GLU B 1 61 ? 11.5 -13.203 -2.127 1 98.12 61 GLU B N 1
ATOM 3262 C CA . GLU B 1 61 ? 12.445 -13.18 -1.021 1 98.12 61 GLU B CA 1
ATOM 3263 C C . GLU B 1 61 ? 13.266 -14.469 -0.971 1 98.12 61 GLU B C 1
ATOM 3265 O O . GLU B 1 61 ? 14.453 -14.438 -0.617 1 98.12 61 GLU B O 1
ATOM 3270 N N . PHE B 1 62 ? 12.68 -15.57 -1.314 1 98.19 62 PHE B N 1
ATOM 3271 C CA . PHE B 1 62 ? 13.383 -16.844 -1.258 1 98.19 62 PHE B CA 1
ATOM 3272 C C . PHE B 1 62 ? 14.289 -17.016 -2.475 1 98.19 62 PHE B C 1
ATOM 3274 O O . PHE B 1 62 ? 15.383 -17.578 -2.367 1 98.19 62 PHE B O 1
ATOM 3281 N N . ILE B 1 63 ? 13.844 -16.516 -3.598 1 98 63 ILE B N 1
ATOM 3282 C CA . ILE B 1 63 ? 14.672 -16.547 -4.801 1 98 63 ILE B CA 1
ATOM 3283 C C . ILE B 1 63 ? 15.867 -15.609 -4.633 1 98 63 ILE B C 1
ATOM 3285 O O . ILE B 1 63 ? 17.016 -16.016 -4.852 1 98 63 ILE B O 1
ATOM 3289 N N . LEU B 1 64 ? 15.609 -14.438 -4.188 1 97.94 64 LEU B N 1
ATOM 3290 C CA . LEU B 1 64 ? 16.641 -13.414 -4.051 1 97.94 64 LEU B CA 1
ATOM 3291 C C . LEU B 1 64 ? 17.609 -13.758 -2.922 1 97.94 64 LEU B C 1
ATOM 3293 O O . LEU B 1 64 ? 18.797 -13.469 -3.01 1 97.94 64 LEU B O 1
ATOM 3297 N N . GLY B 1 65 ? 17.016 -14.352 -1.825 1 97.88 65 GLY B N 1
ATOM 3298 C CA . GLY B 1 65 ? 17.891 -14.797 -0.753 1 97.88 65 GLY B CA 1
ATOM 3299 C C . GLY B 1 65 ? 18.953 -15.789 -1.216 1 97.88 65 GLY B C 1
ATOM 3300 O O . GLY B 1 65 ? 20.125 -15.656 -0.869 1 97.88 65 GLY B O 1
ATOM 3301 N N . GLN B 1 66 ? 18.5 -16.75 -1.997 1 97 66 GLN B N 1
ATOM 3302 C CA . GLN B 1 66 ? 19.422 -17.719 -2.562 1 97 66 GLN B CA 1
ATOM 3303 C C . GLN B 1 66 ? 20.391 -17.047 -3.541 1 97 66 GLN B C 1
ATOM 3305 O O . GLN B 1 66 ? 21.578 -17.359 -3.559 1 97 66 GLN B O 1
ATOM 3310 N N . ALA B 1 67 ? 19.875 -16.156 -4.359 1 97.44 67 ALA B N 1
ATOM 3311 C CA . ALA B 1 67 ? 20.688 -15.445 -5.348 1 97.44 67 ALA B CA 1
ATOM 3312 C C . ALA B 1 67 ? 21.797 -14.648 -4.672 1 97.44 67 ALA B C 1
ATOM 3314 O O . ALA B 1 67 ? 22.953 -14.719 -5.082 1 97.44 67 ALA B O 1
ATOM 3315 N N . VAL B 1 68 ? 21.453 -13.93 -3.648 1 97.12 68 VAL B N 1
ATOM 3316 C CA . VAL B 1 68 ? 22.422 -13.125 -2.926 1 97.12 68 VAL B CA 1
ATOM 3317 C C . VAL B 1 68 ? 23.484 -14.031 -2.307 1 97.12 68 VAL B C 1
ATOM 3319 O O . VAL B 1 68 ? 24.688 -13.766 -2.424 1 97.12 68 VAL B O 1
ATOM 3322 N N . LYS B 1 69 ? 23.094 -15.117 -1.708 1 97 69 LYS B N 1
ATOM 3323 C CA . LYS B 1 69 ? 24 -16.078 -1.087 1 97 69 LYS B CA 1
ATOM 3324 C C . LYS B 1 69 ? 25 -16.641 -2.105 1 97 69 LYS B C 1
ATOM 3326 O O . LYS B 1 69 ? 26.156 -16.891 -1.782 1 97 69 LYS B O 1
ATOM 3331 N N . GLU B 1 70 ? 24.547 -16.781 -3.297 1 97.25 70 GLU B N 1
ATOM 3332 C CA . GLU B 1 70 ? 25.359 -17.422 -4.324 1 97.25 70 GLU B CA 1
ATOM 3333 C C . GLU B 1 70 ? 26.094 -16.391 -5.172 1 97.25 70 GLU B C 1
ATOM 3335 O O . GLU B 1 70 ? 26.781 -16.75 -6.133 1 97.25 70 GLU B O 1
ATOM 3340 N N . GLY B 1 71 ? 25.875 -15.164 -4.938 1 97.12 71 GLY B N 1
ATOM 3341 C CA . GLY B 1 71 ? 26.656 -14.109 -5.566 1 97.12 71 GLY B CA 1
ATOM 3342 C C . GLY B 1 71 ? 26.078 -13.641 -6.887 1 97.12 71 GLY B C 1
ATOM 3343 O O . GLY B 1 71 ? 26.797 -13.125 -7.742 1 97.12 71 GLY B O 1
ATOM 3344 N N . TYR B 1 72 ? 24.828 -13.891 -7.121 1 97.94 72 TYR B N 1
ATOM 3345 C CA . TYR B 1 72 ? 24.172 -13.328 -8.289 1 97.94 72 TYR B CA 1
ATOM 3346 C C . TYR B 1 72 ? 24.062 -11.812 -8.18 1 97.94 72 TYR B C 1
ATOM 3348 O O . TYR B 1 72 ? 23.922 -11.273 -7.074 1 97.94 72 TYR B O 1
ATOM 3356 N N . THR B 1 73 ? 24.078 -11.172 -9.336 1 98.06 73 THR B N 1
ATOM 3357 C CA . THR B 1 73 ? 24.016 -9.719 -9.344 1 98.06 73 THR B CA 1
ATOM 3358 C C . THR B 1 73 ? 22.75 -9.234 -10.055 1 98.06 73 THR B C 1
ATOM 3360 O O . THR B 1 73 ? 22.344 -8.086 -9.883 1 98.06 73 THR B O 1
ATOM 3363 N N . HIS B 1 74 ? 22.172 -10.117 -10.938 1 98.19 74 HIS B N 1
ATOM 3364 C CA . HIS B 1 74 ? 21.016 -9.742 -11.742 1 98.19 74 HIS B CA 1
ATOM 3365 C C . HIS B 1 74 ? 19.906 -10.781 -11.633 1 98.19 74 HIS B C 1
ATOM 3367 O O . HIS B 1 74 ? 20.188 -11.961 -11.383 1 98.19 74 HIS B O 1
ATOM 3373 N N . VAL B 1 75 ? 18.75 -10.297 -11.758 1 97.44 75 VAL B N 1
ATOM 3374 C CA . VAL B 1 75 ? 17.594 -11.164 -11.883 1 97.44 75 VAL B CA 1
ATOM 3375 C C . VAL B 1 75 ? 16.828 -10.836 -13.164 1 97.44 75 VAL B C 1
ATOM 3377 O O . VAL B 1 75 ? 16.531 -9.672 -13.438 1 97.44 75 VAL B O 1
ATOM 3380 N N . ILE B 1 76 ? 16.5 -11.836 -13.977 1 97.69 76 ILE B N 1
ATOM 3381 C CA . ILE B 1 76 ? 15.742 -11.68 -15.219 1 97.69 76 ILE B CA 1
ATOM 3382 C C . ILE B 1 76 ? 14.398 -12.391 -15.102 1 97.69 76 ILE B C 1
ATOM 3384 O O . ILE B 1 76 ? 14.344 -13.57 -14.734 1 97.69 76 ILE B O 1
ATOM 3388 N N . THR B 1 77 ? 13.359 -11.656 -15.273 1 95.25 77 THR B N 1
ATOM 3389 C CA . THR B 1 77 ? 12.031 -12.258 -15.234 1 95.25 77 THR B CA 1
ATOM 3390 C C . THR B 1 77 ? 11.164 -11.734 -16.375 1 95.25 77 THR B C 1
ATOM 3392 O O . THR B 1 77 ? 11.602 -10.891 -17.156 1 95.25 77 THR B O 1
ATOM 3395 N N . HIS B 1 78 ? 9.953 -12.359 -16.562 1 92.12 78 HIS B N 1
ATOM 3396 C CA . HIS B 1 78 ? 9.094 -11.969 -17.672 1 92.12 78 HIS B CA 1
ATOM 3397 C C . HIS B 1 78 ? 7.621 -12.008 -17.281 1 92.12 78 HIS B C 1
ATOM 3399 O O . HIS B 1 78 ? 7.273 -12.539 -16.219 1 92.12 78 HIS B O 1
ATOM 3405 N N . GLY B 1 79 ? 6.781 -11.375 -18.078 1 88.62 79 GLY B N 1
ATOM 3406 C CA . GLY B 1 79 ? 5.336 -11.336 -17.922 1 88.62 79 GLY B CA 1
ATOM 3407 C C . GLY B 1 79 ? 4.648 -10.508 -19 1 88.62 79 GLY B C 1
ATOM 3408 O O . GLY B 1 79 ? 5.301 -9.992 -19.906 1 88.62 79 GLY B O 1
ATOM 3409 N N . ALA B 1 80 ? 3.318 -10.469 -18.875 1 82.31 80 ALA B N 1
ATOM 3410 C CA . ALA B 1 80 ? 2.576 -9.555 -19.734 1 82.31 80 ALA B CA 1
ATOM 3411 C C . ALA B 1 80 ? 2.9 -8.102 -19.391 1 82.31 80 ALA B C 1
ATOM 3413 O O . ALA B 1 80 ? 3.416 -7.809 -18.312 1 82.31 80 ALA B O 1
ATOM 3414 N N . HIS B 1 81 ? 2.643 -7.191 -20.266 1 78.81 81 HIS B N 1
ATOM 3415 C CA . HIS B 1 81 ? 2.994 -5.789 -20.078 1 78.81 81 HIS B CA 1
ATOM 3416 C C . HIS B 1 81 ? 2.373 -5.227 -18.812 1 78.81 81 HIS B C 1
ATOM 3418 O O . HIS B 1 81 ? 2.922 -4.305 -18.203 1 78.81 81 HIS B O 1
ATOM 3424 N N . LEU B 1 82 ? 1.313 -5.797 -18.328 1 79.81 82 LEU B N 1
ATOM 3425 C CA . LEU B 1 82 ? 0.622 -5.332 -17.141 1 79.81 82 LEU B CA 1
ATOM 3426 C C . LEU B 1 82 ? 1.011 -6.172 -15.922 1 79.81 82 LEU B C 1
ATOM 3428 O O . LEU B 1 82 ? 0.411 -6.043 -14.852 1 79.81 82 LEU B O 1
ATOM 3432 N N . THR B 1 83 ? 2.051 -6.859 -16.016 1 85.69 83 THR B N 1
ATOM 3433 C CA . THR B 1 83 ? 2.346 -7.891 -15.023 1 85.69 83 THR B CA 1
ATOM 3434 C C . THR B 1 83 ? 2.6 -7.27 -13.656 1 85.69 83 THR B C 1
ATOM 3436 O O . THR B 1 83 ? 3.457 -6.398 -13.508 1 85.69 83 THR B O 1
ATOM 3439 N N . ASN B 1 84 ? 1.889 -7.828 -12.641 1 89.44 84 ASN B N 1
ATOM 3440 C CA . ASN B 1 84 ? 2.115 -7.465 -11.242 1 89.44 84 ASN B CA 1
ATOM 3441 C C . ASN B 1 84 ? 3.412 -8.07 -10.711 1 89.44 84 ASN B C 1
ATOM 3443 O O . ASN B 1 84 ? 4.141 -7.418 -9.961 1 89.44 84 ASN B O 1
ATOM 3447 N N . SER B 1 85 ? 3.672 -9.273 -11.156 1 92.06 85 SER B N 1
ATOM 3448 C CA . SER B 1 85 ? 4.867 -9.961 -10.68 1 92.06 85 SER B CA 1
ATOM 3449 C C . SER B 1 85 ? 6.133 -9.234 -11.125 1 92.06 85 SER B C 1
ATOM 3451 O O . SER B 1 85 ? 7.113 -9.164 -10.375 1 92.06 85 SER B O 1
ATOM 3453 N N . GLY B 1 86 ? 6.098 -8.75 -12.328 1 93.38 86 GLY B N 1
ATOM 3454 C CA . GLY B 1 86 ? 7.25 -8 -12.805 1 93.38 86 GLY B CA 1
ATOM 3455 C C . GLY B 1 86 ? 7.602 -6.816 -11.93 1 93.38 86 GLY B C 1
ATOM 3456 O O . GLY B 1 86 ? 8.766 -6.633 -11.562 1 93.38 86 GLY B O 1
ATOM 3457 N N . LEU B 1 87 ? 6.594 -6.062 -11.602 1 94.44 87 LEU B N 1
ATOM 3458 C CA . LEU B 1 87 ? 6.797 -4.891 -10.766 1 94.44 87 LEU B CA 1
ATOM 3459 C C . LEU B 1 87 ? 7.273 -5.297 -9.375 1 94.44 87 LEU B C 1
ATOM 3461 O O . LEU B 1 87 ? 8.234 -4.73 -8.852 1 94.44 87 LEU B O 1
ATOM 3465 N N . GLN B 1 88 ? 6.586 -6.234 -8.75 1 95.56 88 GLN B N 1
ATOM 3466 C CA . GLN B 1 88 ? 6.895 -6.656 -7.391 1 95.56 88 GLN B CA 1
ATOM 3467 C C . GLN B 1 88 ? 8.297 -7.25 -7.301 1 95.56 88 GLN B C 1
ATOM 3469 O O . GLN B 1 88 ? 9.039 -6.973 -6.355 1 95.56 88 GLN B O 1
ATOM 3474 N N . PHE B 1 89 ? 8.664 -7.992 -8.305 1 94.81 89 PHE B N 1
ATOM 3475 C CA . PHE B 1 89 ? 10 -8.578 -8.336 1 94.81 89 PHE B CA 1
ATOM 3476 C C . PHE B 1 89 ? 11.062 -7.5 -8.508 1 94.81 89 PHE B C 1
ATOM 3478 O O . PHE B 1 89 ? 12.125 -7.555 -7.879 1 94.81 89 PHE B O 1
ATOM 3485 N N . ALA B 1 90 ? 10.812 -6.582 -9.406 1 95.88 90 ALA B N 1
ATOM 3486 C CA . ALA B 1 90 ? 11.758 -5.5 -9.633 1 95.88 90 ALA B CA 1
ATOM 3487 C C . ALA B 1 90 ? 12 -4.703 -8.359 1 95.88 90 ALA B C 1
ATOM 3489 O O . ALA B 1 90 ? 13.148 -4.422 -8 1 95.88 90 ALA B O 1
ATOM 3490 N N . ALA B 1 91 ? 10.945 -4.367 -7.68 1 96.88 91 ALA B N 1
ATOM 3491 C CA . ALA B 1 91 ? 11.062 -3.617 -6.434 1 96.88 91 ALA B CA 1
ATOM 3492 C C . ALA B 1 91 ? 11.82 -4.418 -5.379 1 96.88 91 ALA B C 1
ATOM 3494 O O . ALA B 1 91 ? 12.688 -3.879 -4.688 1 96.88 91 ALA B O 1
ATOM 3495 N N . ALA B 1 92 ? 11.5 -5.688 -5.258 1 97.69 92 ALA B N 1
ATOM 3496 C CA . ALA B 1 92 ? 12.164 -6.551 -4.285 1 97.69 92 ALA B CA 1
ATOM 3497 C C . ALA B 1 92 ? 13.648 -6.699 -4.602 1 97.69 92 ALA B C 1
ATOM 3499 O O . ALA B 1 92 ? 14.484 -6.68 -3.701 1 97.69 92 ALA B O 1
ATOM 3500 N N . ALA B 1 93 ? 13.93 -6.875 -5.879 1 97.62 93 ALA B N 1
ATOM 3501 C CA . ALA B 1 93 ? 15.32 -7.012 -6.301 1 97.62 93 ALA B CA 1
ATOM 3502 C C . ALA B 1 93 ? 16.125 -5.758 -5.969 1 97.62 93 ALA B C 1
ATOM 3504 O O . ALA B 1 93 ? 17.219 -5.84 -5.414 1 97.62 93 ALA B O 1
ATOM 3505 N N . ALA B 1 94 ? 15.547 -4.586 -6.277 1 96.44 94 ALA B N 1
ATOM 3506 C CA . ALA B 1 94 ? 16.219 -3.324 -5.965 1 96.44 94 ALA B CA 1
ATOM 3507 C C . ALA B 1 94 ? 16.5 -3.215 -4.473 1 96.44 94 ALA B C 1
ATOM 3509 O O . ALA B 1 94 ? 17.641 -2.92 -4.078 1 96.44 94 ALA B O 1
ATOM 3510 N N . ALA B 1 95 ? 15.57 -3.531 -3.691 1 97.25 95 ALA B N 1
ATOM 3511 C CA . ALA B 1 95 ? 15.711 -3.453 -2.24 1 97.25 95 ALA B CA 1
ATOM 3512 C C . ALA B 1 95 ? 16.781 -4.43 -1.741 1 97.25 95 ALA B C 1
ATOM 3514 O O . ALA B 1 95 ? 17.484 -4.148 -0.766 1 97.25 95 ALA B O 1
ATOM 3515 N N . ALA B 1 96 ? 16.906 -5.594 -2.404 1 97.44 96 ALA B N 1
ATOM 3516 C CA . ALA B 1 96 ? 17.844 -6.633 -1.992 1 97.44 96 ALA B CA 1
ATOM 3517 C C . ALA B 1 96 ? 19.234 -6.371 -2.559 1 97.44 96 ALA B C 1
ATOM 3519 O O . ALA B 1 96 ? 20.156 -7.141 -2.316 1 97.44 96 ALA B O 1
ATOM 3520 N N . GLY B 1 97 ? 19.328 -5.32 -3.354 1 96.38 97 GLY B N 1
ATOM 3521 C CA . GLY B 1 97 ? 20.625 -4.949 -3.891 1 96.38 97 GLY B CA 1
ATOM 3522 C C . GLY B 1 97 ? 20.953 -5.648 -5.199 1 96.38 97 GLY B C 1
ATOM 3523 O O . GLY B 1 97 ? 22.125 -5.742 -5.582 1 96.38 97 GLY B O 1
ATOM 3524 N N . LEU B 1 98 ? 20 -6.25 -5.844 1 97.69 98 LEU B N 1
ATOM 3525 C CA . LEU B 1 98 ? 20.172 -6.879 -7.148 1 97.69 98 LEU B CA 1
ATOM 3526 C C . LEU B 1 98 ? 19.578 -6.008 -8.25 1 97.69 98 LEU B C 1
ATOM 3528 O O . LEU B 1 98 ? 18.734 -5.141 -7.988 1 97.69 98 LEU B O 1
ATOM 3532 N N . THR B 1 99 ? 20.016 -6.23 -9.492 1 97.56 99 THR B N 1
ATOM 3533 C CA . THR B 1 99 ? 19.516 -5.473 -10.641 1 97.56 99 THR B CA 1
ATOM 3534 C C . THR B 1 99 ? 18.469 -6.266 -11.406 1 97.56 99 THR B C 1
ATOM 3536 O O . THR B 1 99 ? 18.75 -7.344 -11.93 1 97.56 99 THR B O 1
ATOM 3539 N N . PRO B 1 100 ? 17.266 -5.738 -11.5 1 97.56 100 PRO B N 1
ATOM 3540 C CA . PRO B 1 100 ? 16.219 -6.461 -12.219 1 97.56 100 PRO B CA 1
ATOM 3541 C C . PRO B 1 100 ? 16.219 -6.152 -13.719 1 97.56 100 PRO B C 1
ATOM 3543 O O . PRO B 1 100 ? 16.531 -5.027 -14.117 1 97.56 100 PRO B O 1
ATOM 3546 N N . ILE B 1 101 ? 15.852 -7.117 -14.531 1 97.81 101 ILE B N 1
ATOM 3547 C CA . ILE B 1 101 ? 15.609 -7.008 -15.961 1 97.81 101 ILE B CA 1
ATOM 3548 C C . ILE B 1 101 ? 14.273 -7.664 -16.312 1 97.81 101 ILE B C 1
ATOM 3550 O O . ILE B 1 101 ? 14.008 -8.789 -15.891 1 97.81 101 ILE B O 1
ATOM 3554 N N . LEU B 1 102 ? 13.469 -6.914 -17.109 1 96.69 102 LEU B N 1
ATOM 3555 C CA . LEU B 1 102 ? 12.125 -7.395 -17.406 1 96.69 102 LEU B CA 1
ATOM 3556 C C . LEU B 1 102 ? 11.945 -7.641 -18.906 1 96.69 102 LEU B C 1
ATOM 3558 O O . LEU B 1 102 ? 12.32 -6.797 -19.719 1 96.69 102 LEU B O 1
ATOM 3562 N N . TYR B 1 103 ? 11.406 -8.805 -19.25 1 94 103 TYR B N 1
ATOM 3563 C CA . TYR B 1 103 ? 10.875 -9.094 -20.578 1 94 103 TYR B CA 1
ATOM 3564 C C . TYR B 1 103 ? 9.352 -9.117 -20.547 1 94 103 TYR B C 1
ATOM 3566 O O . TYR B 1 103 ? 8.75 -9.953 -19.859 1 94 103 TYR B O 1
ATOM 3574 N N . LEU B 1 104 ? 8.742 -8.211 -21.297 1 90.56 104 LEU B N 1
ATOM 3575 C CA . LEU B 1 104 ? 7.293 -8.062 -21.266 1 90.56 104 LEU B CA 1
ATOM 3576 C C . LEU B 1 104 ? 6.691 -8.375 -22.641 1 90.56 104 LEU B C 1
ATOM 3578 O O . LEU B 1 104 ? 7.188 -7.902 -23.656 1 90.56 104 LEU B O 1
ATOM 3582 N N . THR B 1 105 ? 5.684 -9.18 -22.562 1 84.38 105 THR B N 1
ATOM 3583 C CA . THR B 1 105 ? 4.938 -9.453 -23.781 1 84.38 105 THR B CA 1
ATOM 3584 C C . THR B 1 105 ? 3.783 -8.469 -23.938 1 84.38 105 THR B C 1
ATOM 3586 O O . THR B 1 105 ? 3.137 -8.094 -22.953 1 84.38 105 THR B O 1
ATOM 3589 N N . ARG B 1 106 ? 3.609 -8.047 -25.109 1 79.88 106 ARG B N 1
ATOM 3590 C CA . ARG B 1 106 ? 2.516 -7.133 -25.422 1 79.88 106 ARG B CA 1
ATOM 3591 C C . ARG B 1 106 ? 1.726 -7.613 -26.641 1 79.88 106 ARG B C 1
ATOM 3593 O O . ARG B 1 106 ? 2.307 -7.941 -27.672 1 79.88 106 ARG B O 1
ATOM 3600 N N . ASP B 1 107 ? 0.484 -7.664 -26.375 1 72.62 107 ASP B N 1
ATOM 3601 C CA . ASP B 1 107 ? -0.409 -7.938 -27.5 1 72.62 107 ASP B CA 1
ATOM 3602 C C . ASP B 1 107 ? -0.854 -6.645 -28.172 1 72.62 107 ASP B C 1
ATOM 3604 O O . ASP B 1 107 ? -1.714 -5.93 -27.656 1 72.62 107 ASP B O 1
ATOM 3608 N N . LEU B 1 108 ? -0.393 -6.398 -29.344 1 74.19 108 LEU B N 1
ATOM 3609 C CA . LEU B 1 108 ? -0.648 -5.145 -30.031 1 74.19 108 LEU B CA 1
ATOM 3610 C C . LEU B 1 108 ? -2.104 -5.055 -30.484 1 74.19 108 LEU B C 1
ATOM 3612 O O . LEU B 1 108 ? -2.619 -3.961 -30.719 1 74.19 108 LEU B O 1
ATOM 3616 N N . THR B 1 109 ? -2.754 -6.199 -30.531 1 68.88 109 THR B N 1
ATOM 3617 C CA . THR B 1 109 ? -4.152 -6.211 -30.938 1 68.88 109 THR B CA 1
ATOM 3618 C C . THR B 1 109 ? -5.039 -5.602 -29.859 1 68.88 109 THR B C 1
ATOM 3620 O O . THR B 1 109 ? -5.934 -4.805 -30.156 1 68.88 109 THR B O 1
ATOM 3623 N N . HIS B 1 110 ? -4.77 -5.98 -28.656 1 64.62 110 HIS B N 1
ATOM 3624 C CA . HIS B 1 110 ? -5.641 -5.555 -27.578 1 64.62 110 HIS B CA 1
ATOM 3625 C C . HIS B 1 110 ? -5.098 -4.305 -26.891 1 64.62 110 HIS B C 1
ATOM 3627 O O . HIS B 1 110 ? -5.859 -3.506 -26.344 1 64.62 110 HIS B O 1
ATOM 3633 N N . HIS B 1 111 ? -3.785 -4.164 -26.984 1 67 111 HIS B N 1
ATOM 3634 C CA . HIS B 1 111 ? -3.201 -3.121 -26.156 1 67 111 HIS B CA 1
ATOM 3635 C C . HIS B 1 111 ? -2.629 -1.992 -27 1 67 111 HIS B C 1
ATOM 3637 O O . HIS B 1 111 ? -2.293 -0.926 -26.484 1 67 111 HIS B O 1
ATOM 3643 N N . GLY B 1 112 ? -2.678 -2.15 -28.312 1 65.44 112 GLY B N 1
ATOM 3644 C CA . GLY B 1 112 ? -2.158 -1.127 -29.203 1 65.44 112 GLY B CA 1
ATOM 3645 C C . GLY B 1 112 ? -0.684 -0.84 -28.984 1 65.44 112 GLY B C 1
ATOM 3646 O O . GLY B 1 112 ? 0.019 -1.625 -28.344 1 65.44 112 GLY B O 1
ATOM 3647 N N . GLU B 1 113 ? -0.229 0.171 -29.656 1 69.94 113 GLU B N 1
ATOM 3648 C CA . GLU B 1 113 ? 1.148 0.626 -29.5 1 69.94 113 GLU B CA 1
ATOM 3649 C C . GLU B 1 113 ? 1.354 1.284 -28.125 1 69.94 113 GLU B C 1
ATOM 3651 O O . GLU B 1 113 ? 0.409 1.813 -27.547 1 69.94 113 GLU B O 1
ATOM 3656 N N . LEU B 1 114 ? 2.535 1 -27.719 1 71.19 114 LEU B N 1
ATOM 3657 C CA . LEU B 1 114 ? 2.85 1.648 -26.453 1 71.19 114 LEU B CA 1
ATOM 3658 C C . LEU B 1 114 ? 2.893 3.164 -26.609 1 71.19 114 LEU B C 1
ATOM 3660 O O . LEU B 1 114 ? 3.775 3.697 -27.281 1 71.19 114 LEU B O 1
ATOM 3664 N N . ASP B 1 115 ? 1.878 3.85 -26.188 1 68.94 115 ASP B N 1
ATOM 3665 C CA . ASP B 1 115 ? 1.839 5.301 -26.344 1 68.94 115 ASP B CA 1
ATOM 3666 C C . ASP B 1 115 ? 2.08 6.008 -25.016 1 68.94 115 ASP B C 1
ATOM 3668 O O . ASP B 1 115 ? 2.434 7.188 -24.984 1 68.94 115 ASP B O 1
ATOM 3672 N N . GLU B 1 116 ? 1.842 5.289 -23.984 1 75.75 116 GLU B N 1
ATOM 3673 C CA . GLU B 1 116 ? 2.043 5.859 -22.656 1 75.75 116 GLU B CA 1
ATOM 3674 C C . GLU B 1 116 ? 2.385 4.781 -21.641 1 75.75 116 GLU B C 1
ATOM 3676 O O . GLU B 1 116 ? 1.9 3.65 -21.734 1 75.75 116 GLU B O 1
ATOM 3681 N N . TYR B 1 117 ? 3.23 5.125 -20.719 1 83 117 TYR B N 1
ATOM 3682 C CA . TYR B 1 117 ? 3.508 4.23 -19.594 1 83 117 TYR B CA 1
ATOM 3683 C C . TYR B 1 117 ? 2.477 4.402 -18.484 1 83 117 TYR B C 1
ATOM 3685 O O . TYR B 1 117 ? 2.266 5.516 -18 1 83 117 TYR B O 1
ATOM 3693 N N . ARG B 1 118 ? 1.805 3.324 -18.172 1 85.75 118 ARG B N 1
ATOM 3694 C CA . ARG B 1 118 ? 0.764 3.352 -17.156 1 85.75 118 ARG B CA 1
ATOM 3695 C C . ARG B 1 118 ? 0.926 2.191 -16.172 1 85.75 118 ARG B C 1
ATOM 3697 O O . ARG B 1 118 ? 1.591 1.2 -16.484 1 85.75 118 ARG B O 1
ATOM 3704 N N . GLY B 1 119 ? 0.326 2.381 -14.992 1 89.31 119 GLY B N 1
ATOM 3705 C CA . GLY B 1 119 ? 0.26 1.298 -14.023 1 89.31 119 GLY B CA 1
ATOM 3706 C C . GLY B 1 119 ? 1.623 0.744 -13.648 1 89.31 1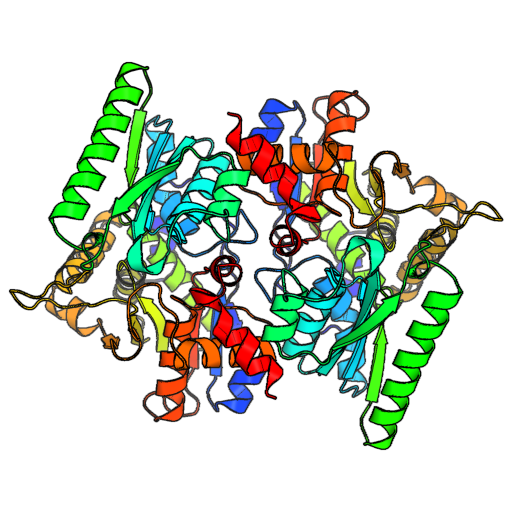19 GLY B C 1
ATOM 3707 O O . GLY B 1 119 ? 2.531 1.5 -13.297 1 89.31 119 GLY B O 1
ATOM 3708 N N . ASN B 1 120 ? 1.754 -0.557 -13.781 1 91.62 120 ASN B N 1
ATOM 3709 C CA . ASN B 1 120 ? 2.988 -1.245 -13.414 1 91.62 120 ASN B CA 1
ATOM 3710 C C . ASN B 1 120 ? 4.156 -0.803 -14.297 1 91.62 120 ASN B C 1
ATOM 3712 O O . ASN B 1 120 ? 5.281 -0.655 -13.812 1 91.62 120 ASN B O 1
ATOM 3716 N N . LEU B 1 121 ? 3.855 -0.62 -15.547 1 89.94 121 LEU B N 1
ATOM 3717 C CA . LEU B 1 121 ? 4.918 -0.233 -16.469 1 89.94 121 LEU B CA 1
ATOM 3718 C C . LEU B 1 121 ? 5.484 1.135 -16.109 1 89.94 121 LEU B C 1
ATOM 3720 O O . LEU B 1 121 ? 6.695 1.352 -16.188 1 89.94 121 LEU B O 1
ATOM 3724 N N . PHE B 1 122 ? 4.609 1.999 -15.758 1 90.38 122 PHE B N 1
ATOM 3725 C CA . PHE B 1 122 ? 5.043 3.326 -15.336 1 90.38 122 PHE B CA 1
ATOM 3726 C C . PHE B 1 122 ? 5.949 3.236 -14.117 1 90.38 122 PHE B C 1
ATOM 3728 O O . PHE B 1 122 ? 6.988 3.898 -14.055 1 90.38 122 PHE B O 1
ATOM 3735 N N . LEU B 1 123 ? 5.609 2.488 -13.156 1 93.06 123 LEU B N 1
ATOM 3736 C CA . LEU B 1 123 ? 6.391 2.318 -11.938 1 93.06 123 LEU B CA 1
ATOM 3737 C C . LEU B 1 123 ? 7.738 1.672 -12.242 1 93.06 123 LEU B C 1
ATOM 3739 O O . LEU B 1 123 ? 8.758 2.049 -11.664 1 93.06 123 LEU B O 1
ATOM 3743 N N . ASN B 1 124 ? 7.734 0.695 -13.141 1 93.31 124 ASN B N 1
ATOM 3744 C CA . ASN B 1 124 ? 8.992 0.112 -13.586 1 93.31 124 ASN B CA 1
ATOM 3745 C C . ASN B 1 124 ? 9.922 1.166 -14.188 1 93.31 124 ASN B C 1
ATOM 3747 O O . ASN B 1 124 ? 11.133 1.123 -13.984 1 93.31 124 ASN B O 1
ATOM 3751 N N . LYS B 1 125 ? 9.344 2.027 -14.914 1 90.88 125 LYS B N 1
ATOM 3752 C CA . LYS B 1 125 ? 10.125 3.096 -15.531 1 90.88 125 LYS B CA 1
ATOM 3753 C C . LYS B 1 125 ? 10.695 4.035 -14.469 1 90.88 125 LYS B C 1
ATOM 3755 O O . LYS B 1 125 ? 11.852 4.465 -14.578 1 90.88 125 LYS B O 1
ATOM 3760 N N . ILE B 1 126 ? 9.891 4.391 -13.523 1 92.06 126 ILE B N 1
ATOM 3761 C CA . ILE B 1 126 ? 10.359 5.234 -12.43 1 92.06 126 ILE B CA 1
ATOM 3762 C C . ILE B 1 126 ? 11.562 4.578 -11.758 1 92.06 126 ILE B C 1
ATOM 3764 O O . ILE B 1 126 ? 12.523 5.262 -11.391 1 92.06 126 ILE B O 1
ATOM 3768 N N . MET B 1 127 ? 11.57 3.254 -11.641 1 93.88 127 MET B N 1
ATOM 3769 C CA . MET B 1 127 ? 12.664 2.504 -11.031 1 93.88 127 MET B CA 1
ATOM 3770 C C . MET B 1 127 ? 13.828 2.357 -12.008 1 93.88 127 MET B C 1
ATOM 3772 O O . MET B 1 127 ? 14.891 1.846 -11.648 1 93.88 127 MET B O 1
ATOM 3776 N N . ASP B 1 128 ? 13.602 2.732 -13.227 1 92.94 128 ASP B N 1
ATOM 3777 C CA . ASP B 1 128 ? 14.602 2.635 -14.289 1 92.94 128 ASP B CA 1
ATOM 3778 C C . ASP B 1 128 ? 14.977 1.18 -14.555 1 92.94 128 ASP B C 1
ATOM 3780 O O . ASP B 1 128 ? 16.156 0.86 -14.742 1 92.94 128 ASP B O 1
ATOM 3784 N N . VAL B 1 129 ? 14.031 0.326 -14.555 1 95.38 129 VAL B N 1
ATOM 3785 C CA . VAL B 1 129 ? 14.258 -1.092 -14.812 1 95.38 129 VAL B CA 1
ATOM 3786 C C . VAL B 1 129 ? 14.492 -1.312 -16.312 1 95.38 129 VAL B C 1
ATOM 3788 O O . VAL B 1 129 ? 13.719 -0.834 -17.141 1 95.38 129 VAL B O 1
ATOM 3791 N N . GLU B 1 130 ? 15.578 -1.992 -16.641 1 96.31 130 GLU B N 1
ATOM 3792 C CA . GLU B 1 130 ? 15.75 -2.441 -18.031 1 96.31 130 GLU B CA 1
ATOM 3793 C C . GLU B 1 130 ? 14.586 -3.324 -18.469 1 96.31 130 GLU B C 1
ATOM 3795 O O . GLU B 1 130 ? 14.344 -4.379 -17.875 1 96.31 130 GLU B O 1
ATOM 3800 N N . THR B 1 131 ? 13.859 -2.816 -19.484 1 94.44 131 THR B N 1
ATOM 3801 C CA . THR B 1 131 ? 12.656 -3.52 -19.922 1 94.44 131 THR B CA 1
ATOM 3802 C C . THR B 1 131 ? 12.703 -3.795 -21.422 1 94.44 131 THR B C 1
ATOM 3804 O O . THR B 1 131 ? 12.938 -2.885 -22.219 1 94.44 131 THR B O 1
ATOM 3807 N N . HIS B 1 132 ? 12.523 -5.062 -21.781 1 93.38 132 HIS B N 1
ATOM 3808 C CA . HIS B 1 132 ? 12.445 -5.492 -23.172 1 93.38 132 HIS B CA 1
ATOM 3809 C C . HIS B 1 132 ? 11.031 -5.918 -23.547 1 93.38 132 HIS B C 1
ATOM 3811 O O . HIS B 1 132 ? 10.406 -6.703 -22.828 1 93.38 132 HIS B O 1
ATOM 3817 N N . PHE B 1 133 ? 10.547 -5.395 -24.672 1 89.44 133 PHE B N 1
ATOM 3818 C CA . PHE B 1 133 ? 9.195 -5.719 -25.125 1 89.44 133 PHE B CA 1
ATOM 3819 C C . PHE B 1 133 ? 9.234 -6.754 -26.25 1 89.44 133 PHE B C 1
ATOM 3821 O O . PHE B 1 133 ? 10.016 -6.629 -27.188 1 89.44 133 PHE B O 1
ATOM 3828 N N . ILE B 1 134 ? 8.492 -7.75 -26.016 1 86 134 ILE B N 1
ATOM 3829 C CA . ILE B 1 134 ? 8.258 -8.742 -27.062 1 86 134 ILE B CA 1
ATOM 3830 C C . ILE B 1 134 ? 6.824 -8.617 -27.578 1 86 134 ILE B C 1
ATOM 3832 O O . ILE B 1 134 ? 5.879 -9.062 -26.922 1 86 134 ILE B O 1
ATOM 3836 N N . ASN B 1 135 ? 6.707 -7.98 -28.734 1 81.88 135 ASN B N 1
ATOM 3837 C CA . ASN B 1 135 ? 5.395 -7.668 -29.297 1 81.88 135 ASN B CA 1
ATOM 3838 C C . ASN B 1 135 ? 4.855 -8.82 -30.141 1 81.88 135 ASN B C 1
ATOM 3840 O O . ASN B 1 135 ? 5.613 -9.5 -30.828 1 81.88 135 ASN B O 1
ATOM 3844 N N . SER B 1 136 ? 3.66 -9.102 -29.891 1 71.12 136 SER B N 1
ATOM 3845 C CA . SER B 1 136 ? 2.988 -10.078 -30.734 1 71.12 136 SER B CA 1
ATOM 3846 C C . SER B 1 136 ? 1.745 -9.477 -31.391 1 71.12 136 SER B C 1
ATOM 3848 O O . SER B 1 136 ? 1.192 -8.492 -30.891 1 71.12 136 SER B O 1
ATOM 3850 N N . LYS B 1 137 ? 1.59 -9.758 -32.688 1 65.31 137 LYS B N 1
ATOM 3851 C CA . LYS B 1 137 ? 0.371 -9.359 -33.375 1 65.31 137 LYS B CA 1
ATOM 3852 C C . LYS B 1 137 ? -0.631 -10.508 -33.438 1 65.31 137 LYS B C 1
ATOM 3854 O O . LYS B 1 137 ? -0.363 -11.539 -34.062 1 65.31 137 LYS B O 1
ATOM 3859 N N . GLY B 1 138 ? -1.72 -10.461 -32.812 1 55.78 138 GLY B N 1
ATOM 3860 C CA . GLY B 1 138 ? -2.857 -11.359 -32.906 1 55.78 138 GLY B CA 1
ATOM 3861 C C . GLY B 1 138 ? -2.561 -12.75 -32.375 1 55.78 138 GLY B C 1
ATOM 3862 O O . GLY B 1 138 ? -1.406 -13.078 -32.062 1 55.78 138 GLY B O 1
ATOM 3863 N N . GLY B 1 139 ? -3.619 -13.688 -31.922 1 49.97 139 GLY B N 1
ATOM 3864 C CA . GLY B 1 139 ? -3.836 -15.117 -31.766 1 49.97 139 GLY B CA 1
ATOM 3865 C C . GLY B 1 139 ? -3.291 -15.664 -30.469 1 49.97 139 GLY B C 1
ATOM 3866 O O . GLY B 1 139 ? -2.918 -16.844 -30.391 1 49.97 139 GLY B O 1
ATOM 3867 N N . GLY B 1 140 ? -3.408 -14.836 -29.328 1 50.94 140 GLY B N 1
ATOM 3868 C CA . GLY B 1 140 ? -3.174 -15.453 -28.047 1 50.94 140 GLY B CA 1
ATOM 3869 C C . GLY B 1 140 ? -1.791 -16.062 -27.922 1 50.94 140 GLY B C 1
ATOM 3870 O O . GLY B 1 140 ? -1.606 -17.062 -27.203 1 50.94 140 GLY B O 1
ATOM 3871 N N . GLN B 1 141 ? -0.933 -15.719 -28.703 1 49.22 141 GLN B N 1
ATOM 3872 C CA . GLN B 1 141 ? 0.304 -16.422 -29.031 1 49.22 141 GLN B CA 1
ATOM 3873 C C . GLN B 1 141 ? 1.232 -16.5 -27.812 1 49.22 141 GLN B C 1
ATOM 3875 O O . GLN B 1 141 ? 2.037 -17.422 -27.703 1 49.22 141 GLN B O 1
ATOM 3880 N N . TRP B 1 142 ? 1.102 -15.594 -26.922 1 51.22 142 TRP B N 1
ATOM 3881 C CA . TRP B 1 142 ? 2.17 -15.578 -25.922 1 51.22 142 TRP B CA 1
ATOM 3882 C C . TRP B 1 142 ? 2.092 -16.797 -25.016 1 51.22 142 TRP B C 1
ATOM 3884 O O . TRP B 1 142 ? 3.092 -17.203 -24.422 1 51.22 142 TRP B O 1
ATOM 3894 N N . MET B 1 143 ? 0.829 -17.203 -24.891 1 50.91 143 MET B N 1
ATOM 3895 C CA . MET B 1 143 ? 0.615 -18.391 -24.078 1 50.91 143 MET B CA 1
ATOM 3896 C C . MET B 1 143 ? 0.864 -19.656 -24.891 1 50.91 143 MET B C 1
ATOM 3898 O O . MET B 1 143 ? 0.8 -20.766 -24.344 1 50.91 143 MET B O 1
ATOM 3902 N N . VAL B 1 144 ? 1.266 -19.266 -26.188 1 51.84 144 VAL B N 1
ATOM 3903 C CA . VAL B 1 144 ? 1.487 -20.438 -27.016 1 51.84 144 VAL B CA 1
ATOM 3904 C C . VAL B 1 144 ? 2.979 -20.766 -27.078 1 51.84 144 VAL B C 1
ATOM 3906 O O . VAL B 1 144 ? 3.814 -19.906 -26.766 1 51.84 144 VAL B O 1
ATOM 3909 N N . ASN B 1 145 ? 3.277 -22 -27.312 1 58 145 ASN B N 1
ATOM 3910 C CA . ASN B 1 145 ? 4.586 -22.656 -27.328 1 58 145 ASN B CA 1
ATOM 3911 C C . ASN B 1 145 ? 5.629 -21.781 -28.031 1 58 145 ASN B C 1
ATOM 3913 O O . ASN B 1 145 ? 6.758 -21.656 -27.562 1 58 145 ASN B O 1
ATOM 3917 N N . GLU B 1 146 ? 5.223 -21.062 -29.062 1 62.31 146 GLU B N 1
ATOM 3918 C CA . GLU B 1 146 ? 6.223 -20.297 -29.781 1 62.31 146 GLU B CA 1
ATOM 3919 C C . GLU B 1 146 ? 6.59 -19.016 -29.031 1 62.31 146 GLU B C 1
ATOM 3921 O O . GLU B 1 146 ? 7.762 -18.641 -29 1 62.31 146 GLU B O 1
ATOM 3926 N N . GLY B 1 147 ? 5.645 -18.438 -28.422 1 69.31 147 GLY B N 1
ATOM 3927 C CA . GLY B 1 147 ? 5.887 -17.234 -27.625 1 69.31 147 GLY B CA 1
ATOM 3928 C C . GLY B 1 147 ? 6.773 -17.484 -26.422 1 69.31 147 GLY B C 1
ATOM 3929 O O . GLY B 1 147 ? 7.699 -16.719 -26.156 1 69.31 147 GLY B O 1
ATOM 3930 N N . ASN B 1 148 ? 6.586 -18.578 -25.906 1 75.38 148 ASN B N 1
ATOM 3931 C CA . ASN B 1 148 ? 7.398 -18.969 -24.75 1 75.38 148 ASN B CA 1
ATOM 3932 C C . ASN B 1 148 ? 8.852 -19.219 -25.156 1 75.38 148 ASN B C 1
ATOM 3934 O O . ASN B 1 148 ? 9.773 -18.906 -24.391 1 75.38 148 ASN B O 1
ATOM 3938 N N . LYS B 1 149 ? 9.023 -19.812 -26.328 1 80.81 149 LYS B N 1
ATOM 3939 C CA . LYS B 1 149 ? 10.375 -20.078 -26.812 1 80.81 149 LYS B CA 1
ATOM 3940 C C . LYS B 1 149 ? 11.133 -18.781 -27.078 1 80.81 149 LYS B C 1
ATOM 3942 O O . LYS B 1 149 ? 12.312 -18.672 -26.75 1 80.81 149 LYS B O 1
ATOM 3947 N N . ILE B 1 150 ? 10.43 -17.891 -27.625 1 85.56 150 ILE B N 1
ATOM 3948 C CA . ILE B 1 150 ? 11.062 -16.609 -27.938 1 85.56 150 ILE B CA 1
ATOM 3949 C C . ILE B 1 150 ? 11.453 -15.891 -26.641 1 85.56 150 ILE B C 1
ATOM 3951 O O . ILE B 1 150 ? 12.562 -15.375 -26.531 1 85.56 150 ILE B O 1
ATOM 3955 N N . ILE B 1 151 ? 10.625 -15.969 -25.719 1 88.06 151 ILE B N 1
ATOM 3956 C CA . ILE B 1 151 ? 10.867 -15.281 -24.453 1 88.06 151 ILE B CA 1
ATOM 3957 C C . ILE B 1 151 ? 12.023 -15.953 -23.719 1 88.06 151 ILE B C 1
ATOM 3959 O O . ILE B 1 151 ? 12.93 -15.273 -23.219 1 88.06 151 ILE B O 1
ATOM 3963 N N . THR B 1 152 ? 11.984 -17.203 -23.703 1 89.44 152 THR B N 1
ATOM 3964 C CA . THR B 1 152 ? 13.023 -17.953 -23.016 1 89.44 152 THR B CA 1
ATOM 3965 C C . THR B 1 152 ? 14.383 -17.734 -23.672 1 89.44 152 THR B C 1
ATOM 3967 O O . THR B 1 152 ? 15.383 -17.5 -22.984 1 89.44 152 THR B O 1
ATOM 3970 N N . SER B 1 153 ? 14.406 -17.781 -24.969 1 93.31 153 SER B N 1
ATOM 3971 C CA . SER B 1 153 ? 15.656 -17.578 -25.688 1 93.31 153 SER B CA 1
ATOM 3972 C C . SER B 1 153 ? 16.188 -16.156 -25.5 1 93.31 153 SER B C 1
ATOM 3974 O O . SER B 1 153 ? 17.406 -15.961 -25.391 1 93.31 153 SER B O 1
ATOM 3976 N N . SER B 1 154 ? 15.305 -15.242 -25.469 1 94.56 154 SER B N 1
ATOM 3977 C CA . SER B 1 154 ? 15.711 -13.852 -25.25 1 94.56 154 SER B CA 1
ATOM 3978 C C . SER B 1 154 ? 16.312 -13.656 -23.875 1 94.56 154 SER B C 1
ATOM 3980 O O . SER B 1 154 ? 17.344 -12.977 -23.719 1 94.56 154 SER B O 1
ATOM 3982 N N . MET B 1 155 ? 15.742 -14.203 -22.875 1 96.19 155 MET B N 1
ATOM 3983 C CA . MET B 1 155 ? 16.25 -14.094 -21.516 1 96.19 155 MET B CA 1
ATOM 3984 C C . MET B 1 155 ? 17.594 -14.789 -21.375 1 96.19 155 MET B C 1
ATOM 3986 O O . MET B 1 155 ? 18.516 -14.266 -20.734 1 96.19 155 MET B O 1
ATOM 3990 N N . GLU B 1 156 ? 17.734 -15.914 -22.047 1 97.31 156 GLU B N 1
ATOM 3991 C CA . GLU B 1 156 ? 19 -16.656 -22.016 1 97.31 156 GLU B CA 1
ATOM 3992 C C . GLU B 1 156 ? 20.109 -15.875 -22.719 1 97.31 156 GLU B C 1
ATOM 3994 O O . GLU B 1 156 ? 21.25 -15.875 -22.266 1 97.31 156 GLU B O 1
ATOM 3999 N N . ALA B 1 157 ? 19.75 -15.289 -23.781 1 97.62 157 ALA B N 1
ATOM 4000 C CA . ALA B 1 157 ? 20.719 -14.469 -24.5 1 97.62 157 ALA B CA 1
ATOM 4001 C C . ALA B 1 157 ? 21.219 -13.312 -23.641 1 97.62 157 ALA B C 1
ATOM 4003 O O . ALA B 1 157 ? 22.406 -13.016 -23.609 1 97.62 157 ALA B O 1
ATOM 4004 N N . ARG B 1 158 ? 20.328 -12.664 -22.969 1 97.81 158 ARG B N 1
ATOM 4005 C CA . ARG B 1 158 ? 20.688 -11.555 -22.094 1 97.81 158 ARG B CA 1
ATOM 4006 C C . ARG B 1 158 ? 21.562 -12.039 -20.938 1 97.81 158 ARG B C 1
ATOM 4008 O O . ARG B 1 158 ? 22.5 -11.359 -20.531 1 97.81 158 ARG B O 1
ATOM 4015 N N . ARG B 1 159 ? 21.25 -13.203 -20.391 1 98.19 159 ARG B N 1
ATOM 4016 C CA . ARG B 1 159 ? 22.062 -13.797 -19.344 1 98.19 159 ARG B CA 1
ATOM 4017 C C . ARG B 1 159 ? 23.484 -14.039 -19.828 1 98.19 159 ARG B C 1
ATOM 4019 O O . ARG B 1 159 ? 24.453 -13.734 -19.125 1 98.19 159 ARG B O 1
ATOM 4026 N N . ALA B 1 160 ? 23.594 -14.539 -21.031 1 98.25 160 ALA B N 1
ATOM 4027 C CA . ALA B 1 160 ? 24.906 -14.812 -21.609 1 98.25 160 ALA B CA 1
ATOM 4028 C C . ALA B 1 160 ? 25.703 -13.523 -21.766 1 98.25 160 ALA B C 1
ATOM 4030 O O . ALA B 1 160 ? 26.906 -13.5 -21.5 1 98.25 160 ALA B O 1
ATOM 4031 N N . GLU B 1 161 ? 25.031 -12.5 -22.188 1 98.31 161 GLU B N 1
ATOM 4032 C CA . GLU B 1 161 ? 25.703 -11.203 -22.312 1 98.31 161 GLU B CA 1
ATOM 4033 C C . GLU B 1 161 ? 26.219 -10.719 -20.969 1 98.31 161 GLU B C 1
ATOM 4035 O O . GLU B 1 161 ? 27.359 -10.234 -20.875 1 98.31 161 GLU B O 1
ATOM 4040 N N . LEU B 1 162 ? 25.422 -10.852 -19.953 1 98.25 162 LEU B N 1
ATOM 4041 C CA . LEU B 1 162 ? 25.797 -10.43 -18.609 1 98.25 162 LEU B CA 1
ATOM 4042 C C . LEU B 1 162 ? 26.969 -11.25 -18.094 1 98.25 162 LEU B C 1
ATOM 4044 O O . LEU B 1 162 ? 27.891 -10.703 -17.484 1 98.25 162 LEU B O 1
ATOM 4048 N N . GLU B 1 163 ? 26.906 -12.523 -18.375 1 97.62 163 GLU B N 1
ATOM 4049 C CA . GLU B 1 163 ? 27.984 -13.398 -17.922 1 97.62 163 GLU B CA 1
ATOM 4050 C C . GLU B 1 163 ? 29.297 -13.047 -18.609 1 97.62 163 GLU B C 1
ATOM 4052 O O . GLU B 1 163 ? 30.359 -13.094 -18 1 97.62 163 GLU B O 1
ATOM 4057 N N . ALA B 1 164 ? 29.172 -12.68 -19.859 1 98.12 164 ALA B N 1
ATOM 4058 C CA . ALA B 1 164 ? 30.359 -12.25 -20.594 1 98.12 164 ALA B CA 1
ATOM 4059 C C . ALA B 1 164 ? 30.953 -10.977 -19.984 1 98.12 164 ALA B C 1
ATOM 4061 O O . ALA B 1 164 ? 32.156 -10.742 -20.078 1 98.12 164 ALA B O 1
ATOM 4062 N N . GLU B 1 165 ? 30.156 -10.234 -19.359 1 97.56 165 GLU B N 1
ATOM 4063 C CA . GLU B 1 165 ? 30.578 -8.984 -18.734 1 97.56 165 GLU B CA 1
ATOM 4064 C C . GLU B 1 165 ? 31.031 -9.203 -17.297 1 97.56 165 GLU B C 1
ATOM 4066 O O . GLU B 1 165 ? 31.391 -8.25 -16.594 1 97.56 165 GLU B O 1
ATOM 4071 N N . GLY B 1 166 ? 30.922 -10.477 -16.781 1 97.62 166 GLY B N 1
ATOM 4072 C CA . GLY B 1 166 ? 31.406 -10.805 -15.445 1 97.62 166 GLY B CA 1
ATOM 4073 C C . GLY B 1 166 ? 30.312 -10.805 -14.398 1 97.62 166 GLY B C 1
ATOM 4074 O O . GLY B 1 166 ? 30.594 -10.875 -13.195 1 97.62 166 GLY B O 1
ATOM 4075 N N . HIS B 1 167 ? 29.078 -10.711 -14.859 1 98.12 167 HIS B N 1
ATOM 4076 C CA . HIS B 1 167 ? 27.938 -10.742 -13.945 1 98.12 167 HIS B CA 1
ATOM 4077 C C . HIS B 1 167 ? 27.312 -12.133 -13.898 1 98.12 167 HIS B C 1
ATOM 4079 O O . HIS B 1 167 ? 27.688 -13.008 -14.68 1 98.12 167 HIS B O 1
ATOM 4085 N N . ARG B 1 168 ? 26.5 -12.328 -12.906 1 98.06 168 ARG B N 1
ATOM 4086 C CA . ARG B 1 168 ? 25.688 -13.531 -12.797 1 98.06 168 ARG B CA 1
ATOM 4087 C C . ARG B 1 168 ? 24.203 -13.172 -12.703 1 98.06 168 ARG B C 1
ATOM 4089 O O . ARG B 1 168 ? 23.812 -12.312 -11.914 1 98.06 168 ARG B O 1
ATOM 4096 N N . ALA B 1 169 ? 23.406 -13.875 -13.523 1 98 169 ALA B N 1
ATOM 4097 C CA . ALA B 1 169 ? 21.984 -13.555 -13.555 1 98 169 ALA B CA 1
ATOM 4098 C C . ALA B 1 169 ? 21.141 -14.805 -13.328 1 98 169 ALA B C 1
ATOM 4100 O O . ALA B 1 169 ? 21.422 -15.867 -13.891 1 98 169 ALA B O 1
ATOM 4101 N N . ILE B 1 170 ? 20.172 -14.703 -12.484 1 97 170 ILE B N 1
ATOM 4102 C CA . ILE B 1 170 ? 19.203 -15.773 -12.289 1 97 170 ILE B CA 1
ATOM 4103 C C . ILE B 1 170 ? 17.938 -15.477 -13.086 1 97 170 ILE B C 1
ATOM 4105 O O . ILE B 1 170 ? 17.469 -14.336 -13.117 1 97 170 ILE B O 1
ATOM 4109 N N . ILE B 1 171 ? 17.422 -16.484 -13.773 1 96.44 171 ILE B N 1
ATOM 4110 C CA . ILE B 1 171 ? 16.188 -16.344 -14.547 1 96.44 171 ILE B CA 1
ATOM 4111 C C . ILE B 1 171 ? 15.008 -16.906 -13.75 1 96.44 171 ILE B C 1
ATOM 4113 O O . ILE B 1 171 ? 15.078 -18 -13.211 1 96.44 171 ILE B O 1
ATOM 4117 N N . VAL B 1 172 ? 13.992 -16.078 -13.633 1 94.25 172 VAL B N 1
ATOM 4118 C CA . VAL B 1 172 ? 12.766 -16.453 -12.945 1 94.25 172 VAL B CA 1
ATOM 4119 C C . VAL B 1 172 ? 11.586 -16.391 -13.914 1 94.25 172 VAL B C 1
ATOM 4121 O O . VAL B 1 172 ? 11.375 -15.367 -14.57 1 94.25 172 VAL B O 1
ATOM 4124 N N . ARG B 1 173 ? 10.758 -17.391 -13.914 1 89.31 173 ARG B N 1
ATOM 4125 C CA . ARG B 1 173 ? 9.625 -17.438 -14.836 1 89.31 173 ARG B CA 1
ATOM 4126 C C . ARG B 1 173 ? 8.492 -16.531 -14.367 1 89.31 173 ARG B C 1
ATOM 4128 O O . ARG B 1 173 ? 8.516 -16.031 -13.234 1 89.31 173 ARG B O 1
ATOM 4135 N N . ALA B 1 174 ? 7.48 -16.406 -15.25 1 86.5 174 ALA B N 1
ATOM 4136 C CA . ALA B 1 174 ? 6.34 -15.539 -14.984 1 86.5 174 ALA B CA 1
ATOM 4137 C C . ALA B 1 174 ? 5.656 -15.906 -13.672 1 86.5 174 ALA B C 1
ATOM 4139 O O . ALA B 1 174 ? 5.578 -17.078 -13.312 1 86.5 174 ALA B O 1
ATOM 4140 N N . GLY B 1 175 ? 5.25 -14.867 -12.977 1 86.88 175 GLY B N 1
ATOM 4141 C CA . GLY B 1 175 ? 4.523 -15.07 -11.734 1 86.88 175 GLY B CA 1
ATOM 4142 C C . GLY B 1 175 ? 5.43 -15.43 -10.57 1 86.88 175 GLY B C 1
ATOM 4143 O O . GLY B 1 175 ? 4.953 -15.664 -9.453 1 86.88 175 GLY B O 1
ATOM 4144 N N . GLY B 1 176 ? 6.727 -15.453 -10.836 1 88.12 176 GLY B N 1
ATOM 4145 C CA . GLY B 1 176 ? 7.645 -15.859 -9.781 1 88.12 176 GLY B CA 1
ATOM 4146 C C . GLY B 1 176 ? 7.719 -17.375 -9.609 1 88.12 176 GLY B C 1
ATOM 4147 O O . GLY B 1 176 ? 8.078 -17.859 -8.531 1 88.12 176 GLY B O 1
ATOM 4148 N N . ALA B 1 177 ? 7.336 -18.031 -10.664 1 89.19 177 ALA B N 1
ATOM 4149 C CA . ALA B 1 177 ? 7.336 -19.484 -10.602 1 89.19 177 ALA B CA 1
ATOM 4150 C C . ALA B 1 177 ? 8.758 -20.047 -10.57 1 89.19 177 ALA B C 1
ATOM 4152 O O . ALA B 1 177 ? 9.445 -20.047 -11.594 1 89.19 177 ALA B O 1
ATOM 4153 N N . HIS B 1 178 ? 9.156 -20.438 -9.484 1 93.25 178 HIS B N 1
ATOM 4154 C CA . HIS B 1 178 ? 10.469 -21.016 -9.211 1 93.25 178 HIS B CA 1
ATOM 4155 C C . HIS B 1 178 ? 10.422 -21.953 -8.016 1 93.25 178 HIS B C 1
ATOM 4157 O O . HIS B 1 178 ? 9.742 -21.688 -7.023 1 93.25 178 HIS B O 1
ATOM 4163 N N . PRO B 1 179 ? 11.125 -23.031 -8.109 1 94.06 179 PRO B N 1
ATOM 4164 C CA . PRO B 1 179 ? 11.062 -24.016 -7.023 1 94.06 179 PRO B CA 1
ATOM 4165 C C . PRO B 1 179 ? 11.484 -23.422 -5.676 1 94.06 179 PRO B C 1
ATOM 4167 O O . PRO B 1 179 ? 10.984 -23.844 -4.633 1 94.06 179 PRO B O 1
ATOM 4170 N N . LEU B 1 180 ? 12.312 -22.469 -5.688 1 95.25 180 LEU B N 1
ATOM 4171 C CA . LEU B 1 180 ? 12.805 -21.844 -4.461 1 95.25 180 LEU B CA 1
ATOM 4172 C C . LEU B 1 180 ? 11.695 -21.031 -3.787 1 95.25 180 LEU B C 1
ATOM 4174 O O . LEU B 1 180 ? 11.797 -20.703 -2.604 1 95.25 180 LEU B O 1
ATOM 4178 N N . ALA B 1 181 ? 10.648 -20.781 -4.496 1 96.31 181 ALA B N 1
ATOM 4179 C CA . ALA B 1 181 ? 9.758 -19.703 -4.078 1 96.31 181 ALA B CA 1
ATOM 4180 C C . ALA B 1 181 ? 8.492 -20.25 -3.436 1 96.31 181 ALA B C 1
ATOM 4182 O O . ALA B 1 181 ? 7.863 -19.578 -2.613 1 96.31 181 ALA B O 1
ATOM 4183 N N . PHE B 1 182 ? 8.086 -21.469 -3.729 1 96.62 182 PHE B N 1
ATOM 4184 C CA . PHE B 1 182 ? 6.738 -21.922 -3.434 1 96.62 182 PHE B CA 1
ATOM 4185 C C . PHE B 1 182 ? 6.523 -22.062 -1.931 1 96.62 182 PHE B C 1
ATOM 4187 O O . PHE B 1 182 ? 5.391 -22.016 -1.452 1 96.62 182 PHE B O 1
ATOM 4194 N N . VAL B 1 183 ? 7.609 -22.188 -1.146 1 97.62 183 VAL B N 1
ATOM 4195 C CA . VAL B 1 183 ? 7.523 -22.312 0.304 1 97.62 183 VAL B CA 1
ATOM 4196 C C . VAL B 1 183 ? 6.984 -21.031 0.915 1 97.62 183 VAL B C 1
ATOM 4198 O O . VAL B 1 183 ? 6.488 -21.031 2.043 1 97.62 183 VAL B O 1
ATOM 4201 N N . ALA B 1 184 ? 7.055 -19.969 0.182 1 97.94 184 ALA B N 1
ATOM 4202 C CA . ALA B 1 184 ? 6.648 -18.656 0.667 1 97.94 184 ALA B CA 1
ATOM 4203 C C . ALA B 1 184 ? 5.195 -18.656 1.13 1 97.94 184 ALA B C 1
ATOM 4205 O O . ALA B 1 184 ? 4.871 -18.125 2.189 1 97.94 184 ALA B O 1
ATOM 4206 N N . HIS B 1 185 ? 4.348 -19.312 0.385 1 98.12 185 HIS B N 1
ATOM 4207 C CA . HIS B 1 185 ? 2.928 -19.234 0.697 1 98.12 185 HIS B CA 1
ATOM 4208 C C . HIS B 1 185 ? 2.523 -20.297 1.714 1 98.12 185 HIS B C 1
ATOM 4210 O O . HIS B 1 185 ? 1.407 -20.266 2.236 1 98.12 185 HIS B O 1
ATOM 4216 N N . ALA B 1 186 ? 3.424 -21.234 2.014 1 98.44 186 ALA B N 1
ATOM 4217 C CA . ALA B 1 186 ? 3.209 -22.016 3.229 1 98.44 186 ALA B CA 1
ATOM 4218 C C . ALA B 1 186 ? 3.223 -21.125 4.465 1 98.44 186 ALA B C 1
ATOM 4220 O O . ALA B 1 186 ? 2.432 -21.328 5.391 1 98.44 186 ALA B O 1
ATOM 4221 N N . LEU B 1 187 ? 4.062 -20.156 4.395 1 97.75 187 LEU B N 1
ATOM 4222 C CA . LEU B 1 187 ? 4.121 -19.172 5.48 1 97.75 187 LEU B CA 1
ATOM 4223 C C . LEU B 1 187 ? 2.855 -18.328 5.523 1 97.75 187 LEU B C 1
ATOM 4225 O O . LEU B 1 187 ? 2.344 -18.016 6.602 1 97.75 187 LEU B O 1
ATOM 4229 N N . THR B 1 188 ? 2.41 -17.922 4.324 1 98.31 188 THR B N 1
ATOM 4230 C CA . THR B 1 188 ? 1.162 -17.172 4.254 1 98.31 188 THR B CA 1
ATOM 4231 C C . THR B 1 188 ? 0.03 -17.938 4.938 1 98.31 188 THR B C 1
ATOM 4233 O O . THR B 1 188 ? -0.727 -17.359 5.723 1 98.31 188 THR B O 1
ATOM 4236 N N . PHE B 1 189 ? -0.025 -19.203 4.656 1 98.56 189 PHE B N 1
ATOM 4237 C CA . PHE B 1 189 ? -1.073 -20.047 5.207 1 98.56 189 PHE B CA 1
ATOM 4238 C C . PHE B 1 189 ? -0.941 -20.156 6.723 1 98.56 189 PHE B C 1
ATOM 4240 O O . PHE B 1 189 ? -1.919 -19.984 7.449 1 98.56 189 PHE B O 1
ATOM 4247 N N . VAL B 1 190 ? 0.246 -20.422 7.176 1 98.12 190 VAL B N 1
ATOM 4248 C CA . VAL B 1 190 ? 0.515 -20.578 8.602 1 98.12 190 VAL B CA 1
ATOM 4249 C C . VAL B 1 190 ? 0.165 -19.297 9.336 1 98.12 190 VAL B C 1
ATOM 4251 O O . VAL B 1 190 ? -0.449 -19.328 10.406 1 98.12 190 VAL B O 1
ATOM 4254 N N . GLU B 1 191 ? 0.539 -18.188 8.789 1 98.25 191 GLU B N 1
ATOM 4255 C CA . GLU B 1 191 ? 0.195 -16.891 9.383 1 98.25 191 GLU B CA 1
ATOM 4256 C C . GLU B 1 191 ? -1.317 -16.734 9.492 1 98.25 191 GLU B C 1
ATOM 4258 O O . GLU B 1 191 ? -1.822 -16.266 10.516 1 98.25 191 GLU B O 1
ATOM 4263 N N . MET B 1 192 ? -2.014 -17.078 8.414 1 98.19 192 MET B N 1
ATOM 4264 C CA . MET B 1 192 ? -3.469 -16.969 8.414 1 98.19 192 MET B CA 1
ATOM 4265 C C . MET B 1 192 ? -4.078 -17.812 9.531 1 98.19 192 MET B C 1
ATOM 4267 O O . MET B 1 192 ? -4.992 -17.375 10.227 1 98.19 192 MET B O 1
ATOM 4271 N N . LEU B 1 193 ? -3.561 -19.016 9.703 1 97.94 193 LEU B N 1
ATOM 4272 C CA . LEU B 1 193 ? -4.062 -19.906 10.742 1 97.94 193 LEU B CA 1
ATOM 4273 C C . LEU B 1 193 ? -3.812 -19.312 12.125 1 97.94 193 LEU B C 1
ATOM 4275 O O . LEU B 1 193 ? -4.711 -19.312 12.977 1 97.94 193 LEU B O 1
ATOM 4279 N N . GLU B 1 194 ? -2.619 -18.844 12.32 1 98 194 GLU B N 1
ATOM 4280 C CA . GLU B 1 194 ? -2.254 -18.281 13.617 1 98 194 GLU B CA 1
ATOM 4281 C C . GLU B 1 194 ? -3.062 -17.016 13.922 1 98 194 GLU B C 1
ATOM 4283 O O . GLU B 1 194 ? -3.551 -16.844 15.039 1 98 194 GLU B O 1
ATOM 4288 N N . GLN B 1 195 ? -3.209 -16.203 12.953 1 98.25 195 GLN B N 1
ATOM 4289 C CA . GLN B 1 195 ? -3.934 -14.953 13.125 1 98.25 195 GLN B CA 1
ATOM 4290 C C . GLN B 1 195 ? -5.426 -15.203 13.32 1 98.25 195 GLN B C 1
ATOM 4292 O O . GLN B 1 195 ? -6.07 -14.523 14.125 1 98.25 195 GLN B O 1
ATOM 4297 N N . SER B 1 196 ? -5.973 -16.125 12.547 1 97.75 196 SER B N 1
ATOM 4298 C CA . SER B 1 196 ? -7.375 -16.469 12.742 1 97.75 196 SER B CA 1
ATOM 4299 C C . SER B 1 196 ? -7.613 -17.062 14.133 1 97.75 196 SER B C 1
ATOM 4301 O O . SER B 1 196 ? -8.57 -16.703 14.812 1 97.75 196 SER B O 1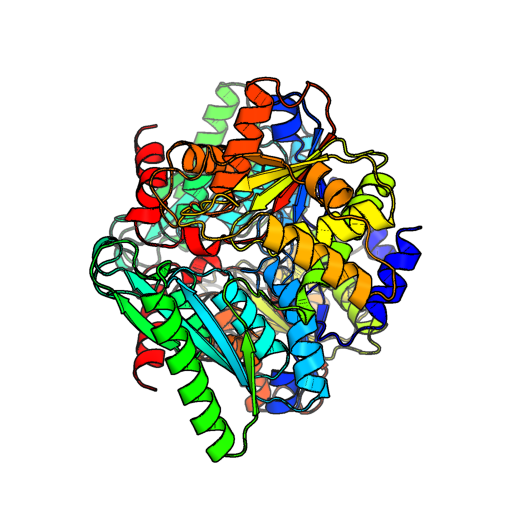
ATOM 4303 N N . LYS B 1 197 ? -6.742 -17.922 14.586 1 96.31 197 LYS B N 1
ATOM 4304 C CA . LYS B 1 197 ? -6.848 -18.531 15.914 1 96.31 197 LYS B CA 1
ATOM 4305 C C . LYS B 1 197 ? -6.77 -17.469 17 1 96.31 197 LYS B C 1
ATOM 4307 O O . LYS B 1 197 ? -7.523 -17.516 17.984 1 96.31 197 LYS B O 1
ATOM 4312 N N . SER B 1 198 ? -5.883 -16.562 16.844 1 96.56 198 SER B N 1
ATOM 4313 C CA . SER B 1 198 ? -5.715 -15.477 17.812 1 96.56 198 SER B CA 1
ATOM 4314 C C . SER B 1 198 ? -6.973 -14.617 17.906 1 96.56 198 SER B C 1
ATOM 4316 O O . SER B 1 198 ? -7.234 -14 18.938 1 96.56 198 SER B O 1
ATOM 4318 N N . SER B 1 199 ? -7.684 -14.633 16.828 1 94.75 199 SER B N 1
ATOM 4319 C CA . SER B 1 199 ? -8.922 -13.867 16.812 1 94.75 199 SER B CA 1
ATOM 4320 C C . SER B 1 199 ? -10.109 -14.719 17.25 1 94.75 199 SER B C 1
ATOM 4322 O O . SER B 1 199 ? -11.258 -14.289 17.156 1 94.75 199 SER B O 1
ATOM 4324 N N . GLY B 1 200 ? -9.883 -15.977 17.578 1 95.94 200 GLY B N 1
ATOM 4325 C CA . GLY B 1 200 ? -10.914 -16.875 18.062 1 95.94 200 GLY B CA 1
ATOM 4326 C C . GLY B 1 200 ? -11.758 -17.469 16.953 1 95.94 200 GLY B C 1
ATOM 4327 O O . GLY B 1 200 ? -12.914 -17.828 17.172 1 95.94 200 GLY B O 1
ATOM 4328 N N . VAL B 1 201 ? -11.195 -17.484 15.789 1 96.44 201 VAL B N 1
ATOM 4329 C CA . VAL B 1 201 ? -11.969 -17.922 14.625 1 96.44 201 VAL B CA 1
ATOM 4330 C C . VAL B 1 201 ? -11.297 -19.125 13.969 1 96.44 201 VAL B C 1
ATOM 4332 O O . VAL B 1 201 ? -10.07 -19.172 13.859 1 96.44 201 VAL B O 1
ATOM 4335 N N . GLU B 1 202 ? -12.094 -20.109 13.617 1 97.38 202 GLU B N 1
ATOM 4336 C CA . GLU B 1 202 ? -11.641 -21.188 12.75 1 97.38 202 GLU B CA 1
ATOM 4337 C C . GLU B 1 202 ? -12.164 -21.016 11.328 1 97.38 202 GLU B C 1
ATOM 4339 O O . GLU B 1 202 ? -13.375 -20.984 11.102 1 97.38 202 GLU B O 1
ATOM 4344 N N . LEU B 1 203 ? -11.312 -20.938 10.375 1 98.5 203 LEU B N 1
ATOM 4345 C CA . LEU B 1 203 ? -11.703 -20.672 8.992 1 98.5 203 LEU B CA 1
ATOM 4346 C C . LEU B 1 203 ? -12.328 -21.906 8.352 1 98.5 203 LEU B C 1
ATOM 4348 O O . LEU B 1 203 ? -11.812 -23.016 8.484 1 98.5 203 LEU B O 1
ATOM 4352 N N . ASP B 1 204 ? -13.398 -21.656 7.66 1 98.81 204 ASP B N 1
ATOM 4353 C CA . ASP B 1 204 ? -14.031 -22.688 6.852 1 98.81 204 ASP B CA 1
ATOM 4354 C C . ASP B 1 204 ? -13.445 -22.719 5.441 1 98.81 204 ASP B C 1
ATOM 4356 O O . ASP B 1 204 ? -13.195 -23.797 4.891 1 98.81 204 ASP B O 1
ATOM 4360 N N . TYR B 1 205 ? -13.195 -21.547 4.906 1 98.81 205 TYR B N 1
ATOM 4361 C CA . TYR B 1 205 ? -12.75 -21.422 3.523 1 98.81 205 TYR B CA 1
ATOM 4362 C C . TYR B 1 205 ? -11.641 -20.375 3.41 1 98.81 205 TYR B C 1
ATOM 4364 O O . TYR B 1 205 ? -11.648 -19.375 4.129 1 98.81 205 TYR B O 1
ATOM 4372 N N . ILE B 1 206 ? -10.75 -20.609 2.549 1 98.88 206 ILE B N 1
ATOM 4373 C CA . ILE B 1 206 ? -9.812 -19.609 2.051 1 98.88 206 ILE B CA 1
ATOM 4374 C C . ILE B 1 206 ? -9.969 -19.469 0.538 1 98.88 206 ILE B C 1
ATOM 4376 O O . ILE B 1 206 ? -9.828 -20.438 -0.203 1 98.88 206 ILE B O 1
ATOM 4380 N N . TYR B 1 207 ? -10.336 -18.281 0.116 1 98.88 207 TYR B N 1
ATOM 4381 C CA . TYR B 1 207 ? -10.438 -17.953 -1.301 1 98.88 207 TYR B CA 1
ATOM 4382 C C . TYR B 1 207 ? -9.188 -17.219 -1.781 1 98.88 207 TYR B C 1
ATOM 4384 O O . TYR B 1 207 ? -8.602 -16.438 -1.044 1 98.88 207 TYR B O 1
ATOM 4392 N N . HIS B 1 208 ? -8.781 -17.484 -2.969 1 98.44 208 HIS B N 1
ATOM 4393 C CA . HIS B 1 208 ? -7.699 -16.766 -3.625 1 98.44 208 HIS B CA 1
ATOM 4394 C C . HIS B 1 208 ? -7.867 -16.781 -5.141 1 98.44 208 HIS B C 1
ATOM 4396 O O . HIS B 1 208 ? -8.695 -17.516 -5.672 1 98.44 208 HIS B O 1
ATOM 4402 N N . THR B 1 209 ? -7.152 -15.867 -5.758 1 97.5 209 THR B N 1
ATOM 4403 C CA . THR B 1 209 ? -7.109 -15.812 -7.211 1 97.5 209 THR B CA 1
ATOM 4404 C C . THR B 1 209 ? -5.961 -16.656 -7.754 1 97.5 209 THR B C 1
ATOM 4406 O O . THR B 1 209 ? -4.828 -16.547 -7.277 1 97.5 209 THR B O 1
ATOM 4409 N N . ALA B 1 210 ? -6.305 -17.484 -8.727 1 94.56 210 ALA B N 1
ATOM 4410 C CA . ALA B 1 210 ? -5.289 -18.375 -9.273 1 94.56 210 ALA B CA 1
ATOM 4411 C C . ALA B 1 210 ? -4.953 -18.016 -10.719 1 94.56 210 ALA B C 1
ATOM 4413 O O . ALA B 1 210 ? -5.828 -18.016 -11.586 1 94.56 210 ALA B O 1
ATOM 4414 N N . GLY B 1 211 ? -3.717 -17.656 -10.938 1 89.88 211 GLY B N 1
ATOM 4415 C CA . GLY B 1 211 ? -3.186 -17.391 -12.273 1 89.88 211 GLY B CA 1
ATOM 4416 C C . GLY B 1 211 ? -2.09 -18.359 -12.672 1 89.88 211 GLY B C 1
ATOM 4417 O O . GLY B 1 211 ? -2.371 -19.453 -13.172 1 89.88 211 GLY B O 1
ATOM 4418 N N . THR B 1 212 ? -0.856 -18.078 -12.234 1 82.25 212 THR B N 1
ATOM 4419 C CA . THR B 1 212 ? 0.296 -18.891 -12.625 1 82.25 212 THR B CA 1
ATOM 4420 C C . THR B 1 212 ? 0.493 -20.062 -11.656 1 82.25 212 THR B C 1
ATOM 4422 O O . THR B 1 212 ? 1.458 -20.812 -11.781 1 82.25 212 THR B O 1
ATOM 4425 N N . GLY B 1 213 ? -0.358 -20.203 -10.742 1 90.69 213 GLY B N 1
ATOM 4426 C CA . GLY B 1 213 ? -0.294 -21.328 -9.828 1 90.69 213 GLY B CA 1
ATOM 4427 C C . GLY B 1 213 ? 0.876 -21.266 -8.867 1 90.69 213 GLY B C 1
ATOM 4428 O O . GLY B 1 213 ? 1.53 -22.266 -8.602 1 90.69 213 GLY B O 1
ATOM 4429 N N . THR B 1 214 ? 1.075 -20.062 -8.352 1 91.75 214 THR B N 1
ATOM 4430 C CA . THR B 1 214 ? 2.238 -19.922 -7.488 1 91.75 214 THR B CA 1
ATOM 4431 C C . THR B 1 214 ? 1.815 -19.812 -6.023 1 91.75 214 THR B C 1
ATOM 4433 O O . THR B 1 214 ? 2.609 -20.094 -5.121 1 91.75 214 THR B O 1
ATOM 4436 N N . ALA B 1 215 ? 0.607 -19.484 -5.762 1 95.38 215 ALA B N 1
ATOM 4437 C CA . ALA B 1 215 ? 0.167 -19.312 -4.375 1 95.38 215 ALA B CA 1
ATOM 4438 C C . ALA B 1 215 ? -0.34 -20.641 -3.803 1 95.38 215 ALA B C 1
ATOM 4440 O O . ALA B 1 215 ? 0.035 -21.031 -2.693 1 95.38 215 ALA B O 1
ATOM 4441 N N . LEU B 1 216 ? -1.085 -21.344 -4.586 1 97.62 216 LEU B N 1
ATOM 4442 C CA . LEU B 1 216 ? -1.821 -22.516 -4.102 1 97.62 216 LEU B CA 1
ATOM 4443 C C . LEU B 1 216 ? -0.867 -23.609 -3.635 1 97.62 216 LEU B C 1
ATOM 4445 O O . LEU B 1 216 ? -1.053 -24.188 -2.559 1 97.62 216 LEU B O 1
ATOM 4449 N N . PRO B 1 217 ? 0.191 -23.906 -4.379 1 98 217 PRO B N 1
ATOM 4450 C CA . PRO B 1 217 ? 1.047 -25.031 -3.953 1 98 217 PRO B CA 1
ATOM 4451 C C . PRO B 1 217 ? 1.604 -24.828 -2.543 1 98 217 PRO B C 1
ATOM 4453 O O . PRO B 1 217 ? 1.586 -25.766 -1.738 1 98 217 PRO B O 1
ATOM 4456 N N . GLY B 1 218 ? 2.062 -23.656 -2.254 1 98.31 218 GLY B N 1
ATOM 4457 C CA . GLY B 1 218 ? 2.574 -23.391 -0.918 1 98.31 218 GLY B CA 1
ATOM 4458 C C . GLY B 1 218 ? 1.506 -23.469 0.157 1 98.31 218 GLY B C 1
ATOM 4459 O O . GLY B 1 218 ? 1.729 -24.062 1.22 1 98.31 218 GLY B O 1
ATOM 4460 N N . MET B 1 219 ? 0.398 -22.891 -0.109 1 98.56 219 MET B N 1
ATOM 4461 C CA . MET B 1 219 ? -0.695 -22.922 0.859 1 98.56 219 MET B CA 1
ATOM 4462 C C . MET B 1 219 ? -1.166 -24.344 1.109 1 98.56 219 MET B C 1
ATOM 4464 O O . MET B 1 219 ? -1.4 -24.734 2.256 1 98.56 219 MET B O 1
ATOM 4468 N N . LEU B 1 220 ? -1.267 -25.125 0.025 1 98.56 220 LEU B N 1
ATOM 4469 C CA . LEU B 1 220 ? -1.696 -26.5 0.153 1 98.56 220 LEU B CA 1
ATOM 4470 C C . LEU B 1 220 ? -0.691 -27.312 0.968 1 98.56 220 LEU B C 1
ATOM 4472 O O . LEU B 1 220 ? -1.079 -28.141 1.797 1 98.56 220 LEU B O 1
ATOM 4476 N N . ALA B 1 221 ? 0.549 -27.094 0.682 1 98.62 221 ALA B N 1
ATOM 4477 C CA . ALA B 1 221 ? 1.568 -27.781 1.471 1 98.62 221 ALA B CA 1
ATOM 4478 C C . ALA B 1 221 ? 1.435 -27.438 2.953 1 98.62 221 ALA B C 1
ATOM 4480 O O . ALA B 1 221 ? 1.486 -28.328 3.805 1 98.62 221 ALA B O 1
ATOM 4481 N N . GLY B 1 222 ? 1.269 -26.141 3.262 1 98.44 222 GLY B N 1
ATOM 4482 C CA . GLY B 1 222 ? 1.052 -25.734 4.641 1 98.44 222 GLY B CA 1
ATOM 4483 C C . GLY B 1 222 ? -0.147 -26.422 5.281 1 98.44 222 GLY B C 1
ATOM 4484 O O . GLY B 1 222 ? -0.074 -26.875 6.422 1 98.44 222 GLY B O 1
ATOM 4485 N N . LYS B 1 223 ? -1.209 -26.5 4.516 1 98.56 223 LYS B N 1
ATOM 4486 C CA . LYS B 1 223 ? -2.432 -27.125 4.996 1 98.56 223 LYS B CA 1
ATOM 4487 C C . LYS B 1 223 ? -2.193 -28.594 5.324 1 98.56 223 LYS B C 1
ATOM 4489 O O . LYS B 1 223 ? -2.566 -29.062 6.402 1 98.56 223 LYS B O 1
ATOM 4494 N N . LEU B 1 224 ? -1.589 -29.281 4.387 1 98.5 224 LEU B N 1
ATOM 4495 C CA . LEU B 1 224 ? -1.377 -30.703 4.539 1 98.5 224 LEU B CA 1
ATOM 4496 C C . LEU B 1 224 ? -0.379 -31 5.656 1 98.5 224 LEU B C 1
ATOM 4498 O O . LEU B 1 224 ? -0.527 -31.969 6.391 1 98.5 224 LEU B O 1
ATOM 4502 N N . LEU B 1 225 ? 0.602 -30.141 5.836 1 98.19 225 LEU B N 1
ATOM 4503 C CA . LEU B 1 225 ? 1.584 -30.297 6.902 1 98.19 225 LEU B CA 1
ATOM 4504 C C . LEU B 1 225 ? 0.938 -30.078 8.266 1 98.19 225 LEU B C 1
ATOM 4506 O O . LEU B 1 225 ? 1.285 -30.766 9.234 1 98.19 225 LEU B O 1
ATOM 4510 N N . THR B 1 226 ? 0.004 -29.156 8.367 1 97.75 226 THR B N 1
ATOM 4511 C CA . THR B 1 226 ? -0.578 -28.781 9.656 1 97.75 226 THR B CA 1
ATOM 4512 C C . THR B 1 226 ? -1.835 -29.609 9.93 1 97.75 226 THR B C 1
ATOM 4514 O O . THR B 1 226 ? -2.328 -29.625 11.062 1 97.75 226 THR B O 1
ATOM 4517 N N . GLY B 1 227 ? -2.402 -30.203 8.898 1 97.38 227 GLY B N 1
ATOM 4518 C CA . GLY B 1 227 ? -3.623 -30.984 9.047 1 97.38 227 GLY B CA 1
ATOM 4519 C C . GLY B 1 227 ? -4.859 -30.125 9.219 1 97.38 227 GLY B C 1
ATOM 4520 O O . GLY B 1 227 ? -5.844 -30.547 9.82 1 97.38 227 GLY B O 1
ATOM 4521 N N . SER B 1 228 ? -4.805 -28.891 8.75 1 97.5 228 SER B N 1
ATOM 4522 C CA . SER B 1 228 ? -5.926 -27.969 8.875 1 97.5 228 SER B CA 1
ATOM 4523 C C . SER B 1 228 ? -7.117 -28.438 8.039 1 97.5 228 SER B C 1
ATOM 4525 O O . SER B 1 228 ? -6.945 -28.906 6.914 1 97.5 228 SER B O 1
ATOM 4527 N N . PRO B 1 229 ? -8.32 -28.281 8.531 1 97.44 229 PRO B N 1
ATOM 4528 C CA . PRO B 1 229 ? -9.508 -28.703 7.785 1 97.44 229 PRO B CA 1
ATOM 4529 C C . PRO B 1 229 ? -10.016 -27.641 6.82 1 97.44 229 PRO B C 1
ATOM 4531 O O . PRO B 1 229 ? -10.992 -27.859 6.098 1 97.44 229 PRO B O 1
ATOM 4534 N N . VAL B 1 230 ? -9.406 -26.469 6.77 1 98.31 230 VAL B N 1
ATOM 4535 C CA . VAL B 1 230 ? -9.891 -25.375 5.949 1 98.31 230 VAL B CA 1
ATOM 4536 C C . VAL B 1 230 ? -9.977 -25.812 4.488 1 98.31 230 VAL B C 1
ATOM 4538 O O . VAL B 1 230 ? -9.156 -26.609 4.023 1 98.31 230 VAL B O 1
ATOM 4541 N N . LYS B 1 231 ? -10.93 -25.359 3.77 1 98.62 231 LYS B N 1
ATOM 4542 C CA . LYS B 1 231 ? -11.086 -25.672 2.352 1 98.62 231 LYS B CA 1
ATOM 4543 C C . LYS B 1 231 ? -10.633 -24.5 1.479 1 98.62 231 LYS B C 1
ATOM 4545 O O . LYS B 1 231 ? -11.078 -23.359 1.668 1 98.62 231 LYS B O 1
ATOM 4550 N N . PHE B 1 232 ? -9.789 -24.812 0.517 1 98.56 232 PHE B N 1
ATOM 4551 C CA . PHE B 1 232 ? -9.367 -23.797 -0.447 1 98.56 232 PHE B CA 1
ATOM 4552 C C . PHE B 1 232 ? -10.359 -23.719 -1.605 1 98.56 232 PHE B C 1
ATOM 4554 O O . PHE B 1 232 ? -10.859 -24.734 -2.078 1 98.56 232 PHE B O 1
ATOM 4561 N N . ARG B 1 233 ? -10.672 -22.547 -2 1 98.62 233 ARG B N 1
ATOM 4562 C CA . ARG B 1 233 ? -11.398 -22.25 -3.23 1 98.62 233 ARG B CA 1
ATOM 4563 C C . ARG B 1 233 ? -10.586 -21.312 -4.129 1 98.62 233 ARG B C 1
ATOM 4565 O O . ARG B 1 233 ? -10.336 -20.172 -3.77 1 98.62 233 ARG B O 1
ATOM 4572 N N . SER B 1 234 ? -10.227 -21.859 -5.297 1 98.38 234 SER B N 1
ATOM 4573 C CA . SER B 1 234 ? -9.391 -21.094 -6.223 1 98.38 234 SER B CA 1
ATOM 4574 C C . SER B 1 234 ? -10.203 -20.578 -7.406 1 98.38 234 SER B C 1
ATOM 4576 O O . SER B 1 234 ? -10.719 -21.359 -8.203 1 98.38 234 SER B O 1
ATOM 4578 N N . ILE B 1 235 ? -10.32 -19.25 -7.477 1 98.31 235 ILE B N 1
ATOM 4579 C CA . ILE B 1 235 ? -10.938 -18.625 -8.641 1 98.31 235 ILE B CA 1
ATOM 4580 C C . ILE B 1 235 ? -9.875 -18.328 -9.695 1 98.31 235 ILE B C 1
ATOM 4582 O O . ILE B 1 235 ? -8.961 -17.531 -9.461 1 98.31 235 ILE B O 1
ATOM 4586 N N . THR B 1 236 ? -9.977 -18.969 -10.859 1 95.31 236 THR B N 1
ATOM 4587 C CA . THR B 1 236 ? -8.898 -18.875 -11.836 1 95.31 236 THR B CA 1
ATOM 4588 C C . THR B 1 236 ? -9.141 -17.734 -12.805 1 95.31 236 THR B C 1
ATOM 4590 O O . THR B 1 236 ? -10.297 -17.406 -13.109 1 95.31 236 THR B O 1
ATOM 4593 N N . ILE B 1 237 ? -8.078 -17.125 -13.281 1 92 237 ILE B N 1
ATOM 4594 C CA . ILE B 1 237 ? -8.18 -16.016 -14.242 1 92 237 ILE B CA 1
ATOM 4595 C C . ILE B 1 237 ? -7.66 -16.469 -15.602 1 92 237 ILE B C 1
ATOM 4597 O O . ILE B 1 237 ? -7.594 -15.68 -16.547 1 92 237 ILE B O 1
ATOM 4601 N N . ASN B 1 238 ? -7.152 -17.625 -15.711 1 87.44 238 ASN B N 1
ATOM 4602 C CA . ASN B 1 238 ? -6.766 -18.328 -16.938 1 87.44 238 ASN B CA 1
ATOM 4603 C C . ASN B 1 238 ? -7.121 -19.812 -16.875 1 87.44 238 ASN B C 1
ATOM 4605 O O . ASN B 1 238 ? -7.484 -20.312 -15.805 1 87.44 238 ASN B O 1
ATOM 4609 N N . ALA B 1 239 ? -6.961 -20.5 -17.969 1 86.19 239 ALA B N 1
ATOM 4610 C CA . ALA B 1 239 ? -7.398 -21.891 -18.062 1 86.19 239 ALA B CA 1
ATOM 4611 C C . ALA B 1 239 ? -6.445 -22.812 -17.312 1 86.19 239 ALA B C 1
ATOM 4613 O O . ALA B 1 239 ? -5.223 -22.672 -17.406 1 86.19 239 ALA B O 1
ATOM 4614 N N . TYR B 1 240 ? -7.117 -23.703 -16.531 1 86.38 240 TYR B N 1
ATOM 4615 C CA . TYR B 1 240 ? -6.43 -24.797 -15.867 1 86.38 240 TYR B CA 1
ATOM 4616 C C . TYR B 1 240 ? -6.898 -26.141 -16.406 1 86.38 240 TYR B C 1
ATOM 4618 O O . TYR B 1 240 ? -8.086 -26.328 -16.688 1 86.38 240 TYR B O 1
ATOM 4626 N N . GLY B 1 241 ? -6.098 -27.094 -16.625 1 82.25 241 GLY B N 1
ATOM 4627 C CA . GLY B 1 241 ? -6.578 -28.406 -17.016 1 82.25 241 GLY B CA 1
ATOM 4628 C C . GLY B 1 241 ? -5.461 -29.391 -17.297 1 82.25 241 GLY B C 1
ATOM 4629 O O . GLY B 1 241 ? -4.289 -29.016 -17.328 1 82.25 241 GLY B O 1
ATOM 4630 N N . ASP B 1 242 ? -5.727 -30.672 -17.016 1 73.12 242 ASP B N 1
ATOM 4631 C CA . ASP B 1 242 ? -4.773 -31.734 -17.281 1 73.12 242 ASP B CA 1
ATOM 4632 C C . ASP B 1 242 ? -5.051 -32.406 -18.625 1 73.12 242 ASP B C 1
ATOM 4634 O O . ASP B 1 242 ? -4.316 -33.281 -19.062 1 73.12 242 ASP B O 1
ATOM 4638 N N . LYS B 1 243 ? -6.176 -32.031 -19.344 1 59.34 243 LYS B N 1
ATOM 4639 C CA . LYS B 1 243 ? -6.562 -32.844 -20.484 1 59.34 243 LYS B CA 1
ATOM 4640 C C . LYS B 1 243 ? -5.57 -32.688 -21.641 1 59.34 243 LYS B C 1
ATOM 4642 O O . LYS B 1 243 ? -5.074 -31.594 -21.891 1 59.34 243 LYS B O 1
ATOM 4647 N N . ALA B 1 244 ? -5.16 -33.844 -22.062 1 51.16 244 ALA B N 1
ATOM 4648 C CA . ALA B 1 244 ? -4.359 -33.938 -23.281 1 51.16 244 ALA B CA 1
ATOM 4649 C C . ALA B 1 244 ? -4.922 -33.062 -24.375 1 51.16 244 ALA B C 1
ATOM 4651 O O . ALA B 1 244 ? -6.129 -33.062 -24.625 1 51.16 244 ALA B O 1
ATOM 4652 N N . GLY B 1 245 ? -4.203 -32.125 -24.875 1 49.19 245 GLY B N 1
ATOM 4653 C CA . GLY B 1 245 ? -4.629 -31.203 -25.922 1 49.19 245 GLY B CA 1
ATOM 4654 C C . GLY B 1 245 ? -5.008 -29.828 -25.375 1 49.19 245 GLY B C 1
ATOM 4655 O O . GLY B 1 245 ? -5.238 -28.906 -26.156 1 49.19 245 GLY B O 1
ATOM 4656 N N . ASP B 1 246 ? -5.207 -29.828 -24.109 1 51.34 246 ASP B N 1
ATOM 4657 C CA . ASP B 1 246 ? -5.691 -28.578 -23.531 1 51.34 246 ASP B CA 1
ATOM 4658 C C . ASP B 1 246 ? -4.586 -27.516 -23.484 1 51.34 246 ASP B C 1
ATOM 4660 O O . ASP B 1 246 ? -3.432 -27.844 -23.188 1 51.34 246 ASP B O 1
ATOM 4664 N N . VAL B 1 247 ? -4.824 -26.531 -24.281 1 51 247 VAL B N 1
ATOM 4665 C CA . VAL B 1 247 ? -3.977 -25.344 -24.281 1 51 247 VAL B CA 1
ATOM 4666 C C . VAL B 1 247 ? -4.117 -24.625 -22.938 1 51 247 VAL B C 1
ATOM 4668 O O . VAL B 1 247 ? -4.574 -23.469 -22.891 1 51 247 VAL B O 1
ATOM 4671 N N . SER B 1 248 ? -3.916 -25.5 -21.828 1 60.81 248 SER B N 1
ATOM 4672 C CA . SER B 1 248 ? -4.008 -24.859 -20.516 1 60.81 248 SER B CA 1
ATOM 4673 C C . SER B 1 248 ? -2.711 -24.125 -20.172 1 60.81 248 SER B C 1
ATOM 4675 O O . SER B 1 248 ? -1.628 -24.562 -20.578 1 60.81 248 SER B O 1
ATOM 4677 N N . PHE B 1 249 ? -2.953 -23.031 -19.547 1 69.75 249 PHE B N 1
ATOM 4678 C CA . PHE B 1 249 ? -1.802 -22.266 -19.094 1 69.75 249 PHE B CA 1
ATOM 4679 C C . PHE B 1 249 ? -1.056 -23 -17.984 1 69.75 249 PHE B C 1
ATOM 4681 O O . PHE B 1 249 ? 0.176 -23.031 -17.984 1 69.75 249 PHE B O 1
ATOM 4688 N N . ILE B 1 250 ? -1.895 -23.703 -17.109 1 83.12 250 ILE B N 1
ATOM 4689 C CA . ILE B 1 250 ? -1.297 -24.422 -16 1 83.12 250 ILE B CA 1
ATOM 4690 C C . ILE B 1 250 ? -1.997 -25.766 -15.828 1 83.12 250 ILE B C 1
ATOM 4692 O O . ILE B 1 250 ? -3.229 -25.844 -15.766 1 83.12 250 ILE B O 1
ATOM 4696 N N . GLY B 1 251 ? -1.281 -26.891 -15.766 1 87.31 251 GLY B N 1
ATOM 4697 C CA . GLY B 1 251 ? -1.828 -28.203 -15.477 1 87.31 251 GLY B CA 1
ATOM 4698 C C . GLY B 1 251 ? -2.008 -28.469 -13.992 1 87.31 251 GLY B C 1
ATOM 4699 O O . GLY B 1 251 ? -1.231 -27.969 -13.172 1 87.31 251 GLY B O 1
ATOM 4700 N N . ILE B 1 252 ? -3.043 -29.25 -13.734 1 92.94 252 ILE B N 1
ATOM 4701 C CA . ILE B 1 252 ? -3.273 -29.641 -12.344 1 92.94 252 ILE B CA 1
ATOM 4702 C C . ILE B 1 252 ? -2.062 -30.406 -11.812 1 92.94 252 ILE B C 1
ATOM 4704 O O . ILE B 1 252 ? -1.68 -30.234 -10.648 1 92.94 252 ILE B O 1
ATOM 4708 N N . GLN B 1 253 ? -1.497 -31.203 -12.672 1 94 253 GLN B N 1
ATOM 4709 C CA . GLN B 1 253 ? -0.31 -31.953 -12.273 1 94 253 GLN B CA 1
ATOM 4710 C C . GLN B 1 253 ? 0.827 -31.016 -11.875 1 94 253 GLN B C 1
ATOM 4712 O O . GLN B 1 253 ? 1.615 -31.328 -10.984 1 94 253 GLN B O 1
ATOM 4717 N N . THR B 1 254 ? 0.898 -29.906 -12.547 1 93.25 254 THR B N 1
ATOM 4718 C CA . THR B 1 254 ? 1.908 -28.906 -12.188 1 93.25 254 THR B CA 1
ATOM 4719 C C . THR B 1 254 ? 1.736 -28.453 -10.742 1 93.25 254 THR B C 1
ATOM 4721 O O . THR B 1 254 ? 2.719 -28.312 -10.008 1 93.25 254 THR B O 1
ATOM 4724 N N . ILE B 1 255 ? 0.517 -28.25 -10.328 1 96.25 255 ILE B N 1
ATOM 4725 C CA . ILE B 1 255 ? 0.229 -27.859 -8.961 1 96.25 255 ILE B CA 1
ATOM 4726 C C . ILE B 1 255 ? 0.648 -28.969 -7.996 1 96.25 255 ILE B C 1
ATOM 4728 O O . ILE B 1 255 ? 1.299 -28.703 -6.984 1 96.25 255 ILE B O 1
ATOM 4732 N N . VAL B 1 256 ? 0.336 -30.172 -8.383 1 97.56 256 VAL B N 1
ATOM 4733 C CA . VAL B 1 256 ? 0.673 -31.328 -7.562 1 97.56 256 VAL B CA 1
ATOM 4734 C C . VAL B 1 256 ? 2.188 -31.422 -7.391 1 97.56 256 VAL B C 1
ATOM 4736 O O . VAL B 1 256 ? 2.684 -31.562 -6.27 1 97.56 256 VAL B O 1
ATOM 4739 N N . ASP B 1 257 ? 2.879 -31.281 -8.461 1 97.12 257 ASP B N 1
ATOM 4740 C CA . ASP B 1 257 ? 4.336 -31.375 -8.438 1 97.12 257 ASP B CA 1
ATOM 4741 C C . ASP B 1 257 ? 4.945 -30.266 -7.598 1 97.12 257 ASP B C 1
ATOM 4743 O O . ASP B 1 257 ? 5.922 -30.469 -6.875 1 97.12 257 ASP B O 1
ATOM 4747 N N . ARG B 1 258 ? 4.367 -29.109 -7.684 1 97.31 258 ARG B N 1
ATOM 4748 C CA . ARG B 1 258 ? 4.859 -27.969 -6.898 1 97.31 258 ARG B CA 1
ATOM 4749 C C . ARG B 1 258 ? 4.621 -28.188 -5.41 1 97.31 258 ARG B C 1
ATOM 4751 O O . ARG B 1 258 ? 5.457 -27.828 -4.582 1 97.31 258 ARG B O 1
ATOM 4758 N N . VAL B 1 259 ? 3.506 -28.781 -5.066 1 98.62 259 VAL B N 1
ATOM 4759 C CA . VAL B 1 259 ? 3.23 -29.109 -3.672 1 98.62 259 VAL B CA 1
ATOM 4760 C C . VAL B 1 259 ? 4.285 -30.078 -3.152 1 98.62 259 VAL B C 1
ATOM 4762 O O . VAL B 1 259 ? 4.855 -29.875 -2.078 1 98.62 259 VAL B O 1
ATOM 4765 N N . LYS B 1 260 ? 4.543 -31.109 -3.939 1 98.69 260 LYS B N 1
ATOM 4766 C CA . LYS B 1 260 ? 5.551 -32.094 -3.557 1 98.69 260 LYS B CA 1
ATOM 4767 C C . LYS B 1 260 ? 6.922 -31.438 -3.404 1 98.69 260 LYS B C 1
ATOM 4769 O O . LYS B 1 260 ? 7.68 -31.781 -2.494 1 98.69 260 LYS B O 1
ATOM 4774 N N . GLY B 1 261 ? 7.168 -30.531 -4.258 1 98.06 261 GLY B N 1
ATOM 4775 C CA . GLY B 1 261 ? 8.414 -29.781 -4.168 1 98.06 261 GLY B CA 1
ATOM 4776 C C . GLY B 1 261 ? 8.562 -29.016 -2.869 1 98.06 261 GLY B C 1
ATOM 4777 O O . GLY B 1 261 ? 9.656 -28.922 -2.316 1 98.06 261 GLY B O 1
ATOM 4778 N N . VAL B 1 262 ? 7.473 -28.453 -2.389 1 98.31 262 VAL B N 1
ATOM 4779 C CA . VAL B 1 262 ? 7.5 -27.703 -1.135 1 98.31 262 VAL B CA 1
ATOM 4780 C C . VAL B 1 262 ? 7.801 -28.656 0.023 1 98.31 262 VAL B C 1
ATOM 4782 O O . VAL B 1 262 ? 8.609 -28.344 0.898 1 98.31 262 VAL B O 1
ATOM 4785 N N . PHE B 1 263 ? 7.195 -29.859 -0.002 1 98.38 263 PHE B N 1
ATOM 4786 C CA . PHE B 1 263 ? 7.473 -30.859 1.023 1 98.38 263 PHE B CA 1
ATOM 4787 C C . PHE B 1 263 ? 8.945 -31.234 1.029 1 98.38 263 PHE B C 1
ATOM 4789 O O . PHE B 1 263 ? 9.594 -31.219 2.08 1 98.38 263 PHE B O 1
ATOM 4796 N N . GLU B 1 264 ? 9.461 -31.484 -0.099 1 97.88 264 GLU B N 1
ATOM 4797 C CA . GLU B 1 264 ? 10.852 -31.906 -0.226 1 97.88 264 GLU B CA 1
ATOM 4798 C C . GLU B 1 264 ? 11.805 -30.812 0.253 1 97.88 264 GLU B C 1
ATOM 4800 O O . GLU B 1 264 ? 12.781 -31.078 0.955 1 97.88 264 GLU B O 1
ATOM 4805 N N . ARG B 1 265 ? 11.469 -29.625 -0.103 1 96.88 265 ARG B N 1
ATOM 4806 C CA . ARG B 1 265 ? 12.312 -28.484 0.279 1 96.88 265 ARG B CA 1
ATOM 4807 C C . ARG B 1 265 ? 12.32 -28.297 1.793 1 96.88 265 ARG B C 1
ATOM 4809 O O . ARG B 1 265 ? 13.32 -27.844 2.359 1 96.88 265 ARG B O 1
ATOM 4816 N N . LEU B 1 266 ? 11.266 -28.688 2.42 1 97.06 266 LEU B N 1
ATOM 4817 C CA . LEU B 1 266 ? 11.156 -28.531 3.867 1 97.06 266 LEU B CA 1
ATOM 4818 C C . LEU B 1 266 ? 11.625 -29.781 4.59 1 97.06 266 LEU B C 1
ATOM 4820 O O . LEU B 1 266 ? 11.57 -29.859 5.82 1 97.06 266 LEU B O 1
ATOM 4824 N N . GLY B 1 267 ? 11.992 -30.844 3.859 1 95.62 267 GLY B N 1
ATOM 4825 C CA . GLY B 1 267 ? 12.57 -32.031 4.434 1 95.62 267 GLY B CA 1
ATOM 4826 C C . GLY B 1 267 ? 11.523 -33.062 4.828 1 95.62 267 GLY B C 1
ATOM 4827 O O . GLY B 1 267 ? 11.766 -33.906 5.703 1 95.62 267 GLY B O 1
ATOM 4828 N N . TYR B 1 268 ? 10.391 -33 4.227 1 97.25 268 TYR B N 1
ATOM 4829 C CA . TYR B 1 268 ? 9.328 -33.938 4.543 1 97.25 268 TYR B CA 1
ATOM 4830 C C . TYR B 1 268 ? 8.992 -34.781 3.334 1 97.25 268 TYR B C 1
ATOM 4832 O O . TYR B 1 268 ? 9.195 -34.375 2.191 1 97.25 268 TYR B O 1
ATOM 4840 N N . SER B 1 269 ? 8.445 -35.969 3.543 1 97.75 269 SER B N 1
ATOM 4841 C CA . SER B 1 269 ? 7.922 -36.812 2.465 1 97.75 269 SER B CA 1
ATOM 4842 C C . SER B 1 269 ? 6.578 -36.281 1.963 1 97.75 269 SER B C 1
ATOM 4844 O O . SER B 1 269 ? 5.664 -36.062 2.754 1 97.75 269 SER B O 1
ATOM 4846 N N . PRO B 1 270 ? 6.48 -36.156 0.708 1 98.12 270 PRO B N 1
ATOM 4847 C CA . PRO B 1 270 ? 5.207 -35.656 0.182 1 98.12 270 PRO B CA 1
ATOM 4848 C C . PRO B 1 270 ? 4.086 -36.688 0.267 1 98.12 270 PRO B C 1
ATOM 4850 O O . PRO B 1 270 ? 4.344 -37.875 0.213 1 98.12 270 PRO B O 1
ATOM 4853 N N . PRO B 1 271 ? 2.881 -36.188 0.394 1 98.12 271 PRO B N 1
ATOM 4854 C CA . PRO B 1 271 ? 1.741 -37.094 0.233 1 98.12 271 PRO B CA 1
ATOM 4855 C C . PRO B 1 271 ? 1.6 -37.594 -1.195 1 98.12 271 PRO B C 1
ATOM 4857 O O . PRO B 1 271 ? 2.289 -37.125 -2.102 1 98.12 271 PRO B O 1
ATOM 4860 N N . SER B 1 272 ? 0.646 -38.562 -1.372 1 98.38 272 SER B N 1
ATOM 4861 C CA . SER B 1 272 ? 0.387 -39.094 -2.709 1 98.38 272 SER B CA 1
ATOM 4862 C C . SER B 1 272 ? -0.32 -38.031 -3.58 1 98.38 272 SER B C 1
ATOM 4864 O O . SER B 1 272 ? -0.946 -37.125 -3.066 1 98.38 272 SER B O 1
ATOM 4866 N N . ASP B 1 273 ? -0.229 -38.188 -4.863 1 98.06 273 ASP B N 1
ATOM 4867 C CA . ASP B 1 273 ? -0.88 -37.281 -5.812 1 98.06 273 ASP B CA 1
ATOM 4868 C C . ASP B 1 273 ? -2.379 -37.188 -5.535 1 98.06 273 ASP B C 1
ATOM 4870 O O . ASP B 1 273 ? -2.959 -36.125 -5.609 1 98.06 273 ASP B O 1
ATOM 4874 N N . ASP B 1 274 ? -2.941 -38.312 -5.203 1 98 274 ASP B N 1
ATOM 4875 C CA . ASP B 1 274 ? -4.387 -38.375 -5 1 98 274 ASP B CA 1
ATOM 4876 C C . ASP B 1 274 ? -4.805 -37.5 -3.82 1 98 274 ASP B C 1
ATOM 4878 O O . ASP B 1 274 ? -5.836 -36.812 -3.875 1 98 274 ASP B O 1
ATOM 4882 N N . ILE B 1 275 ? -4.02 -37.531 -2.803 1 98.25 275 ILE B N 1
ATOM 4883 C CA . ILE B 1 275 ? -4.309 -36.75 -1.615 1 98.25 275 ILE B CA 1
ATOM 4884 C C . ILE B 1 275 ? -4.223 -35.25 -1.955 1 98.25 275 ILE B C 1
ATOM 4886 O O . ILE B 1 275 ? -5.09 -34.469 -1.564 1 98.25 275 ILE B O 1
ATOM 4890 N N . ILE B 1 276 ? -3.201 -34.875 -2.699 1 98.5 276 ILE B N 1
ATOM 4891 C CA . ILE B 1 276 ? -3.002 -33.5 -3.08 1 98.5 276 ILE B CA 1
ATOM 4892 C C . ILE B 1 276 ? -4.121 -33.031 -4.02 1 98.5 276 ILE B C 1
ATOM 4894 O O . ILE B 1 276 ? -4.719 -31.984 -3.824 1 98.5 276 ILE B O 1
ATOM 4898 N N . ARG B 1 277 ? -4.449 -33.844 -5.004 1 97.19 277 ARG B N 1
ATOM 4899 C CA . ARG B 1 277 ? -5.473 -33.531 -5.996 1 97.19 277 ARG B CA 1
ATOM 4900 C C . ARG B 1 277 ? -6.832 -33.344 -5.336 1 97.19 277 ARG B C 1
ATOM 4902 O O . ARG B 1 277 ? -7.621 -32.5 -5.766 1 97.19 277 ARG B O 1
ATOM 4909 N N . ALA B 1 278 ? -7.09 -34.094 -4.309 1 97.75 278 ALA B N 1
ATOM 4910 C CA . ALA B 1 278 ? -8.375 -34 -3.615 1 97.75 278 ALA B CA 1
ATOM 4911 C C . ALA B 1 278 ? -8.555 -32.656 -2.941 1 97.75 278 ALA B C 1
ATOM 4913 O O . ALA B 1 278 ? -9.68 -32.25 -2.648 1 97.75 278 ALA B O 1
ATOM 4914 N N . GLU B 1 279 ? -7.43 -31.938 -2.713 1 97.94 279 GLU B N 1
ATOM 4915 C CA . GLU B 1 279 ? -7.477 -30.656 -2.023 1 97.94 279 GLU B CA 1
ATOM 4916 C C . GLU B 1 279 ? -7.574 -29.5 -3.016 1 97.94 279 GLU B C 1
ATOM 4918 O O . GLU B 1 279 ? -7.754 -28.344 -2.619 1 97.94 279 GLU B O 1
ATOM 4923 N N . ILE B 1 280 ? -7.477 -29.766 -4.316 1 97.5 280 ILE B N 1
ATOM 4924 C CA . ILE B 1 280 ? -7.473 -28.734 -5.348 1 97.5 280 ILE B CA 1
ATOM 4925 C C . ILE B 1 280 ? -8.898 -28.484 -5.836 1 97.5 280 ILE B C 1
ATOM 4927 O O . ILE B 1 280 ? -9.555 -29.406 -6.348 1 97.5 280 ILE B O 1
ATOM 4931 N N . ASN B 1 281 ? -9.43 -27.328 -5.574 1 97.44 281 ASN B N 1
ATOM 4932 C CA . ASN B 1 281 ? -10.734 -26.875 -6.055 1 97.44 281 ASN B CA 1
ATOM 4933 C C . ASN B 1 281 ? -10.609 -25.594 -6.891 1 97.44 281 ASN B C 1
ATOM 4935 O O . ASN B 1 281 ? -10.289 -24.531 -6.359 1 97.44 281 ASN B O 1
ATOM 4939 N N . LEU B 1 282 ? -10.852 -25.734 -8.18 1 96.56 282 LEU B N 1
ATOM 4940 C CA . LEU B 1 282 ? -10.727 -24.625 -9.125 1 96.56 282 LEU B CA 1
ATOM 4941 C C . LEU B 1 282 ? -12.078 -24.25 -9.703 1 96.56 282 LEU B C 1
ATOM 4943 O O . LEU B 1 282 ? -12.867 -25.125 -10.07 1 96.56 282 LEU B O 1
ATOM 4947 N N . ASP B 1 283 ? -12.406 -23.016 -9.688 1 97.25 283 ASP B N 1
ATOM 4948 C CA . ASP B 1 283 ? -13.555 -22.484 -10.414 1 97.25 283 ASP B CA 1
ATOM 4949 C C . ASP B 1 283 ? -13.109 -21.578 -11.555 1 97.25 283 ASP B C 1
ATOM 4951 O O . ASP B 1 283 ? -12.555 -20.5 -11.32 1 97.25 283 ASP B O 1
ATOM 4955 N N . GLN B 1 284 ? -13.383 -21.953 -12.797 1 94.69 284 GLN B N 1
ATOM 4956 C CA . GLN B 1 284 ? -12.906 -21.234 -13.969 1 94.69 284 GLN B CA 1
ATOM 4957 C C . GLN B 1 284 ? -14.008 -20.375 -14.57 1 94.69 284 GLN B C 1
ATOM 4959 O O . GLN B 1 284 ? -13.891 -19.891 -15.695 1 94.69 284 GLN B O 1
ATOM 4964 N N . GLY B 1 285 ? -15.039 -20.172 -13.852 1 95.56 285 GLY B N 1
ATOM 4965 C CA . GLY B 1 285 ? -16.219 -19.469 -14.344 1 95.56 285 GLY B CA 1
ATOM 4966 C C . GLY B 1 285 ? -16.062 -17.953 -14.336 1 95.56 285 GLY B C 1
ATOM 4967 O O . GLY B 1 285 ? -16.938 -17.234 -14.82 1 95.56 285 GLY B O 1
ATOM 4968 N N . PHE B 1 286 ? -14.914 -17.422 -13.891 1 96.19 286 PHE B N 1
ATOM 4969 C CA . PHE B 1 286 ? -14.797 -15.984 -13.703 1 96.19 286 PHE B CA 1
ATOM 4970 C C . PHE B 1 286 ? -13.617 -15.43 -14.492 1 96.19 286 PHE B C 1
ATOM 4972 O O . PHE B 1 286 ? -13.148 -14.328 -14.211 1 96.19 286 PHE B O 1
ATOM 4979 N N . ILE B 1 287 ? -13.156 -16.141 -15.43 1 91.75 287 ILE B N 1
ATOM 4980 C CA . ILE B 1 287 ? -12.047 -15.703 -16.281 1 91.75 287 ILE B CA 1
ATOM 4981 C C . ILE B 1 287 ? -12.484 -14.508 -17.125 1 91.75 287 ILE B C 1
ATOM 4983 O O . ILE B 1 287 ? -11.703 -13.562 -17.328 1 91.75 287 ILE B O 1
ATOM 4987 N N . GLY B 1 288 ? -13.797 -14.477 -17.438 1 89 288 GLY B N 1
ATOM 4988 C CA . GLY B 1 288 ? -14.281 -13.461 -18.359 1 89 288 GLY B CA 1
ATOM 4989 C C . GLY B 1 288 ? -13.875 -13.711 -19.797 1 89 288 GLY B C 1
ATOM 4990 O O . GLY B 1 288 ? -13.766 -14.867 -20.234 1 89 288 GLY B O 1
ATOM 4991 N N . GLU B 1 289 ? -13.727 -12.633 -20.609 1 83.75 289 GLU B N 1
ATOM 4992 C CA . GLU B 1 289 ? -13.43 -12.758 -22.031 1 83.75 289 GLU B CA 1
ATOM 4993 C C . GLU B 1 289 ? -12.031 -13.328 -22.25 1 83.75 289 GLU B C 1
ATOM 4995 O O . GLU B 1 289 ? -11.82 -14.141 -23.156 1 83.75 289 GLU B O 1
ATOM 5000 N N . ASP B 1 290 ? -11.078 -12.773 -21.422 1 80.75 290 ASP B N 1
ATOM 5001 C CA . ASP B 1 290 ? -9.703 -13.242 -21.562 1 80.75 290 ASP B CA 1
ATOM 5002 C C . ASP B 1 290 ? -8.867 -12.844 -20.344 1 80.75 290 ASP B C 1
ATOM 5004 O O . ASP B 1 290 ? -9.328 -12.102 -19.469 1 80.75 290 ASP B O 1
ATOM 5008 N N . TYR B 1 291 ? -7.691 -13.477 -20.406 1 77.06 291 TYR B N 1
ATOM 5009 C CA . TYR B 1 291 ? -6.691 -13.016 -19.453 1 77.06 291 TYR B CA 1
ATOM 5010 C C . TYR B 1 291 ? -6.355 -11.547 -19.672 1 77.06 291 TYR B C 1
ATOM 5012 O O . TYR B 1 291 ? -6.215 -11.102 -20.812 1 77.06 291 TYR B O 1
ATOM 5020 N N . GLY B 1 292 ? -6.289 -10.773 -18.531 1 78.38 292 GLY B N 1
ATOM 5021 C CA . GLY B 1 292 ? -5.902 -9.375 -18.625 1 78.38 292 GLY B CA 1
ATOM 5022 C C . GLY B 1 292 ? -7.035 -8.469 -19.078 1 78.38 292 GLY B C 1
ATOM 5023 O O . GLY B 1 292 ? -6.824 -7.277 -19.312 1 78.38 292 GLY B O 1
ATOM 5024 N N . VAL B 1 293 ? -8.172 -9.07 -19.219 1 82.19 293 VAL B N 1
ATOM 5025 C CA . VAL B 1 293 ? -9.344 -8.289 -19.594 1 82.19 293 VAL B CA 1
ATOM 5026 C C . VAL B 1 293 ? -10.336 -8.273 -18.422 1 82.19 293 VAL B C 1
ATOM 5028 O O . VAL B 1 293 ? -10.68 -9.32 -17.875 1 82.19 293 VAL B O 1
ATOM 5031 N N . PRO B 1 294 ? -10.781 -7.113 -18.078 1 86.81 294 PRO B N 1
ATOM 5032 C CA . PRO B 1 294 ? -11.734 -7.051 -16.969 1 86.81 294 PRO B CA 1
ATOM 5033 C C . PRO B 1 294 ? -13.102 -7.629 -17.328 1 86.81 294 PRO B C 1
ATOM 5035 O O . PRO B 1 294 ? -13.43 -7.738 -18.516 1 86.81 294 PRO B O 1
ATOM 5038 N N . SER B 1 295 ? -13.852 -8.102 -16.391 1 89.44 295 SER B N 1
ATOM 5039 C CA . SER B 1 295 ? -15.227 -8.555 -16.562 1 89.44 295 SER B CA 1
ATOM 5040 C C . SER B 1 295 ? -16.203 -7.668 -15.797 1 89.44 295 SER B C 1
ATOM 5042 O O . SER B 1 295 ? -15.805 -6.918 -14.898 1 89.44 295 SER B O 1
ATOM 5044 N N . VAL B 1 296 ? -17.5 -7.777 -16.172 1 90.38 296 VAL B N 1
ATOM 5045 C CA . VAL B 1 296 ? -18.531 -7.027 -15.469 1 90.38 296 VAL B CA 1
ATOM 5046 C C . VAL B 1 296 ? -18.562 -7.434 -14 1 90.38 296 VAL B C 1
ATOM 5048 O O . VAL B 1 296 ? -18.703 -6.586 -13.117 1 90.38 296 VAL B O 1
ATOM 5051 N N . GLU B 1 297 ? -18.359 -8.727 -13.773 1 93.69 297 GLU B N 1
ATOM 5052 C CA . GLU B 1 297 ? -18.406 -9.25 -12.414 1 93.69 297 GLU B CA 1
ATOM 5053 C C . GLU B 1 297 ? -17.219 -8.734 -11.594 1 93.69 297 GLU B C 1
ATOM 5055 O O . GLU B 1 297 ? -17.375 -8.391 -10.414 1 93.69 297 GLU B O 1
ATOM 5060 N N . SER B 1 298 ? -16.062 -8.711 -12.211 1 93.94 298 SER B N 1
ATOM 5061 C CA . SER B 1 298 ? -14.891 -8.234 -11.484 1 93.94 298 SER B CA 1
ATOM 5062 C C . SER B 1 298 ? -15.023 -6.754 -11.141 1 93.94 298 SER B C 1
ATOM 5064 O O . SER B 1 298 ? -14.664 -6.332 -10.039 1 93.94 298 SER B O 1
ATOM 5066 N N . ILE B 1 299 ? -15.547 -5.953 -12.039 1 92.31 299 ILE B N 1
ATOM 5067 C CA . ILE B 1 299 ? -15.711 -4.52 -11.828 1 92.31 299 ILE B CA 1
ATOM 5068 C C . ILE B 1 299 ? -16.703 -4.281 -10.688 1 92.31 299 ILE B C 1
ATOM 5070 O O . ILE B 1 299 ? -16.453 -3.471 -9.797 1 92.31 299 ILE B O 1
ATOM 5074 N N . SER B 1 300 ? -17.781 -5.012 -10.742 1 93.69 300 SER B N 1
ATOM 5075 C CA . SER B 1 300 ? -18.781 -4.898 -9.695 1 93.69 300 SER B CA 1
ATOM 5076 C C . SER B 1 300 ? -18.203 -5.266 -8.336 1 93.69 300 SER B C 1
ATOM 5078 O O . SER B 1 300 ? -18.516 -4.625 -7.324 1 93.69 300 SER B O 1
ATOM 5080 N N . ALA B 1 301 ? -17.422 -6.312 -8.305 1 96.31 301 ALA B N 1
ATOM 5081 C CA . ALA B 1 301 ? -16.812 -6.77 -7.059 1 96.31 301 ALA B CA 1
ATOM 5082 C C . ALA B 1 301 ? -15.859 -5.711 -6.5 1 96.31 301 ALA B C 1
ATOM 5084 O O . ALA B 1 301 ? -15.828 -5.477 -5.289 1 96.31 301 ALA B O 1
ATOM 5085 N N . ILE B 1 302 ? -15.133 -5.059 -7.367 1 95.69 302 ILE B N 1
ATOM 5086 C CA . ILE B 1 302 ? -14.188 -4.016 -6.98 1 95.69 302 ILE B CA 1
ATOM 5087 C C . ILE B 1 302 ? -14.938 -2.852 -6.34 1 95.69 302 ILE B C 1
ATOM 5089 O O . ILE B 1 302 ? -14.562 -2.375 -5.266 1 95.69 302 ILE B O 1
ATOM 5093 N N . GLN B 1 303 ? -15.961 -2.455 -6.953 1 94.19 303 GLN B N 1
ATOM 5094 C CA . GLN B 1 303 ? -16.734 -1.332 -6.449 1 94.19 303 GLN B CA 1
ATOM 5095 C C . GLN B 1 303 ? -17.391 -1.67 -5.109 1 94.19 303 GLN B C 1
ATOM 5097 O O . GLN B 1 303 ? -17.406 -0.844 -4.195 1 94.19 303 GLN B O 1
ATOM 5102 N N . LYS B 1 304 ? -17.891 -2.852 -5.031 1 96.06 304 LYS B N 1
ATOM 5103 C CA . LYS B 1 304 ? -18.547 -3.285 -3.803 1 96.06 304 LYS B CA 1
ATOM 5104 C C . LYS B 1 304 ? -17.578 -3.266 -2.625 1 96.06 304 LYS B C 1
ATOM 5106 O O . LYS B 1 304 ? -17.906 -2.758 -1.551 1 96.06 304 LYS B O 1
ATOM 5111 N N . LEU B 1 305 ? -16.406 -3.832 -2.824 1 97.62 305 LEU B N 1
ATOM 5112 C CA . LEU B 1 305 ? -15.414 -3.869 -1.76 1 97.62 305 LEU B CA 1
ATOM 5113 C C . LEU B 1 305 ? -14.945 -2.461 -1.411 1 97.62 305 LEU B C 1
ATOM 5115 O O . LEU B 1 305 ? -14.805 -2.123 -0.234 1 97.62 305 LEU B O 1
ATOM 5119 N N . ALA B 1 306 ? -14.703 -1.646 -2.416 1 96.25 306 ALA B N 1
ATOM 5120 C CA . ALA B 1 306 ? -14.219 -0.285 -2.201 1 96.25 306 ALA B CA 1
ATOM 5121 C C . ALA B 1 306 ? -15.234 0.547 -1.432 1 96.25 306 ALA B C 1
ATOM 5123 O O . ALA B 1 306 ? -14.883 1.253 -0.483 1 96.25 306 ALA B O 1
ATOM 5124 N N . ARG B 1 307 ? -16.484 0.438 -1.805 1 95.19 307 ARG B N 1
ATOM 5125 C CA . ARG B 1 307 ? -17.547 1.214 -1.175 1 95.19 307 ARG B CA 1
ATOM 5126 C C . ARG B 1 307 ? -17.75 0.802 0.281 1 95.19 307 ARG B C 1
ATOM 5128 O O . ARG B 1 307 ? -17.984 1.648 1.145 1 95.19 307 ARG B O 1
ATOM 5135 N N . ALA B 1 308 ? -17.578 -0.472 0.514 1 97.12 308 ALA B N 1
ATOM 5136 C CA . ALA B 1 308 ? -17.906 -0.998 1.834 1 97.12 308 ALA B CA 1
ATOM 5137 C C . ALA B 1 308 ? -16.734 -0.878 2.793 1 97.12 308 ALA B C 1
ATOM 5139 O O . ALA B 1 308 ? -16.922 -0.647 3.99 1 97.12 308 ALA B O 1
ATOM 5140 N N . GLU B 1 309 ? -15.516 -1.109 2.266 1 97.94 309 GLU B N 1
ATOM 5141 C CA . GLU B 1 309 ? -14.398 -1.327 3.176 1 97.94 309 GLU B CA 1
ATOM 5142 C C . GLU B 1 309 ? -13.242 -0.379 2.865 1 97.94 309 GLU B C 1
ATOM 5144 O O . GLU B 1 309 ? -12.25 -0.343 3.594 1 97.94 309 GLU B O 1
ATOM 5149 N N . GLY B 1 310 ? -13.336 0.441 1.791 1 96.5 310 GLY B N 1
ATOM 5150 C CA . GLY B 1 310 ? -12.234 1.3 1.393 1 96.5 310 GLY B CA 1
ATOM 5151 C C . GLY B 1 310 ? -11.031 0.528 0.886 1 96.5 310 GLY B C 1
ATOM 5152 O O . GLY B 1 310 ? -9.898 0.997 0.994 1 96.5 310 GLY B O 1
ATOM 5153 N N . ILE B 1 311 ? -11.203 -0.679 0.405 1 97.44 311 ILE B N 1
ATOM 5154 C CA . ILE B 1 311 ? -10.125 -1.531 -0.081 1 97.44 311 ILE B CA 1
ATOM 5155 C C . ILE B 1 311 ? -10.227 -1.688 -1.597 1 97.44 311 ILE B C 1
ATOM 5157 O O . ILE B 1 311 ? -11.328 -1.852 -2.133 1 97.44 311 ILE B O 1
ATOM 5161 N N . PHE B 1 312 ? -9.102 -1.662 -2.312 1 95.62 312 PHE B N 1
ATOM 5162 C CA . PHE B 1 312 ? -9.086 -1.692 -3.771 1 95.62 312 PHE B CA 1
ATOM 5163 C C . PHE B 1 312 ? -8.5 -3.004 -4.277 1 95.62 312 PHE B C 1
ATOM 5165 O O . PHE B 1 312 ? -7.527 -3.516 -3.715 1 95.62 312 PHE B O 1
ATOM 5172 N N . LEU B 1 313 ? -9.102 -3.514 -5.332 1 95.75 313 LEU B N 1
ATOM 5173 C CA . LEU B 1 313 ? -8.641 -4.691 -6.059 1 95.75 313 LEU B CA 1
ATOM 5174 C C . LEU B 1 313 ? -8.32 -4.348 -7.508 1 95.75 313 LEU B C 1
ATOM 5176 O O . LEU B 1 313 ? -8.844 -3.371 -8.047 1 95.75 313 LEU B O 1
ATOM 5180 N N . GLY B 1 314 ? -7.434 -5.121 -8.109 1 93 314 GLY B N 1
ATOM 5181 C CA . GLY B 1 314 ? -7.188 -4.965 -9.539 1 93 314 GLY B CA 1
ATOM 5182 C C . GLY B 1 314 ? -8.25 -5.617 -10.398 1 93 314 GLY B C 1
ATOM 5183 O O . GLY B 1 314 ? -8.812 -6.648 -10.031 1 93 314 GLY B O 1
ATOM 5184 N N . PRO B 1 315 ? -8.461 -5.086 -11.539 1 90.75 315 PRO B N 1
ATOM 5185 C CA . PRO B 1 315 ? -9.625 -5.5 -12.336 1 90.75 315 PRO B CA 1
ATOM 5186 C C . PRO B 1 315 ? -9.406 -6.836 -13.047 1 90.75 315 PRO B C 1
ATOM 5188 O O . PRO B 1 315 ? -10.367 -7.496 -13.438 1 90.75 315 PRO B O 1
ATOM 5191 N N . VAL B 1 316 ? -8.18 -7.242 -13.227 1 87.5 316 VAL B N 1
ATOM 5192 C CA . VAL B 1 316 ? -7.945 -8.367 -14.117 1 87.5 316 VAL B CA 1
ATOM 5193 C C . VAL B 1 316 ? -7.398 -9.555 -13.328 1 87.5 316 VAL B C 1
ATOM 5195 O O . VAL B 1 316 ? -6.98 -10.555 -13.906 1 87.5 316 VAL B O 1
ATOM 5198 N N . TYR B 1 317 ? -7.352 -9.422 -12.031 1 92.62 317 TYR B N 1
ATOM 5199 C CA . TYR B 1 317 ? -6.832 -10.492 -11.18 1 92.62 317 TYR B CA 1
ATOM 5200 C C . TYR B 1 317 ? -7.641 -10.609 -9.898 1 92.62 317 TYR B C 1
ATOM 5202 O O . TYR B 1 317 ? -8.727 -11.195 -9.891 1 92.62 317 TYR B O 1
ATOM 5210 N N . THR B 1 318 ? -7.32 -9.844 -8.859 1 96.62 318 THR B N 1
ATOM 5211 C CA . THR B 1 318 ? -7.984 -10 -7.57 1 96.62 318 THR B CA 1
ATOM 5212 C C . THR B 1 318 ? -9.461 -9.641 -7.672 1 96.62 318 THR B C 1
ATOM 5214 O O . THR B 1 318 ? -10.297 -10.188 -6.949 1 96.62 318 THR B O 1
ATOM 5217 N N . GLY B 1 319 ? -9.789 -8.727 -8.562 1 96.38 319 GLY B N 1
ATOM 5218 C CA . GLY B 1 319 ? -11.195 -8.43 -8.789 1 96.38 319 GLY B CA 1
ATOM 5219 C C . GLY B 1 319 ? -11.992 -9.641 -9.242 1 96.38 319 GLY B C 1
ATOM 5220 O O . GLY B 1 319 ? -13.117 -9.852 -8.797 1 96.38 319 GLY B O 1
ATOM 5221 N N . LYS B 1 320 ? -11.414 -10.445 -10.117 1 96.44 320 LYS B N 1
ATOM 5222 C CA . LYS B 1 320 ? -12.062 -11.664 -10.594 1 96.44 320 LYS B CA 1
ATOM 5223 C C . LYS B 1 320 ? -12.18 -12.695 -9.477 1 96.44 320 LYS B C 1
ATOM 5225 O O . LYS B 1 320 ? -13.211 -13.359 -9.344 1 96.44 320 LYS B O 1
ATOM 5230 N N . GLY B 1 321 ? -11.109 -12.812 -8.703 1 98.31 321 GLY B N 1
ATOM 5231 C CA . GLY B 1 321 ? -11.148 -13.711 -7.559 1 98.31 321 GLY B CA 1
ATOM 5232 C C . GLY B 1 321 ? -12.242 -13.359 -6.57 1 98.31 321 GLY B C 1
ATOM 5233 O O . GLY B 1 321 ? -12.984 -14.234 -6.121 1 98.31 321 GLY B O 1
ATOM 5234 N N . PHE B 1 322 ? -12.344 -12.117 -6.25 1 98.62 322 PHE B N 1
ATOM 5235 C CA . PHE B 1 322 ? -13.328 -11.656 -5.281 1 98.62 322 PHE B CA 1
ATOM 5236 C C . PHE B 1 322 ? -14.742 -11.789 -5.844 1 98.62 322 PHE B C 1
ATOM 5238 O O . PHE B 1 322 ? -15.688 -12.078 -5.105 1 98.62 322 PHE B O 1
ATOM 5245 N N . ALA B 1 323 ? -14.898 -11.586 -7.176 1 98.31 323 ALA B N 1
ATOM 5246 C CA . ALA B 1 323 ? -16.188 -11.812 -7.832 1 98.31 323 ALA B CA 1
ATOM 5247 C C . ALA B 1 323 ? -16.656 -13.25 -7.637 1 98.31 323 ALA B C 1
ATOM 5249 O O . ALA B 1 323 ? -17.844 -13.492 -7.363 1 98.31 323 ALA B O 1
ATOM 5250 N N . GLY B 1 324 ? -15.734 -14.156 -7.828 1 98.75 324 GLY B N 1
ATOM 5251 C CA . GLY B 1 324 ? -16.078 -15.547 -7.59 1 98.75 324 GLY B CA 1
ATOM 5252 C C . GLY B 1 324 ? -16.516 -15.82 -6.164 1 98.75 324 GLY B C 1
ATOM 5253 O O . GLY B 1 324 ? -17.5 -16.531 -5.938 1 98.75 324 GLY B O 1
ATOM 5254 N N . LEU B 1 325 ? -15.836 -15.25 -5.172 1 98.88 325 LEU B N 1
ATOM 5255 C CA . LEU B 1 325 ? -16.203 -15.375 -3.764 1 98.88 325 LEU B CA 1
ATOM 5256 C C . LEU B 1 325 ? -17.609 -14.844 -3.518 1 98.88 325 LEU B C 1
ATOM 5258 O O . LEU B 1 325 ? -18.438 -15.523 -2.906 1 98.88 325 LEU B O 1
ATOM 5262 N N . LEU B 1 326 ? -17.875 -13.648 -4.027 1 98.75 326 LEU B N 1
ATOM 5263 C CA . LEU B 1 326 ? -19.188 -13.039 -3.836 1 98.75 326 LEU B CA 1
ATOM 5264 C C . LEU B 1 326 ? -20.281 -13.906 -4.445 1 98.75 326 LEU B C 1
ATOM 5266 O O . LEU B 1 326 ? -21.344 -14.078 -3.846 1 98.75 326 LEU B O 1
ATOM 5270 N N . HIS B 1 327 ? -20 -14.422 -5.621 1 98.62 327 HIS B N 1
ATOM 5271 C CA . HIS B 1 327 ? -20.969 -15.289 -6.277 1 98.62 327 HIS B CA 1
ATOM 5272 C C . HIS B 1 327 ? -21.234 -16.547 -5.453 1 98.62 327 HIS B C 1
ATOM 5274 O O . HIS B 1 327 ? -22.391 -16.969 -5.297 1 98.62 327 HIS B O 1
ATOM 5280 N N . HIS B 1 328 ? -20.188 -17.172 -4.945 1 98.81 328 HIS B N 1
ATOM 5281 C CA . HIS B 1 328 ? -20.328 -18.391 -4.16 1 98.81 328 HIS B CA 1
ATOM 5282 C C . HIS B 1 328 ? -21.125 -18.125 -2.883 1 98.81 328 HIS B C 1
ATOM 5284 O O . HIS B 1 328 ? -21.891 -19 -2.439 1 98.81 328 HIS B O 1
ATOM 5290 N N . ILE B 1 329 ? -20.953 -16.953 -2.295 1 98.56 329 ILE B N 1
ATOM 5291 C CA . ILE B 1 329 ? -21.719 -16.578 -1.114 1 98.56 329 ILE B CA 1
ATOM 5292 C C . ILE B 1 329 ? -23.188 -16.391 -1.492 1 98.56 329 ILE B C 1
ATOM 5294 O O . ILE B 1 329 ? -24.078 -16.969 -0.863 1 98.56 329 ILE B O 1
ATOM 5298 N N . ARG B 1 330 ? -23.453 -15.68 -2.562 1 97.75 330 ARG B N 1
ATOM 5299 C CA . ARG B 1 330 ? -24.812 -15.359 -2.984 1 97.75 330 ARG B CA 1
ATOM 5300 C C . ARG B 1 330 ? -25.562 -16.609 -3.416 1 97.75 330 ARG B C 1
ATOM 5302 O O . ARG B 1 330 ? -26.766 -16.734 -3.182 1 97.75 330 ARG B O 1
ATOM 5309 N N . SER B 1 331 ? -24.859 -17.562 -4.047 1 97.81 331 SER B N 1
ATOM 5310 C CA . SER B 1 331 ? -25.484 -18.766 -4.582 1 97.81 331 SER B CA 1
ATOM 5311 C C . SER B 1 331 ? -25.656 -19.828 -3.498 1 97.81 331 SER B C 1
ATOM 5313 O O . SER B 1 331 ? -26.281 -20.859 -3.736 1 97.81 331 SER B O 1
ATOM 5315 N N . GLY B 1 332 ? -25.031 -19.641 -2.326 1 97.69 332 GLY B N 1
ATOM 5316 C CA . GLY B 1 332 ? -25.188 -20.578 -1.225 1 97.69 332 GLY B CA 1
ATOM 5317 C C . GLY B 1 332 ? -24.094 -21.641 -1.189 1 97.69 332 GLY B C 1
ATOM 5318 O O . GLY B 1 332 ? -24.078 -22.484 -0.29 1 97.69 332 GLY B O 1
ATOM 5319 N N . LYS B 1 333 ? -23.234 -21.578 -2.133 1 98 333 LYS B N 1
ATOM 5320 C CA . LYS B 1 333 ? -22.094 -22.5 -2.107 1 98 333 LYS B CA 1
ATOM 5321 C C . LYS B 1 333 ? -21.266 -22.312 -0.841 1 98 333 LYS B C 1
ATOM 5323 O O . LYS B 1 333 ? -20.656 -23.25 -0.344 1 98 333 LYS B O 1
ATOM 5328 N N . VAL B 1 334 ? -21.203 -21.125 -0.359 1 98.5 334 VAL B N 1
ATOM 5329 C CA . VAL B 1 334 ? -20.688 -20.797 0.965 1 98.5 334 VAL B CA 1
ATOM 5330 C C . VAL B 1 334 ? -21.844 -20.547 1.93 1 98.5 334 VAL B C 1
ATOM 5332 O O . VAL B 1 334 ? -22.562 -19.562 1.808 1 98.5 334 VAL B O 1
ATOM 5335 N N . PRO B 1 335 ? -22.031 -21.391 2.844 1 98.31 335 PRO B N 1
ATOM 5336 C CA . PRO B 1 335 ? -23.172 -21.266 3.744 1 98.31 335 PRO B CA 1
ATOM 5337 C C . PRO B 1 335 ? -23.125 -19.984 4.582 1 98.31 335 PRO B C 1
ATOM 5339 O O . PRO B 1 335 ? -22.047 -19.516 4.941 1 98.31 335 PRO B O 1
ATOM 5342 N N . ALA B 1 336 ? -24.312 -19.516 4.949 1 98.06 336 ALA B N 1
ATOM 5343 C CA . ALA B 1 336 ? -24.422 -18.391 5.859 1 98.06 336 ALA B CA 1
ATOM 5344 C C . ALA B 1 336 ? -23.688 -18.656 7.172 1 98.06 336 ALA B C 1
ATOM 5346 O O . ALA B 1 336 ? -23.719 -19.781 7.684 1 98.06 336 ALA B O 1
ATOM 5347 N N . GLY B 1 337 ? -22.969 -17.703 7.676 1 98.19 337 GLY B N 1
ATOM 5348 C CA . GLY B 1 337 ? -22.297 -17.828 8.953 1 98.19 337 GLY B CA 1
ATOM 5349 C C . GLY B 1 337 ? -20.891 -18.391 8.836 1 98.19 337 GLY B C 1
ATOM 5350 O O . GLY B 1 337 ? -20.141 -18.422 9.82 1 98.19 337 GLY B O 1
ATOM 5351 N N . SER B 1 338 ? -20.5 -18.797 7.617 1 98.69 338 SER B N 1
ATOM 5352 C CA . SER B 1 338 ? -19.172 -19.344 7.414 1 98.69 338 SER B CA 1
ATOM 5353 C C . SER B 1 338 ? -18.094 -18.312 7.711 1 98.69 338 SER B C 1
ATOM 5355 O O . SER B 1 338 ? -18.312 -17.109 7.527 1 98.69 338 SER B O 1
ATOM 5357 N N . ASN B 1 339 ? -16.984 -18.766 8.258 1 98.81 339 ASN B N 1
ATOM 5358 C CA . ASN B 1 339 ? -15.75 -17.984 8.344 1 98.81 339 ASN B CA 1
ATOM 5359 C C . ASN B 1 339 ? -14.906 -18.125 7.078 1 98.81 339 ASN B C 1
ATOM 5361 O O . ASN B 1 339 ? -14.32 -19.188 6.836 1 98.81 339 ASN B O 1
ATOM 5365 N N . VAL B 1 340 ? -14.844 -17.047 6.312 1 98.81 340 VAL B N 1
ATOM 5366 C CA . VAL B 1 340 ? -14.219 -17.094 5 1 98.81 340 VAL B CA 1
ATOM 5367 C C . VAL B 1 340 ? -13.109 -16.047 4.914 1 98.81 340 VAL B C 1
ATOM 5369 O O . VAL B 1 340 ? -13.312 -14.891 5.285 1 98.81 340 VAL B O 1
ATOM 5372 N N . ALA B 1 341 ? -11.938 -16.469 4.5 1 98.81 341 ALA B N 1
ATOM 5373 C CA . ALA B 1 341 ? -10.852 -15.523 4.262 1 98.81 341 ALA B CA 1
ATOM 5374 C C . ALA B 1 341 ? -10.562 -15.383 2.771 1 98.81 341 ALA B C 1
ATOM 5376 O O . ALA B 1 341 ? -10.578 -16.375 2.035 1 98.81 341 ALA B O 1
ATOM 5377 N N . PHE B 1 342 ? -10.398 -14.164 2.32 1 98.88 342 PHE B N 1
ATOM 5378 C CA . PHE B 1 342 ? -9.883 -13.883 0.982 1 98.88 342 PHE B CA 1
ATOM 5379 C C . PHE B 1 342 ? -8.422 -13.453 1.037 1 98.88 342 PHE B C 1
ATOM 5381 O O . PHE B 1 342 ? -8.062 -12.547 1.791 1 98.88 342 PHE B O 1
ATOM 5388 N N . LEU B 1 343 ? -7.578 -14.117 0.257 1 98.69 343 LEU B N 1
ATOM 5389 C CA . LEU B 1 343 ? -6.184 -13.711 0.128 1 98.69 343 LEU B CA 1
ATOM 5390 C C . LEU B 1 343 ? -6.035 -12.586 -0.893 1 98.69 343 LEU B C 1
ATOM 5392 O O . LEU B 1 343 ? -6.164 -12.82 -2.098 1 98.69 343 LEU B O 1
ATOM 5396 N N . HIS B 1 344 ? -5.812 -11.383 -0.391 1 98.12 344 HIS B N 1
ATOM 5397 C CA . HIS B 1 344 ? -5.52 -10.258 -1.271 1 98.12 344 HIS B CA 1
ATOM 5398 C C . HIS B 1 344 ? -4.055 -10.258 -1.695 1 98.12 344 HIS B C 1
ATOM 5400 O O . HIS B 1 344 ? -3.178 -9.875 -0.918 1 98.12 344 HIS B O 1
ATOM 5406 N N . THR B 1 345 ? -3.779 -10.633 -2.918 1 96.5 345 THR B N 1
ATOM 5407 C CA . THR B 1 345 ? -2.414 -10.891 -3.365 1 96.5 345 THR B CA 1
ATOM 5408 C C . THR B 1 345 ? -1.825 -9.648 -4.035 1 96.5 345 THR B C 1
ATOM 5410 O O . THR B 1 345 ? -0.752 -9.719 -4.637 1 96.5 345 THR B O 1
ATOM 5413 N N . GLY B 1 346 ? -2.582 -8.594 -3.996 1 93.94 346 GLY B N 1
ATOM 5414 C CA . GLY B 1 346 ? -2.088 -7.355 -4.57 1 93.94 346 GLY B CA 1
ATOM 5415 C C . GLY B 1 346 ? -2.506 -7.156 -6.012 1 93.94 346 GLY B C 1
ATOM 5416 O O . GLY B 1 346 ? -3.262 -7.961 -6.562 1 93.94 346 GLY B O 1
ATOM 5417 N N . ASP B 1 347 ? -2.188 -5.949 -6.703 1 91.06 347 ASP B N 1
ATOM 5418 C CA . ASP B 1 347 ? -2.363 -5.625 -8.117 1 91.06 347 ASP B CA 1
ATOM 5419 C C . ASP B 1 347 ? -3.092 -4.293 -8.289 1 91.06 347 ASP B C 1
ATOM 5421 O O . ASP B 1 347 ? -3.74 -4.059 -9.312 1 91.06 347 ASP B O 1
ATOM 5425 N N . ALA B 1 348 ? -3.023 -3.506 -7.281 1 88.94 348 ALA B N 1
ATOM 5426 C CA . ALA B 1 348 ? -3.777 -2.254 -7.285 1 88.94 348 ALA B CA 1
ATOM 5427 C C . ALA B 1 348 ? -3.297 -1.326 -8.398 1 88.94 348 ALA B C 1
ATOM 5429 O O . ALA B 1 348 ? -4.055 -0.481 -8.875 1 88.94 348 ALA B O 1
ATOM 5430 N N . ALA B 1 349 ? -2.066 -1.477 -8.82 1 90.31 349 ALA B N 1
ATOM 5431 C CA . ALA B 1 349 ? -1.522 -0.599 -9.859 1 90.31 349 ALA B CA 1
ATOM 5432 C C . ALA B 1 349 ? -2.279 -0.765 -11.172 1 90.31 349 ALA B C 1
ATOM 5434 O O . ALA B 1 349 ? -2.307 0.15 -12 1 90.31 349 ALA B O 1
ATOM 5435 N N . ASN B 1 350 ? -2.885 -1.891 -11.352 1 90 350 ASN B N 1
ATOM 5436 C CA . ASN B 1 350 ? -3.629 -2.143 -12.578 1 90 350 ASN B CA 1
ATOM 5437 C C . ASN B 1 350 ? -4.875 -1.265 -12.672 1 90 350 ASN B C 1
ATOM 5439 O O . ASN B 1 350 ? -5.461 -1.123 -13.742 1 90 350 ASN B O 1
ATOM 5443 N N . LEU B 1 351 ? -5.258 -0.688 -11.578 1 90.38 351 LEU B N 1
ATOM 5444 C CA . LEU B 1 351 ? -6.379 0.244 -11.586 1 90.38 351 LEU B CA 1
ATOM 5445 C C . LEU B 1 351 ? -6.039 1.504 -12.375 1 90.38 351 LEU B C 1
ATOM 5447 O O . LEU B 1 351 ? -6.934 2.256 -12.766 1 90.38 351 LEU B O 1
ATOM 5451 N N . PHE B 1 352 ? -4.812 1.73 -12.547 1 89.19 352 PHE B N 1
ATOM 5452 C CA . PHE B 1 352 ? -4.395 2.98 -13.172 1 89.19 352 PHE B CA 1
ATOM 5453 C C . PHE B 1 352 ? -3.977 2.748 -14.617 1 89.19 352 PHE B C 1
ATOM 5455 O O . PHE B 1 352 ? -3.258 3.564 -15.203 1 89.19 352 PHE B O 1
ATOM 5462 N N . GLU B 1 353 ? -4.418 1.643 -15.148 1 84.81 353 GLU B N 1
ATOM 5463 C CA . GLU B 1 353 ? -4.18 1.329 -16.547 1 84.81 353 GLU B CA 1
ATOM 5464 C C . GLU B 1 353 ? -5.176 2.045 -17.453 1 84.81 353 GLU B C 1
ATOM 5466 O O . GLU B 1 353 ? -5.957 2.881 -16.984 1 84.81 353 GLU B O 1
ATOM 5471 N N . SER B 1 354 ? -5.129 1.748 -18.734 1 72.31 354 SER B N 1
ATOM 5472 C CA . SER B 1 354 ? -5.957 2.412 -19.734 1 72.31 354 SER B CA 1
ATOM 5473 C C . SER B 1 354 ? -7.43 2.059 -19.562 1 72.31 354 SER B C 1
ATOM 5475 O O . SER B 1 354 ? -7.762 1.106 -18.844 1 72.31 354 SER B O 1
ATOM 5477 N N . SER B 1 355 ? -8.234 2.916 -20.203 1 69.69 355 SER B N 1
ATOM 5478 C CA . SER B 1 355 ? -9.688 2.766 -20.125 1 69.69 355 SER B CA 1
ATOM 5479 C C . SER B 1 355 ? -10.117 1.368 -20.547 1 69.69 355 SER B C 1
ATOM 5481 O O . SER B 1 355 ? -11.172 0.884 -20.141 1 69.69 355 SER B O 1
ATOM 5483 N N . ALA B 1 356 ? -9.352 0.78 -21.391 1 63.81 356 ALA B N 1
ATOM 5484 C CA . ALA B 1 356 ? -9.664 -0.581 -21.828 1 63.81 356 ALA B CA 1
ATOM 5485 C C . ALA B 1 356 ? -9.672 -1.542 -20.641 1 63.81 356 ALA B C 1
ATOM 5487 O O . ALA B 1 356 ? -10.367 -2.559 -20.656 1 63.81 356 ALA B O 1
ATOM 5488 N N . VAL B 1 357 ? -8.992 -1.165 -19.641 1 62.22 357 VAL B N 1
ATOM 5489 C CA . VAL B 1 357 ? -8.883 -2.014 -18.453 1 62.22 357 VAL B CA 1
ATOM 5490 C C . VAL B 1 357 ? -9.844 -1.522 -17.375 1 62.22 357 VAL B C 1
ATOM 5492 O O . VAL B 1 357 ? -10.508 -2.324 -16.703 1 62.22 357 VAL B O 1
ATOM 5495 N N . VAL B 1 358 ? -9.961 -0.166 -17.297 1 67.25 358 VAL B N 1
ATOM 5496 C CA . VAL B 1 358 ? -10.641 0.363 -16.125 1 67.25 358 VAL B CA 1
ATOM 5497 C C . VAL B 1 358 ? -11.93 1.074 -16.531 1 67.25 358 VAL B C 1
ATOM 5499 O O . VAL B 1 358 ? -12.75 1.426 -15.688 1 67.25 358 VAL B O 1
ATOM 5502 N N . GLY B 1 359 ? -11.969 1.443 -17.75 1 61.66 359 GLY B N 1
ATOM 5503 C CA . GLY B 1 359 ? -12.984 2.346 -18.281 1 61.66 359 GLY B CA 1
ATOM 5504 C C . GLY B 1 359 ? -14.383 2.023 -17.781 1 61.66 359 GLY B C 1
ATOM 5505 O O . GLY B 1 359 ? -15.156 2.928 -17.453 1 61.66 359 GLY B O 1
ATOM 5506 N N . GLU B 1 360 ? -14.617 0.813 -17.672 1 63.75 360 GLU B N 1
ATOM 5507 C CA . GLU B 1 360 ? -16 0.481 -17.344 1 63.75 360 GLU B CA 1
ATOM 5508 C C . GLU B 1 360 ? -16.297 0.804 -15.875 1 63.75 360 GLU B C 1
ATOM 5510 O O . GLU B 1 360 ? -17.453 1.03 -15.516 1 63.75 360 GLU B O 1
ATOM 5515 N N . ILE B 1 361 ? -15.242 0.864 -15.133 1 62.38 361 ILE B N 1
ATOM 5516 C CA . ILE B 1 361 ? -15.492 1.206 -13.734 1 62.38 361 ILE B CA 1
ATOM 5517 C C . ILE B 1 361 ? -16.031 2.629 -13.641 1 62.38 361 ILE B C 1
ATOM 5519 O O . ILE B 1 361 ? -16.953 2.896 -12.859 1 62.38 361 ILE B O 1
ATOM 5523 N N . VAL B 1 362 ? -15.477 3.512 -14.523 1 56.44 362 VAL B N 1
ATOM 5524 C CA . VAL B 1 362 ? -15.82 4.93 -14.531 1 56.44 362 VAL B CA 1
ATOM 5525 C C . VAL B 1 362 ? -17.203 5.117 -15.141 1 56.44 362 VAL B C 1
ATOM 5527 O O . VAL B 1 362 ? -18 5.918 -14.641 1 56.44 362 VAL B O 1
ATOM 5530 N N . ASP B 1 363 ? -17.406 4.438 -16.172 1 56.78 363 ASP B N 1
ATOM 5531 C CA . ASP B 1 363 ? -18.688 4.602 -16.859 1 56.78 363 ASP B CA 1
ATOM 5532 C C . ASP B 1 363 ? -19.859 4.16 -15.977 1 56.78 363 ASP B C 1
ATOM 5534 O O . ASP B 1 363 ? -20.953 4.691 -16.094 1 56.78 363 ASP B O 1
ATOM 5538 N N . SER B 1 364 ? -19.609 3.27 -15.188 1 51.59 364 SER B N 1
ATOM 5539 C CA . SER B 1 364 ? -20.656 2.783 -14.297 1 51.59 364 SER B CA 1
ATOM 5540 C C . SER B 1 364 ? -20.891 3.746 -13.133 1 51.59 364 SER B C 1
ATOM 5542 O O . SER B 1 364 ? -21.984 3.826 -12.594 1 51.59 364 SER B O 1
ATOM 5544 N N . VAL B 1 365 ? -19.891 4.402 -12.742 1 45.44 365 VAL B N 1
ATOM 5545 C CA . VAL B 1 365 ? -19.969 5.359 -11.648 1 45.44 365 VAL B CA 1
ATOM 5546 C C . VAL B 1 365 ? -20.719 6.609 -12.102 1 45.44 365 VAL B C 1
ATOM 5548 O O . VAL B 1 365 ? -21.422 7.242 -11.305 1 45.44 365 VAL B O 1
ATOM 5551 N N . LYS B 1 366 ? -20.625 7.094 -13.359 1 45.84 366 LYS B N 1
ATOM 5552 C CA . LYS B 1 366 ? -21.344 8.242 -13.922 1 45.84 366 LYS B CA 1
ATOM 5553 C C . LYS B 1 366 ? -22.844 7.98 -14 1 45.84 366 LYS B C 1
ATOM 5555 O O . LYS B 1 366 ? -23.641 8.922 -14.016 1 45.84 366 LYS B O 1
ATOM 5560 N N . ARG B 1 367 ? -23.25 6.766 -14.164 1 41.25 367 ARG B N 1
ATOM 5561 C CA . ARG B 1 367 ? -24.656 6.477 -14.375 1 41.25 367 ARG B CA 1
ATOM 5562 C C . ARG B 1 367 ? -25.422 6.441 -13.047 1 41.25 367 ARG B C 1
ATOM 5564 O O . ARG B 1 367 ? -26.641 6.379 -13.023 1 41.25 367 ARG B O 1
ATOM 5571 N N . ASN B 1 368 ? -24.703 6.172 -12.008 1 33.66 368 ASN B N 1
ATOM 5572 C CA . ASN B 1 368 ? -25.547 6.215 -10.812 1 33.66 368 ASN B CA 1
ATOM 5573 C C . ASN B 1 368 ? -25.594 7.613 -10.211 1 33.66 368 ASN B C 1
ATOM 5575 O O . ASN B 1 368 ? -24.562 8.273 -10.07 1 33.66 368 ASN B O 1
#

pLDDT: mean 90.71, std 12.75, range [32.28, 98.88]

InterPro domains:
  IPR001926 Tryptophan synthase beta chain-like, PALP domain [PF00291] (20-346)
  IPR027278 1-aminocyclopropane-1-carboxylate deaminase/D-cysteine desulfhydrase [PIRSF006278] (4-355)
  IPR027278 1-aminocyclopropane-1-carboxylate deaminase/D-cysteine desulfhydrase [PTHR43780] (10-355)
  IPR036052 Tryptophan synthase beta chain-like, PALP domain superfamily [G3DSA:3.40.50.1100] (14-348)
  IPR036052 Tryptophan synthase beta chain-like, PALP domain superfamily [G3DSA:3.40.50.1100] (55-174)
  IPR036052 Tryptophan synthase beta chain-like, PALP domain superfamily [SSF53686] (14-346)

Secondary structure (DSSP, 8-state):
--HHHHHHHHHTS-----S-SSPPEEE-HHHHHHHTSEEEEEEGGG-SSSSS--HHHHHHHHHHHHHHHTT--EEEEEEETT-HHHHHHHHHHHHTT-EEEEEEEEEHHHH-S--S--HHHHHHHHTT-EEEEEEE-STTGGGSHHHHHHHHHHHHHHHHHHHHTT--EEEE-GGG--TTTTTHHHHHHHHHHHHHHHTT---SEEEEEESSS-SHHHHHHHHHHHT--PEEEEEESS-B---TT---SB-HHHHHHHHHHHHHHTT-PPPPHHHHHHT--EE-TT--SSTT---HHHHHHHHHHHHHHS----TTTHHHHHHHHHHHHHHTSS-TT-EEEEEE---GGGGGS-HHHHHHHHHHHHT-/--HHHHHHHHHTS-----S-SSPPEEE-HHHHHHHTSEEEEEEGGG-SSSSS-BHHHHHHHHHHHHHHHTT--EEEEEEETT-HHHHHHHHHHHHTTPEEEEEEEEEHHHH-S--S--HHHHHHHHTT-EEEEEEE-STTGGGSHHHHHHHHHHHHHHHHHHHHTT--EEEE-GGG--TTTTTHHHHHHHHHHHHHHHTT---SEEEEEESSS-SHHHHHHHHHHHT--PEEEEEESS-B---TT---SB-HHHHHHHHHHHHHHTT-PPPPHHHHHHT--EE-TT--SSTT---HHHHHHHHHHHHHHS----TTTHHHHHHHHHHHHHHTSS-TT-EEEEEE-B-GGGGGS-HHHHHHHHHHHH--

Nearest PDB structures (foldseek):
  7ysl-assembly1_B  TM=9.120E-01  e=1.752E-30  Pectobacterium atrosepticum SCRI1043
  4d97-assembly1_B  TM=9.089E-01  e=6.307E-27  Salmonella enterica subsp. enterica serovar Typhimurium
  4d99-assembly1_B  TM=9.082E-01  e=9.554E-27  Salmonella enterica subsp. enterica serovar Typhimurium
  4d8t-assembly1_B  TM=9.075E-01  e=1.364E-26  Salmonella enterica subsp. enterica serovar Typhimurium
  4d8u-assembly3_F  TM=9.044E-01  e=1.668E-24  Salmonella enterica subsp. enterica serovar Typhimurium

Solvent-accessible surface area (backbone atoms only — not comparable to full-atom values): 36678 Å² total; per-residue (Å²): 83,55,61,64,57,55,51,54,52,55,68,70,47,58,58,39,88,58,56,51,78,83,47,57,69,49,72,42,64,57,56,16,69,74,69,44,29,46,35,30,37,37,33,29,21,57,16,24,66,17,45,77,20,14,43,42,28,55,23,39,18,27,45,48,15,45,34,53,75,72,60,40,45,31,39,37,37,36,35,50,58,74,28,55,41,52,40,26,39,37,26,46,29,17,51,71,72,30,45,40,35,41,38,25,38,38,50,40,72,84,62,44,72,88,82,70,75,42,30,37,43,31,54,35,45,49,32,62,47,51,70,44,79,48,78,40,79,66,81,75,36,66,84,30,74,66,37,45,52,53,52,51,51,52,53,50,51,52,40,51,54,37,43,75,73,73,45,36,60,48,78,39,43,49,60,55,50,43,88,64,14,32,53,41,29,20,50,53,39,41,48,50,54,53,54,33,47,77,68,74,42,75,59,49,33,40,35,34,54,34,66,80,59,47,54,57,24,10,29,50,39,34,34,63,52,46,64,56,84,53,37,55,41,30,22,20,35,51,55,69,39,70,55,87,84,58,87,38,81,38,39,56,62,54,42,46,52,45,22,38,48,37,27,50,75,64,73,40,84,55,77,56,67,68,63,51,54,71,61,62,43,80,42,67,85,45,26,59,91,36,71,76,33,44,34,74,56,10,45,52,36,27,32,52,42,15,42,37,43,21,32,76,47,8,37,49,44,48,7,24,19,48,25,43,51,53,48,33,44,76,72,49,78,41,52,80,65,39,32,33,31,35,50,40,49,42,34,52,43,51,55,56,38,56,54,89,52,35,35,66,58,54,59,60,50,70,73,104,82,54,62,66,58,55,49,53,51,55,68,71,48,57,58,39,86,57,56,50,77,84,44,58,69,48,70,42,63,58,53,14,68,74,69,44,29,45,36,30,38,37,33,28,20,58,16,24,67,17,44,79,19,15,43,43,29,53,22,38,18,28,43,48,14,45,33,54,75,70,62,40,45,30,39,38,36,36,36,50,58,73,28,54,41,51,39,25,38,37,24,45,28,16,50,71,70,30,46,41,36,40,40,25,37,38,50,39,71,84,63,44,72,89,81,69,74,42,30,36,44,31,54,34,48,49,33,63,48,53,71,44,78,48,76,39,78,63,82,74,38,66,86,30,75,65,38,46,49,52,51,51,51,50,53,51,51,52,40,51,55,39,42,73,72,73,44,36,62,47,79,39,44,50,61,56,50,45,88,62,13,30,52,40,28,20,50,53,39,42,48,50,53,52,52,33,48,76,70,73,41,74,57,50,32,40,36,34,56,33,67,80,59,47,53,57,24,9,28,50,38,33,34,66,51,46,64,55,83,53,39,56,41,31,24,20,36,52,54,67,40,71,56,88,85,56,89,37,79,39,39,55,62,55,41,45,52,46,22,38,46,38,27,50,75,64,74,40,84,54,78,55,66,67,64,52,55,72,60,64,44,78,42,66,87,44,24,58,91,36,70,75,33,43,34,74,55,10,44,51,36,27,32,52,42,16,41,36,44,22,32,73,48,6,35,50,44,43,6,24,18,48,23,44,52,53,48,34,46,75,72,49,78,41,52,78,66,39,32,33,31,36,51,39,50,35,34,53,44,50,56,54,38,55,56,88,50,34,35,64,56,55,58,54,49,72,73,103

Foldseek 3Di:
DALVLLVVLLVPAQFQQQWDPDADKDWLVQVCVVLQATEIARPQCRRDPDVFEFLLLLLLGLVLRVCVVVAAAEEEEEEALLASNLLRNCRSCVSSRHAYAYEHEYECVQANDCPDQAFSRVSCVVVVHHYHYDYDYDDVPCLPPVVVVVRVVVRVVVQVVQVVVVGHYHYAYGPRDDLSRLLSLLNVLSRNCVVCVVVVHQAQEEFEEDEQLRNVLNNLLNCVVNVRNHAYEYEYLFDEDDDDVDSGSYYPVNSLVSNQSSQVSSPHGDDDSVVSSVRDHYDDPQNPPHQLAFDPLLLVQQVVCCVSRVDGAFRRTVSSRSSVVSVCSVVCVPPRHGHYYYYRGGSRSNCTDDCRRPVVNVVVVVVD/DALVLLVVLLVPAQFQQQWDPDADKDWLVQVCVVLQATEIARPQCRRDPDVFEFLLLLLLGLVLRVCVVVAAAEEEEEEALLASNLLRNCRSCVSSRHAYAYEHEYECVLANDCPDQAFSRVSCVVVVHHYHYDYDYDDVPCLPPVVVVVRVVVRVVVQVVQVVVVGHYHYAYGPRDDLSRLLSLLNVLSRNCVVCVVVVHQAQEEFEEDEQLRNVLNNLLNCVVNVRNHAYEYEYLFDEDDDDVDSGSYYPVNSLVSNQSSQVSSPHGDDDSVVSSVRDHYDDPQNPPHQLFFDPLLLVQQVVCCVSRVDGAFRRTLSSRSSVVSVCSVVCVPPRHGRYYYYRRGSRSNCTDDCRRPVVNVVVVVVD

Sequence (736 aa):
MDTSAVREQIDQLPRARVGFYPTPFHQLHNLSNKLGVNLYMKREDLAGPSAISGSKVRLSEFILGQAVKEGYTHVITHGAHLTNSGLQFAAAAAAAGLTPILYLTRDLTHHGELDEYRGNLFLNKIMDVETHFINSKGGGQWMVNEGNKIITSSMEARRAELEAEGHRAIIVRAGGAHPLAFVAHALTFVEMLEQSKSSGVELDYIYHTAGTGTALPGMLAGKLLTGSPVKFRSITINAYGDKAGDVSFIGIQTIVDRVKGVFERLGYSPPSDDIIRAEINLDQGFIGEDYGVPSVESISAIQKLARAEGIFLGPVYTGKGFAGLLHHIRSGKVPAGSNVAFLHTGDAANLFESSAVVGEIVDSVKRNMDTSAVREQIDQLPRARVGFYPTPFHQLHNLSNKLGVNLYMKREDLAGPSAISGSKVRLSEFILGQAVKEGYTHVITHGAHLTNSGLQFAAAAAAAGLTPILYLTRDLTHHGELDEYRGNLFLNKIMDVETHFINSKGGGQWMVNEGNKIITSSMEARRAELEAEGHRAIIVRAGGAHPLAFVAHALTFVEMLEQSKSSGVELDYIYHTAGTGTALPGMLAGKLLTGSPVKFRSITINAYGDKAGDVSFIGIQTIVDRVKGVFERLGYSPPSDDIIRAEINLDQGFIGEDYGVPSVESISAIQKLARAEGIFLGPVYTGKGFAGLLHHIRSGKVPAGSNVAFLHTGDAANLFESSAVVGEIVDSVKRN

Radius of gyration: 25.13 Å; Cα contacts (8 Å, |Δi|>4): 1609; chains: 2; bounding box: 64×79×64 Å